Protein AF-A0A914W3Q6-F1 (afdb_monomer_lite)

Secondary structure (DSSP, 8-state):
-HHHHHHH-HHHHHHHHHHHHHHHHHS-GGGHHHHHHHHHHHHHHHHHTTSSS-THHHHT-TTS-HHHHHHHHHH-TTTSSPPPPPPPP---------------------------------------------------------------------SSSSSSSSSS------------PPP----HHHHHHS-HHHHHHHHHHHHS-TT-HHHHHHHHHHHHHHHHHTGGG--HHHHHHHHHHHHHHTHHHHH-S--S-SS--HHHHHHHTTSHHHHHHHHHHHS-TT-TTHHHHHHHHHHHHHH-TTHHHHHHHHHHHTTGGGS----HHHHHHHHHTT--HHHHHHHHHHHHHHH-HHHHHHHHHHHHHH-HHHHTT-HHHHHHHHHH--HHHHHHHHHHHHTTS-----HHHHHHHHHHHTTS-HHHHHHHHHHHHHTT--GGGTGGGGGG--TTTTHHHHHHHHHHHHT--SPP-HHHHHHHHHS---STT--HHHHHHHHHHHSHHHHHHHHHHHHHHHHHHHHHT--SGGGGGGT--SSS---HHHHHHHHHHHHHHHGGGT-HHHHHHHT-HHHHHHHHHHHT-GGGHHHHHHTHHHHHHHHHHHHHHHHHTTTTS-------------------------------PPPPP---------

Organism: NCBI:txid2011161

pLDDT: mean 72.79, std 25.34, range [21.94, 97.5]

Structure (mmCIF, N/CA/C/O backbone):
data_AF-A0A914W3Q6-F1
#
_entry.id   AF-A0A914W3Q6-F1
#
loop_
_atom_site.group_PDB
_atom_site.id
_atom_site.type_symbol
_atom_site.label_atom_id
_atom_site.label_alt_id
_atom_site.label_comp_id
_atom_site.label_asym_id
_atom_site.label_entity_id
_atom_site.label_seq_id
_atom_site.pdbx_PDB_ins_code
_atom_site.Cartn_x
_atom_site.Cartn_y
_atom_site.Cartn_z
_atom_site.occupancy
_atom_site.B_iso_or_equiv
_atom_site.auth_seq_id
_atom_site.auth_comp_id
_atom_site.auth_asym_id
_atom_site.auth_atom_id
_atom_site.pdbx_PDB_model_num
ATOM 1 N N . MET A 1 1 ? -6.325 25.109 14.769 1.00 68.69 1 MET A N 1
ATOM 2 C CA . MET A 1 1 ? -5.177 26.029 14.945 1.00 68.69 1 MET A CA 1
ATOM 3 C C . MET A 1 1 ? -5.596 27.502 14.944 1.00 68.69 1 MET A C 1
ATOM 5 O O . MET A 1 1 ? -5.785 28.016 16.034 1.00 68.69 1 MET A O 1
ATOM 9 N N . ILE A 1 2 ? -5.834 28.168 13.798 1.00 76.38 2 ILE A N 1
ATOM 10 C CA . ILE A 1 2 ? -6.102 29.633 13.734 1.00 76.38 2 ILE A CA 1
ATOM 11 C C . ILE A 1 2 ? -7.195 30.102 14.719 1.00 76.38 2 ILE A C 1
ATOM 13 O O . ILE A 1 2 ? -6.962 31.041 15.472 1.00 76.38 2 ILE A O 1
ATOM 17 N N . ARG A 1 3 ? -8.346 29.411 14.797 1.00 73.94 3 ARG A N 1
ATOM 18 C CA . ARG A 1 3 ? -9.434 29.727 15.753 1.00 73.94 3 ARG A CA 1
ATOM 19 C C . ARG A 1 3 ? -8.971 29.760 17.220 1.00 73.94 3 ARG A C 1
ATOM 21 O O . ARG A 1 3 ? -9.384 30.650 17.949 1.00 73.94 3 ARG A O 1
ATOM 28 N N . HIS A 1 4 ? -8.107 28.829 17.628 1.00 75.00 4 HIS A N 1
ATOM 29 C CA . HIS A 1 4 ? -7.552 28.771 18.985 1.00 75.00 4 HIS A CA 1
ATOM 30 C C . HIS A 1 4 ? -6.487 29.863 19.196 1.00 75.00 4 HIS A C 1
ATOM 32 O O . HIS A 1 4 ? -6.521 30.573 20.198 1.00 75.00 4 HIS A O 1
ATOM 38 N N . ALA A 1 5 ? -5.614 30.088 18.207 1.00 76.75 5 ALA A N 1
ATOM 39 C CA . ALA A 1 5 ? -4.623 31.164 18.252 1.00 76.75 5 ALA A CA 1
ATOM 40 C C . ALA A 1 5 ? -5.267 32.567 18.331 1.00 76.75 5 ALA A C 1
ATOM 42 O O . ALA A 1 5 ? -4.719 33.450 18.976 1.00 76.75 5 ALA A O 1
ATOM 43 N N . LEU A 1 6 ? -6.459 32.790 17.760 1.00 76.00 6 LEU A N 1
ATOM 44 C CA . LEU A 1 6 ? -7.191 34.058 17.926 1.00 76.00 6 LEU A CA 1
ATOM 45 C C . LEU A 1 6 ? -7.614 34.325 19.382 1.00 76.00 6 LEU A C 1
ATOM 47 O O . LEU A 1 6 ? -7.655 35.483 19.810 1.00 76.00 6 LEU A O 1
ATOM 51 N N . SER A 1 7 ? -7.925 33.279 20.154 1.00 72.31 7 SER A N 1
ATOM 52 C CA . SER A 1 7 ? -8.232 33.397 21.586 1.00 72.31 7 SER A CA 1
ATOM 53 C C . SER A 1 7 ? -6.980 33.564 22.452 1.00 72.31 7 SER A C 1
ATOM 55 O O . SER A 1 7 ? -7.004 34.409 23.348 1.00 72.31 7 SER A O 1
ATOM 57 N N . THR A 1 8 ? -5.905 32.816 22.174 1.00 75.75 8 THR A N 1
ATOM 58 C CA . THR A 1 8 ? -4.737 32.696 23.069 1.00 75.75 8 THR A CA 1
ATOM 59 C C . THR A 1 8 ? -3.512 33.507 22.632 1.00 75.75 8 THR A C 1
ATOM 61 O O . THR A 1 8 ? -2.848 34.098 23.478 1.00 75.75 8 THR A O 1
ATOM 64 N N . GLN A 1 9 ? -3.202 33.574 21.333 1.00 81.50 9 GLN A N 1
ATOM 65 C CA . GLN A 1 9 ? -1.970 34.171 20.789 1.00 81.50 9 GLN A CA 1
ATOM 66 C C . GLN A 1 9 ? -2.215 34.911 19.449 1.00 81.50 9 GLN A C 1
ATOM 68 O O . GLN A 1 9 ? -1.828 34.425 18.377 1.00 81.50 9 GLN A O 1
ATOM 73 N N . PRO A 1 10 ? -2.832 36.114 19.473 1.00 79.19 10 PRO A N 1
ATOM 74 C CA . PRO A 1 10 ? -3.185 36.860 18.262 1.00 79.19 10 PRO A CA 1
ATOM 75 C C . PRO A 1 10 ? -2.045 37.112 17.253 1.00 79.19 10 PRO A C 1
ATOM 77 O O . PRO A 1 10 ? -2.325 37.043 16.055 1.00 79.19 10 PRO A O 1
ATOM 80 N N . PRO A 1 11 ? -0.772 37.348 17.644 1.00 81.12 11 PRO A N 1
ATOM 81 C CA . PRO A 1 11 ? 0.317 37.515 16.675 1.00 81.12 11 PRO A CA 1
ATOM 82 C C . PRO A 1 11 ? 0.547 36.276 15.798 1.00 81.12 11 PRO A C 1
ATOM 84 O O . PRO A 1 11 ? 0.760 36.405 14.594 1.00 81.12 11 PRO A O 1
ATOM 87 N N . ILE A 1 12 ? 0.425 35.070 16.367 1.00 81.94 12 ILE A N 1
ATOM 88 C CA . ILE A 1 12 ? 0.574 33.816 15.613 1.00 81.94 12 ILE A CA 1
ATOM 89 C C . ILE A 1 12 ? -0.622 33.610 14.680 1.00 81.94 12 ILE A C 1
ATOM 91 O O . ILE A 1 12 ? -0.445 33.218 13.528 1.00 81.94 12 ILE A O 1
ATOM 95 N N . ALA A 1 13 ? -1.839 33.943 15.125 1.00 81.56 13 ALA A N 1
ATOM 96 C CA . ALA A 1 13 ? -3.012 33.926 14.251 1.00 81.56 13 ALA A CA 1
ATOM 97 C C . ALA A 1 13 ? -2.844 34.865 13.041 1.00 81.56 13 ALA A C 1
ATOM 99 O O . ALA A 1 13 ? -3.143 34.461 11.919 1.00 81.56 13 ALA A O 1
ATOM 100 N N . ASN A 1 14 ? -2.316 36.076 13.251 1.00 84.31 14 ASN A N 1
ATOM 101 C CA . ASN A 1 14 ? -2.022 37.019 12.170 1.00 84.31 14 ASN A CA 1
ATOM 102 C C . ASN A 1 14 ? -0.949 36.480 11.213 1.00 84.31 14 ASN A C 1
ATOM 104 O O . ASN A 1 14 ? -1.184 36.465 10.007 1.00 84.31 14 ASN A O 1
ATOM 108 N N . GLY A 1 15 ? 0.172 35.959 11.727 1.00 85.50 15 GLY A N 1
ATOM 109 C CA . GLY A 1 15 ? 1.238 35.378 10.899 1.00 85.50 15 GLY A CA 1
ATOM 110 C C . GLY A 1 15 ? 0.775 34.192 10.044 1.00 85.50 15 GLY A C 1
ATOM 111 O O . GLY A 1 15 ? 1.114 34.108 8.867 1.00 85.50 15 GLY A O 1
ATOM 112 N N . LEU A 1 16 ? -0.066 33.308 10.593 1.00 85.69 16 LEU A N 1
ATOM 113 C CA . LEU A 1 16 ? -0.645 32.179 9.853 1.00 85.69 16 LEU A CA 1
ATOM 114 C C . LEU A 1 16 ? -1.596 32.627 8.731 1.00 85.69 16 LEU A C 1
ATOM 116 O O . LEU A 1 16 ? -1.614 32.020 7.659 1.00 85.69 16 LEU A O 1
ATOM 120 N N . VAL A 1 17 ? -2.393 33.674 8.965 1.00 84.38 17 VAL A N 1
ATOM 121 C CA . VAL A 1 17 ? -3.341 34.201 7.970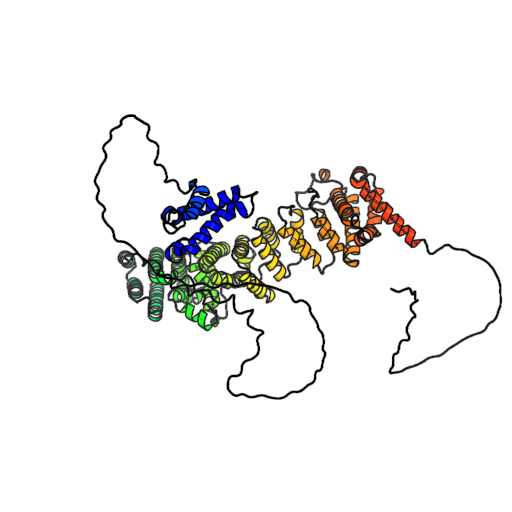 1.00 84.38 17 VAL A CA 1
ATOM 122 C C . VAL A 1 17 ? -2.624 35.021 6.890 1.00 84.38 17 VAL A C 1
ATOM 124 O O . VAL A 1 17 ? -2.952 34.874 5.712 1.00 84.38 17 VAL A O 1
ATOM 127 N N . ASP A 1 18 ? -1.618 35.823 7.253 1.00 86.12 18 ASP A N 1
ATOM 128 C CA . ASP A 1 18 ? -0.743 36.534 6.307 1.00 86.12 18 ASP A CA 1
ATOM 129 C C . ASP A 1 18 ? 0.014 35.542 5.407 1.00 86.12 18 ASP A C 1
ATOM 131 O O . ASP A 1 18 ? -0.072 35.638 4.180 1.00 86.12 18 ASP A O 1
ATOM 135 N N . PHE A 1 19 ? 0.635 34.511 5.995 1.00 88.38 19 PHE A N 1
ATOM 136 C CA . PHE A 1 19 ? 1.303 33.440 5.253 1.00 88.38 19 PHE A CA 1
ATOM 137 C C . PHE A 1 19 ? 0.362 32.740 4.262 1.00 88.38 19 PHE A C 1
ATOM 139 O O . PHE A 1 19 ? 0.731 32.544 3.102 1.00 88.38 19 PHE A O 1
ATOM 146 N N . LEU A 1 20 ? -0.866 32.403 4.678 1.00 86.88 20 LEU A N 1
ATOM 147 C CA . LEU A 1 20 ? -1.869 31.792 3.799 1.00 86.88 20 LEU A CA 1
ATOM 148 C C . LEU A 1 20 ? -2.232 32.706 2.616 1.00 86.88 20 LEU A C 1
ATOM 150 O O . LEU A 1 20 ? -2.319 32.234 1.483 1.00 86.88 20 LEU A O 1
ATOM 154 N N . CYS A 1 21 ? -2.422 34.006 2.864 1.00 85.94 21 CYS A N 1
ATOM 155 C CA . CYS A 1 21 ? -2.779 34.974 1.825 1.00 85.94 21 CYS A CA 1
ATOM 156 C C . CYS A 1 21 ? -1.637 35.208 0.822 1.00 85.94 21 CYS A C 1
ATOM 158 O O . CYS A 1 21 ? -1.888 35.282 -0.382 1.00 85.94 21 CYS A O 1
ATOM 160 N N . ARG A 1 22 ? -0.387 35.291 1.295 1.00 87.44 22 ARG A N 1
ATOM 161 C CA . ARG A 1 22 ? 0.805 35.482 0.448 1.00 87.44 22 ARG A CA 1
ATOM 162 C C . ARG A 1 22 ? 1.157 34.245 -0.366 1.00 87.44 22 ARG A C 1
ATOM 164 O O . ARG A 1 22 ? 1.419 34.355 -1.562 1.00 87.44 22 ARG A O 1
ATOM 171 N N . SER A 1 23 ? 1.094 33.061 0.249 1.00 86.44 23 SER A N 1
ATOM 172 C CA . SER A 1 23 ? 1.485 31.788 -0.380 1.00 86.44 23 SER A CA 1
ATOM 173 C C . SER A 1 23 ? 0.738 31.497 -1.685 1.00 86.44 23 SER A C 1
ATOM 175 O O . SER A 1 23 ? 1.293 30.867 -2.580 1.00 86.44 23 SER A O 1
ATOM 177 N N . ILE A 1 24 ? -0.497 31.986 -1.832 1.00 84.94 24 ILE A N 1
ATOM 178 C CA . ILE A 1 24 ? -1.296 31.830 -3.058 1.00 84.94 24 ILE A CA 1
ATOM 179 C C . ILE A 1 24 ? -0.620 32.489 -4.270 1.00 84.94 24 ILE A C 1
ATOM 181 O O . ILE A 1 24 ? -0.695 31.949 -5.373 1.00 84.94 24 ILE A O 1
ATOM 185 N N . HIS A 1 25 ? 0.053 33.625 -4.069 1.00 83.25 25 HIS A N 1
ATOM 186 C CA . HIS A 1 25 ? 0.674 34.415 -5.139 1.00 83.25 25 HIS A CA 1
ATOM 187 C C . HIS A 1 25 ? 2.188 34.220 -5.215 1.00 83.25 25 HIS A C 1
ATOM 189 O O . HIS A 1 25 ? 2.744 34.205 -6.311 1.00 83.25 25 HIS A O 1
ATOM 195 N N . GLU A 1 26 ? 2.851 34.047 -4.070 1.00 86.25 26 GLU A N 1
ATOM 196 C CA . GLU A 1 26 ? 4.315 34.024 -3.967 1.00 86.25 26 GLU A CA 1
ATOM 197 C C . GLU A 1 26 ? 4.924 32.621 -4.180 1.00 86.25 26 GLU A C 1
ATOM 199 O O . GLU A 1 26 ? 6.041 32.521 -4.682 1.00 86.25 26 GLU A O 1
ATOM 204 N N . LEU A 1 27 ? 4.205 31.528 -3.871 1.00 81.50 27 LEU A N 1
ATOM 205 C CA . LEU A 1 27 ? 4.774 30.168 -3.895 1.00 81.50 27 LEU A CA 1
ATOM 206 C C . LEU A 1 27 ? 5.034 29.636 -5.317 1.00 81.50 27 LEU A C 1
ATOM 208 O O . LEU A 1 27 ? 6.090 29.069 -5.591 1.00 81.50 27 LEU A O 1
ATOM 212 N N . TYR A 1 28 ? 4.064 29.788 -6.227 1.00 79.38 28 TYR A N 1
ATOM 213 C CA . TYR A 1 28 ? 4.223 29.425 -7.640 1.00 79.38 28 TYR A CA 1
ATOM 214 C C . TYR A 1 28 ? 3.236 30.211 -8.528 1.00 79.38 28 TYR A C 1
ATOM 216 O O . TYR A 1 28 ? 2.134 29.725 -8.816 1.00 79.38 28 TYR A O 1
ATOM 224 N N . PRO A 1 29 ? 3.615 31.412 -9.011 1.00 84.69 29 PRO A N 1
ATOM 225 C CA . PRO A 1 29 ? 2.721 32.299 -9.762 1.00 84.69 29 PRO A CA 1
ATOM 226 C C . PRO A 1 29 ? 1.942 31.648 -10.928 1.00 84.69 29 PRO A C 1
ATOM 228 O O . PRO A 1 29 ? 0.757 31.949 -11.075 1.00 84.69 29 PRO A O 1
ATOM 231 N N . PRO A 1 30 ? 2.504 30.707 -11.726 1.00 81.94 30 PRO A N 1
ATOM 232 C CA . PRO A 1 30 ? 1.763 30.070 -12.822 1.00 81.94 30 PRO A CA 1
ATOM 233 C C . PRO A 1 30 ? 0.553 29.215 -12.403 1.00 81.94 30 PRO A C 1
ATOM 235 O O . PRO A 1 30 ? -0.275 28.896 -13.256 1.00 81.94 30 PRO A O 1
ATOM 238 N N . ILE A 1 31 ? 0.434 28.820 -11.126 1.00 83.56 31 ILE A N 1
ATOM 239 C CA . ILE A 1 31 ? -0.731 28.075 -10.604 1.00 83.56 31 ILE A CA 1
ATOM 240 C C . ILE A 1 31 ? -1.509 28.831 -9.522 1.00 83.56 31 ILE A C 1
ATOM 242 O O . ILE A 1 31 ? -2.473 28.273 -9.002 1.00 83.56 31 ILE A O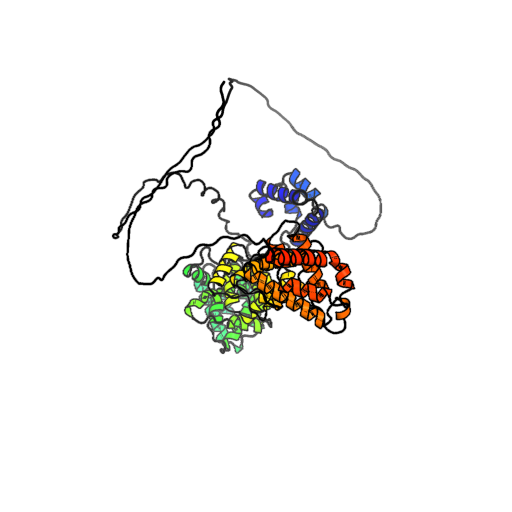 1
ATOM 246 N N . ALA A 1 32 ? -1.171 30.093 -9.233 1.00 81.94 32 ALA A N 1
ATOM 247 C CA . ALA A 1 32 ? -1.904 30.955 -8.301 1.00 81.94 32 ALA A CA 1
ATOM 248 C C . ALA A 1 32 ? -3.447 30.876 -8.426 1.00 81.94 32 ALA A C 1
ATOM 250 O O . ALA A 1 32 ? -4.104 30.647 -7.408 1.00 81.94 32 ALA A O 1
ATOM 251 N N . PRO A 1 33 ? -4.074 30.930 -9.628 1.00 82.44 33 PRO A N 1
ATOM 252 C CA . PRO A 1 33 ? -5.530 30.770 -9.738 1.00 82.44 33 PRO A CA 1
ATOM 253 C C . PRO A 1 33 ? -6.038 29.379 -9.321 1.00 82.44 33 PRO A C 1
ATOM 255 O O . PRO A 1 33 ? -7.149 29.265 -8.811 1.00 82.44 33 PRO A O 1
ATOM 258 N N . LYS A 1 34 ? -5.242 28.313 -9.491 1.00 81.69 34 LYS A N 1
ATOM 259 C CA . LYS A 1 34 ? -5.599 26.957 -9.034 1.00 81.69 34 LYS A CA 1
ATOM 260 C C . LYS A 1 34 ? -5.439 26.810 -7.521 1.00 81.69 34 LYS A C 1
ATOM 262 O O . LYS A 1 34 ? -6.307 26.212 -6.892 1.00 81.69 34 LYS A O 1
ATOM 267 N N . LEU A 1 35 ? -4.379 27.382 -6.941 1.00 83.94 35 LEU A N 1
ATOM 268 C CA . LEU A 1 35 ? -4.191 27.449 -5.486 1.00 83.94 35 LEU A CA 1
ATOM 269 C C . LEU A 1 35 ? -5.354 28.195 -4.829 1.00 83.94 35 LEU A C 1
ATOM 271 O O . LEU A 1 35 ? -5.953 27.680 -3.889 1.00 83.94 35 LEU A O 1
ATOM 275 N N . LEU A 1 36 ? -5.746 29.346 -5.384 1.00 84.62 36 LEU A N 1
ATOM 276 C CA . LEU A 1 36 ? -6.879 30.122 -4.889 1.00 84.62 36 LEU A CA 1
ATOM 277 C C . LEU A 1 36 ? -8.192 29.321 -4.920 1.00 84.62 36 LEU A C 1
ATOM 279 O O . LEU A 1 36 ? -8.931 29.329 -3.936 1.00 84.62 36 LEU A O 1
ATOM 283 N N . ILE A 1 37 ? -8.475 28.593 -6.008 1.00 84.12 37 ILE A N 1
ATOM 284 C CA . ILE A 1 37 ? -9.643 27.698 -6.090 1.00 84.12 37 ILE A CA 1
ATOM 285 C C . ILE A 1 37 ? -9.555 26.591 -5.030 1.00 84.12 37 ILE A C 1
ATOM 287 O O . ILE A 1 37 ? -10.528 26.358 -4.318 1.00 84.12 37 ILE A O 1
ATOM 291 N N . SER A 1 38 ? -8.394 25.947 -4.877 1.00 82.94 38 SER A N 1
ATOM 292 C CA . SER A 1 38 ? -8.192 24.863 -3.908 1.00 82.94 38 SER A CA 1
ATOM 293 C C . SER A 1 38 ? -8.425 25.318 -2.464 1.00 82.94 38 SER A C 1
ATOM 295 O O . SER A 1 38 ? -9.118 24.637 -1.710 1.00 82.94 38 SER A O 1
ATOM 297 N N . VAL A 1 39 ? -7.903 26.489 -2.082 1.00 82.62 39 VAL A N 1
ATOM 298 C CA . VAL A 1 39 ? -8.097 27.051 -0.736 1.00 82.62 39 VAL A CA 1
ATOM 299 C C . VAL A 1 39 ? -9.555 27.481 -0.521 1.00 82.62 39 VAL A C 1
ATOM 301 O O . VAL A 1 39 ? -10.114 27.221 0.542 1.00 82.62 39 VAL A O 1
ATOM 304 N N . ASN A 1 40 ? -10.224 28.043 -1.536 1.00 82.56 40 ASN A N 1
ATOM 305 C CA . ASN A 1 40 ? -11.665 28.324 -1.467 1.00 82.56 40 ASN A CA 1
ATOM 306 C C . ASN A 1 40 ? -12.506 27.045 -1.289 1.00 82.56 40 ASN A C 1
ATOM 308 O O . ASN A 1 40 ? -13.453 27.044 -0.504 1.00 82.56 40 ASN A O 1
ATOM 312 N N . CYS A 1 41 ? -12.169 25.951 -1.979 1.00 80.75 41 CYS A N 1
ATOM 313 C CA . CYS A 1 41 ? -12.837 24.659 -1.801 1.00 80.75 41 CYS A CA 1
ATOM 314 C C . CYS A 1 41 ? -12.608 24.078 -0.398 1.00 80.75 41 CYS A C 1
ATOM 316 O O . CYS A 1 41 ? -13.555 23.576 0.204 1.00 80.75 41 CYS A O 1
ATOM 318 N N . ALA A 1 42 ? -11.395 24.198 0.154 1.00 80.62 42 ALA A N 1
ATOM 319 C CA . ALA A 1 42 ? -11.105 23.788 1.528 1.00 80.62 42 ALA A CA 1
ATOM 320 C C . ALA A 1 42 ? -11.935 24.585 2.552 1.00 80.62 42 ALA A C 1
ATOM 322 O O . ALA A 1 42 ? -12.541 23.996 3.445 1.00 80.62 42 ALA A O 1
ATOM 323 N N . PHE A 1 43 ? -12.044 25.908 2.388 1.00 76.50 43 PHE A N 1
ATOM 324 C CA . PHE A 1 43 ? -12.899 26.736 3.243 1.00 76.50 43 PHE A CA 1
ATOM 325 C C . PHE A 1 43 ? -14.391 26.393 3.127 1.00 76.50 43 PHE A C 1
ATOM 327 O O . PHE A 1 43 ? -15.065 26.357 4.152 1.00 76.50 43 PHE A O 1
ATOM 334 N N . LYS A 1 44 ? -14.911 26.097 1.926 1.00 75.00 44 LYS A N 1
ATOM 335 C CA . LYS A 1 44 ? -16.302 25.627 1.762 1.00 75.00 44 LYS A CA 1
ATOM 336 C C . LYS A 1 44 ? -16.536 24.297 2.477 1.00 75.00 44 LYS A C 1
ATOM 338 O O . LYS A 1 44 ? -17.454 24.205 3.279 1.00 75.00 44 LYS A O 1
ATOM 343 N N . CYS A 1 45 ? -15.634 23.333 2.294 1.00 74.38 45 CYS A N 1
ATOM 344 C CA . CYS A 1 45 ? -15.683 22.039 2.977 1.00 74.38 45 CYS A CA 1
ATOM 345 C C . CYS A 1 45 ? -15.728 22.189 4.515 1.00 74.38 45 CYS A C 1
ATOM 347 O O . CYS A 1 45 ? -16.508 21.514 5.179 1.00 74.38 45 CYS A O 1
ATOM 349 N N . LEU A 1 46 ? -14.961 23.129 5.085 1.00 72.25 46 LEU A N 1
ATOM 350 C CA . LEU A 1 46 ? -14.979 23.429 6.526 1.00 72.25 46 LEU A CA 1
ATOM 351 C C . LEU A 1 46 ? -16.300 24.048 7.024 1.00 72.25 46 LEU A C 1
ATOM 353 O O . LEU A 1 46 ? -16.655 23.847 8.187 1.00 72.25 46 LEU A O 1
ATOM 357 N N . VAL A 1 47 ? -17.017 24.792 6.174 1.00 67.88 47 VAL A N 1
ATOM 358 C CA . VAL A 1 47 ? -18.369 25.298 6.475 1.00 67.88 47 VAL A CA 1
ATOM 359 C C . VAL A 1 47 ? -19.387 24.160 6.390 1.00 67.88 47 VAL A C 1
ATOM 361 O O . VAL A 1 47 ? -20.146 23.957 7.336 1.00 67.88 47 VAL A O 1
ATOM 364 N N . ASP A 1 48 ? -19.355 23.380 5.308 1.00 66.25 48 ASP A N 1
ATOM 365 C CA . ASP A 1 48 ? -20.293 22.278 5.055 1.00 66.25 48 ASP A CA 1
ATOM 366 C C . ASP A 1 48 ? -20.188 21.163 6.116 1.00 66.25 48 ASP A C 1
ATOM 368 O O . ASP A 1 48 ? -21.180 20.517 6.444 1.00 66.25 48 ASP A O 1
ATOM 372 N N . GLN A 1 49 ? -19.001 20.962 6.702 1.00 65.25 49 GLN A N 1
ATOM 373 C CA . GLN A 1 49 ? -18.747 19.989 7.776 1.00 65.25 49 GLN A CA 1
ATOM 374 C C . GLN A 1 49 ? -19.023 20.520 9.196 1.00 65.25 49 GLN A C 1
ATOM 376 O O . GLN A 1 49 ? -18.696 19.850 10.174 1.00 65.25 49 GLN A O 1
ATOM 381 N N . SER A 1 50 ? -19.624 21.705 9.353 1.00 54.75 50 SER A N 1
ATOM 382 C CA . SER A 1 50 ? -20.032 22.301 10.645 1.00 54.75 50 SER A CA 1
ATOM 383 C C . SER A 1 50 ? -18.916 22.597 11.670 1.00 54.75 50 SER A C 1
ATOM 385 O O . SER A 1 50 ? -19.198 22.983 12.803 1.00 54.75 50 SER A O 1
ATOM 387 N N . VAL A 1 51 ? -17.637 22.537 11.272 1.00 54.38 51 VAL A N 1
ATOM 388 C CA . VAL A 1 51 ? -16.464 22.791 12.148 1.00 54.38 51 VAL A CA 1
ATOM 389 C C . VAL A 1 51 ? -16.436 24.234 12.697 1.00 54.38 51 VAL A C 1
ATOM 391 O O . VAL A 1 51 ? -15.866 24.521 13.758 1.00 54.38 51 VAL A O 1
ATOM 394 N N . THR A 1 52 ? -17.087 25.164 11.997 1.00 51.41 52 THR A N 1
ATOM 395 C CA . THR A 1 52 ? -17.389 26.520 12.475 1.00 51.41 52 THR A CA 1
ATOM 396 C C . THR A 1 52 ? -18.791 26.932 12.040 1.00 51.41 52 THR A C 1
ATOM 398 O O . THR A 1 52 ? -19.053 27.004 10.842 1.00 51.41 52 THR A O 1
ATOM 401 N N . SER A 1 53 ? -19.653 27.296 12.994 1.00 54.28 53 SER A N 1
ATOM 402 C CA . SER A 1 53 ? -21.029 27.775 12.755 1.00 54.28 53 SER A CA 1
ATOM 403 C C . SER A 1 53 ? -21.126 29.053 11.909 1.00 54.28 53 SER A C 1
ATOM 405 O O . SER A 1 53 ? -22.165 29.325 11.316 1.00 54.28 53 SER A O 1
ATOM 407 N N . SER A 1 54 ? -20.043 29.828 11.808 1.00 58.91 54 SER A N 1
ATOM 408 C CA . SER A 1 54 ? -19.816 30.762 10.704 1.00 58.91 54 SER A CA 1
ATOM 409 C C . SER A 1 54 ? -18.320 31.002 10.519 1.00 58.91 54 SER A C 1
ATOM 411 O O . SER A 1 54 ? -17.590 31.224 11.490 1.00 58.91 54 SER A O 1
ATOM 413 N N . LEU A 1 55 ? -17.862 31.005 9.265 1.00 62.97 55 LEU A N 1
ATOM 414 C CA . LEU A 1 55 ? -16.482 31.349 8.920 1.00 62.97 55 LEU A CA 1
ATOM 415 C C . LEU A 1 55 ? -16.186 32.830 9.246 1.00 62.97 55 LEU A C 1
ATOM 417 O O . LEU A 1 55 ? -15.071 33.174 9.641 1.00 62.97 55 LEU A O 1
ATOM 421 N N . SER A 1 56 ? -17.199 33.704 9.176 1.00 61.16 56 SER A N 1
ATOM 422 C CA . SER A 1 56 ? -17.083 35.146 9.440 1.00 61.16 56 SER A CA 1
ATOM 423 C C . SER A 1 56 ? -16.552 35.462 10.844 1.00 61.16 56 SER A C 1
ATOM 425 O O . SER A 1 56 ? -15.791 36.410 11.005 1.00 61.16 56 SER A O 1
ATOM 427 N N . THR A 1 57 ? -16.864 34.646 11.856 1.00 63.34 57 THR A N 1
ATOM 428 C CA . THR A 1 57 ? -16.416 34.853 13.249 1.00 63.34 57 THR A CA 1
ATOM 429 C C . THR A 1 57 ? -14.897 34.688 13.423 1.00 63.34 57 THR A C 1
ATOM 431 O O . THR A 1 57 ? -14.299 35.232 14.356 1.00 63.34 57 THR A O 1
ATOM 434 N N . VAL A 1 58 ? -14.259 33.943 12.513 1.00 65.31 58 VAL A N 1
ATOM 435 C CA . VAL A 1 58 ? -12.800 33.769 12.435 1.00 65.31 58 VAL A CA 1
ATOM 436 C C . VAL A 1 58 ? -12.189 34.814 11.496 1.00 65.31 58 VAL A C 1
ATOM 438 O O . VAL A 1 58 ? -11.172 35.414 11.831 1.00 65.31 58 VAL A O 1
ATOM 441 N N . LEU A 1 59 ? -12.823 35.058 10.346 1.00 67.50 59 LEU A N 1
ATOM 442 C CA . LEU A 1 59 ? -12.284 35.892 9.266 1.00 67.50 59 LEU A CA 1
ATOM 443 C C . LEU A 1 59 ? -12.451 37.410 9.482 1.00 67.50 59 LEU A C 1
ATOM 445 O O . LEU A 1 59 ? -11.621 38.189 9.019 1.00 67.50 59 LEU A O 1
ATOM 449 N N . GLU A 1 60 ? -13.486 37.850 10.202 1.00 66.75 60 GLU A N 1
ATOM 450 C CA . GLU A 1 60 ? -13.724 39.265 10.542 1.00 66.75 60 GLU A CA 1
ATOM 451 C C . GLU A 1 60 ? -13.342 39.608 11.993 1.00 66.75 60 GLU A C 1
ATOM 453 O O . GLU A 1 60 ? -13.648 40.698 12.481 1.00 66.75 60 GLU A O 1
ATOM 458 N N . ASN A 1 61 ? -12.640 38.702 12.683 1.00 74.75 61 ASN A N 1
ATOM 459 C CA . ASN A 1 61 ? -12.293 38.853 14.093 1.00 74.75 61 ASN A CA 1
ATOM 460 C C . ASN A 1 61 ? -11.498 40.146 14.360 1.00 74.75 61 ASN A C 1
ATOM 462 O O . ASN A 1 61 ? -10.498 40.427 13.699 1.00 74.75 61 ASN A O 1
ATOM 466 N N . VAL A 1 62 ? -11.915 40.922 15.366 1.00 72.94 62 VAL A N 1
ATOM 467 C CA . VAL A 1 62 ? -11.306 42.221 15.714 1.00 72.94 62 VAL A CA 1
ATOM 468 C C . VAL A 1 62 ? -9.829 42.087 16.119 1.00 72.94 62 VAL A C 1
ATOM 470 O O . VAL A 1 62 ? -9.075 43.041 15.957 1.00 72.94 62 VAL A O 1
ATOM 473 N N . ARG A 1 63 ? -9.403 40.903 16.584 1.00 75.69 63 ARG A N 1
ATOM 474 C CA . ARG A 1 63 ? -8.011 40.589 16.956 1.00 75.69 63 ARG A CA 1
ATOM 475 C C . ARG A 1 63 ? -7.082 40.313 15.762 1.00 75.69 63 ARG A C 1
ATOM 477 O O . ARG A 1 63 ? -5.886 40.117 15.970 1.00 75.69 63 ARG A O 1
ATOM 484 N N . LEU A 1 64 ? -7.606 40.279 14.534 1.00 80.81 64 LEU A N 1
ATOM 485 C CA . LEU A 1 64 ? -6.787 40.289 13.322 1.00 80.81 64 LEU A CA 1
ATOM 486 C C . LEU A 1 64 ? -6.462 41.728 12.906 1.00 80.81 64 LEU A C 1
ATOM 488 O O . LEU A 1 64 ? -7.337 42.606 12.866 1.00 80.81 64 LEU A O 1
ATOM 492 N N . ASP A 1 65 ? -5.213 41.944 12.517 1.00 83.44 65 ASP A N 1
ATOM 493 C CA . ASP A 1 65 ? -4.715 43.216 12.020 1.00 83.44 65 ASP A CA 1
ATOM 494 C C . ASP A 1 65 ? -5.500 43.659 10.783 1.00 83.44 65 ASP A C 1
ATOM 496 O O . ASP A 1 65 ? -5.967 42.854 9.968 1.00 83.44 65 ASP A O 1
ATOM 500 N N . LYS A 1 66 ? -5.673 44.976 10.643 1.00 81.25 66 LYS A N 1
ATOM 501 C CA . LYS A 1 66 ? -6.495 45.572 9.580 1.00 81.25 66 LYS A CA 1
ATOM 502 C C . LYS A 1 66 ? -5.992 45.180 8.185 1.00 81.25 66 LYS A C 1
ATOM 504 O O . LYS A 1 66 ? -6.797 44.797 7.343 1.00 81.25 66 LYS A O 1
ATOM 509 N N . SER A 1 67 ? -4.674 45.192 7.986 1.00 82.62 67 SER A N 1
ATOM 510 C CA . SER A 1 67 ? -4.000 44.764 6.753 1.00 82.62 67 SER A CA 1
ATOM 511 C C . SER A 1 67 ? -4.235 43.284 6.435 1.00 82.62 67 SER A C 1
ATOM 513 O O . SER A 1 67 ? -4.543 42.942 5.297 1.00 82.62 67 SER A O 1
ATOM 515 N N . VAL A 1 68 ? -4.147 42.405 7.438 1.00 82.81 68 VAL A N 1
ATOM 516 C CA . VAL A 1 68 ? -4.365 40.957 7.285 1.00 82.81 68 VAL A CA 1
ATOM 517 C C . VAL A 1 68 ? -5.825 40.664 6.924 1.00 82.81 68 VAL A C 1
ATOM 519 O O . VAL A 1 68 ? -6.088 39.887 6.007 1.00 82.81 68 VAL A O 1
ATOM 522 N N . ARG A 1 69 ? -6.787 41.351 7.558 1.00 80.69 69 ARG A N 1
ATOM 523 C CA . ARG A 1 69 ? -8.213 41.269 7.186 1.00 80.69 69 ARG A CA 1
ATOM 524 C C . ARG A 1 69 ? -8.510 41.827 5.795 1.00 80.69 69 ARG A C 1
ATOM 526 O O . ARG A 1 69 ? -9.397 41.308 5.121 1.00 80.69 69 ARG A O 1
ATOM 533 N N . GLU A 1 70 ? -7.792 42.856 5.354 1.00 81.88 70 GLU A N 1
ATOM 534 C CA . GLU A 1 70 ? -7.925 43.411 4.003 1.00 81.88 70 GLU A CA 1
ATOM 535 C C . GLU A 1 70 ? -7.374 42.433 2.948 1.00 81.88 70 GLU A C 1
ATOM 537 O O . GLU A 1 70 ? -8.113 42.077 2.033 1.00 81.88 70 GLU A O 1
ATOM 542 N N . MET A 1 71 ? -6.168 41.875 3.133 1.00 80.94 71 MET A N 1
ATOM 543 C CA . MET A 1 71 ? -5.615 40.820 2.259 1.00 80.94 71 MET A CA 1
ATOM 544 C C . MET A 1 71 ? -6.501 39.571 2.202 1.00 80.94 71 MET A C 1
ATOM 546 O O . MET A 1 71 ? -6.679 38.977 1.135 1.00 80.94 71 MET A O 1
ATOM 550 N N . LEU A 1 72 ? -7.092 39.175 3.329 1.00 80.12 72 LEU A N 1
ATOM 551 C CA . LEU A 1 72 ? -8.019 38.053 3.376 1.00 80.12 72 LEU A CA 1
ATOM 552 C C . LEU A 1 72 ? -9.328 38.360 2.628 1.00 80.12 72 LEU A C 1
ATOM 554 O O . LEU A 1 72 ? -9.781 37.545 1.823 1.00 80.12 72 LEU A O 1
ATOM 558 N N . ARG A 1 73 ? -9.908 39.554 2.816 1.00 78.75 73 ARG A N 1
ATOM 559 C CA . ARG A 1 73 ? -11.093 39.994 2.060 1.00 78.75 73 ARG A CA 1
ATOM 560 C C . ARG A 1 73 ? -10.803 40.095 0.563 1.00 78.75 73 ARG A C 1
ATOM 562 O O . ARG A 1 73 ? -11.694 39.800 -0.230 1.00 78.75 73 ARG A O 1
ATOM 569 N N . ASP A 1 74 ? -9.591 40.484 0.169 1.00 80.50 74 ASP A N 1
ATOM 570 C CA . ASP A 1 74 ? -9.226 40.614 -1.241 1.00 80.50 74 ASP A CA 1
ATOM 571 C C . ASP A 1 74 ? -9.021 39.268 -1.948 1.00 80.50 74 ASP A C 1
ATOM 573 O O . ASP A 1 74 ? -9.450 39.111 -3.093 1.00 80.50 74 ASP A O 1
ATOM 577 N N . ASN A 1 75 ? -8.444 38.278 -1.263 1.00 77.75 75 ASN A N 1
ATOM 578 C CA . ASN A 1 75 ? -8.302 36.923 -1.798 1.00 77.75 75 ASN A CA 1
ATOM 579 C C . ASN A 1 75 ? -9.636 36.153 -1.818 1.00 77.75 75 ASN A C 1
ATOM 581 O O . ASN A 1 75 ? -9.929 35.442 -2.778 1.00 77.75 75 ASN A O 1
ATOM 585 N N . PHE A 1 76 ? -10.473 36.301 -0.788 1.00 77.50 76 PHE A N 1
ATOM 586 C CA . PHE A 1 76 ? -11.603 35.399 -0.522 1.00 77.50 76 PHE A CA 1
ATOM 587 C C . PHE A 1 76 ? -12.981 36.081 -0.611 1.00 77.50 76 PHE A C 1
ATOM 589 O O . PHE A 1 76 ? -13.872 35.850 0.210 1.00 77.50 76 PHE A O 1
ATOM 596 N N . LYS A 1 77 ? -13.176 36.917 -1.640 1.00 72.06 77 LYS A N 1
ATOM 597 C CA . LYS A 1 77 ? -14.390 37.742 -1.846 1.00 72.06 77 LYS A CA 1
ATOM 598 C C . LYS A 1 77 ? -15.701 36.948 -1.853 1.00 72.06 77 LYS A C 1
ATOM 600 O O . LYS A 1 77 ? -16.718 37.458 -1.384 1.00 72.06 77 LYS A O 1
ATOM 605 N N . ASP A 1 78 ? -15.677 35.710 -2.342 1.00 65.19 78 ASP A N 1
ATOM 606 C CA . ASP A 1 78 ? -16.870 34.863 -2.468 1.00 65.19 78 ASP A CA 1
ATOM 607 C C . ASP A 1 78 ? -17.268 34.148 -1.166 1.00 65.19 78 ASP A C 1
ATOM 609 O O . ASP A 1 78 ? -18.422 33.753 -1.026 1.00 65.19 78 ASP A O 1
ATOM 613 N N . LEU A 1 79 ? -16.352 34.013 -0.199 1.00 62.75 79 LEU A N 1
ATOM 614 C CA . LEU A 1 79 ? -16.625 33.410 1.117 1.00 62.75 79 LEU A CA 1
ATOM 615 C C . LEU A 1 79 ? -17.213 34.413 2.125 1.00 62.75 79 LEU A C 1
ATOM 617 O O . LEU A 1 79 ? -17.744 34.013 3.155 1.00 62.75 79 LEU A O 1
ATOM 621 N N . MET A 1 80 ? -17.114 35.713 1.832 1.00 56.00 80 MET A N 1
ATOM 622 C CA . MET A 1 80 ? -17.449 36.810 2.753 1.00 56.00 80 MET A CA 1
ATOM 623 C C . MET A 1 80 ? -18.759 37.533 2.396 1.00 56.00 80 MET A C 1
ATOM 625 O O . MET A 1 80 ? -19.077 38.563 2.991 1.00 56.00 80 MET A O 1
ATOM 629 N N . ARG A 1 81 ? -19.531 37.028 1.423 1.00 52.12 81 ARG A N 1
ATOM 630 C CA . ARG A 1 81 ? -20.894 37.512 1.156 1.00 52.12 81 ARG A CA 1
ATOM 631 C C . ARG A 1 81 ? -21.907 36.710 1.980 1.00 52.12 81 ARG A C 1
ATOM 633 O O . ARG A 1 81 ? -21.916 35.487 1.856 1.00 52.12 81 ARG A O 1
ATOM 640 N N . PRO A 1 82 ? -22.813 37.355 2.741 1.00 40.66 82 PRO A N 1
ATOM 641 C CA . PRO A 1 82 ? -23.973 36.655 3.276 1.00 40.66 82 PRO A CA 1
ATOM 642 C C . PRO A 1 82 ? -24.841 36.140 2.119 1.00 40.66 82 PRO A C 1
ATOM 644 O O . PRO A 1 82 ? -25.035 36.835 1.116 1.00 40.66 82 PRO A O 1
ATOM 647 N N . VAL A 1 83 ? -25.352 34.916 2.262 1.00 35.94 83 VAL A N 1
ATOM 648 C CA . VAL A 1 83 ? -26.221 34.266 1.272 1.00 35.94 83 VAL A CA 1
ATOM 649 C C . VAL A 1 83 ? -27.462 35.131 1.039 1.00 35.94 83 VAL A C 1
ATOM 651 O O . VAL A 1 83 ? -28.204 35.429 1.974 1.00 35.94 83 VAL A O 1
ATOM 654 N N . GLN A 1 84 ? -27.692 35.548 -0.208 1.00 32.78 84 GLN A N 1
ATOM 655 C CA . GLN A 1 84 ? -28.905 36.279 -0.571 1.00 32.78 84 GLN A CA 1
ATOM 656 C C . GLN A 1 84 ? -30.113 35.336 -0.564 1.00 32.78 84 GLN A C 1
ATOM 658 O O . GLN A 1 84 ? -30.066 34.247 -1.137 1.00 32.78 84 GLN A O 1
ATOM 663 N N . ALA A 1 85 ? -31.204 35.778 0.064 1.00 32.31 85 ALA A N 1
ATOM 664 C CA . ALA A 1 85 ? -32.493 35.097 0.005 1.00 32.31 85 ALA A CA 1
ATOM 665 C C . ALA A 1 85 ? -33.081 35.117 -1.430 1.00 32.31 85 ALA A C 1
ATOM 667 O O . ALA A 1 85 ? -32.672 35.955 -2.242 1.00 32.31 85 ALA A O 1
ATOM 668 N N . PRO A 1 86 ? -34.030 34.217 -1.767 1.00 31.47 86 PRO A N 1
ATOM 669 C CA . PRO A 1 86 ? -34.547 34.075 -3.131 1.00 31.47 86 PRO A CA 1
ATOM 670 C C . PRO A 1 86 ? -35.244 35.343 -3.664 1.00 31.47 86 PRO A C 1
ATOM 672 O O . PRO A 1 86 ? -35.760 36.142 -2.881 1.00 31.47 86 PRO A O 1
ATOM 675 N N . PRO A 1 87 ? -35.296 35.540 -4.995 1.00 33.38 87 PRO A N 1
ATOM 676 C CA . PRO A 1 87 ? -35.720 36.807 -5.583 1.00 33.38 87 PRO A CA 1
ATOM 677 C C . PRO A 1 87 ? -37.244 36.997 -5.580 1.00 33.38 87 PRO A C 1
ATOM 679 O O . PRO A 1 87 ? -37.978 36.240 -6.216 1.00 33.38 87 PRO A O 1
ATOM 682 N N . THR A 1 88 ? -37.710 38.090 -4.973 1.00 30.42 88 THR A N 1
ATOM 683 C CA . THR A 1 88 ? -39.045 38.667 -5.215 1.00 30.42 88 THR A CA 1
ATOM 684 C C . THR A 1 88 ? -38.957 39.914 -6.098 1.00 30.42 88 THR A C 1
ATOM 686 O O . THR A 1 88 ? -38.085 40.761 -5.918 1.00 30.42 88 THR A O 1
ATOM 689 N N . LEU A 1 89 ? -39.867 39.998 -7.074 1.00 29.88 89 LEU A N 1
ATOM 690 C CA . LEU A 1 89 ? -39.968 41.055 -8.091 1.00 29.88 89 LEU A CA 1
ATOM 691 C C . LEU A 1 89 ? -40.652 42.349 -7.551 1.00 29.88 89 LEU A C 1
ATOM 693 O O . LEU A 1 89 ? -41.167 42.326 -6.433 1.00 29.88 89 LEU A O 1
ATOM 697 N N . PRO A 1 90 ? -40.598 43.494 -8.275 1.00 41.69 90 PRO A N 1
ATOM 698 C CA . PRO A 1 90 ? -40.383 44.806 -7.639 1.00 41.69 90 PRO A CA 1
ATOM 699 C C . PRO A 1 90 ? -41.561 45.808 -7.658 1.00 41.69 90 PRO A C 1
ATOM 701 O O . PRO A 1 90 ? -42.426 45.746 -8.527 1.00 41.69 90 PRO A O 1
ATOM 704 N N . ALA A 1 91 ? -41.486 46.809 -6.766 1.00 28.27 91 ALA A N 1
ATOM 705 C CA . ALA A 1 91 ? -42.040 48.178 -6.866 1.00 28.27 91 ALA A CA 1
ATOM 706 C C . ALA A 1 91 ? -41.351 49.042 -5.772 1.00 28.27 91 ALA A C 1
ATOM 708 O O . ALA A 1 91 ? -41.297 48.620 -4.623 1.00 28.27 91 ALA A O 1
ATOM 709 N N . GLU A 1 92 ? -40.534 50.053 -6.089 1.00 25.14 92 GLU A N 1
ATOM 710 C CA . GLU A 1 92 ? -40.858 51.463 -6.420 1.00 25.14 92 GLU A CA 1
ATOM 711 C C . GLU A 1 92 ? -41.259 52.383 -5.236 1.00 25.14 92 GLU A C 1
ATOM 713 O O . GLU A 1 92 ? -42.207 52.095 -4.522 1.00 25.14 92 GLU A O 1
ATOM 718 N N . LEU A 1 93 ? -40.544 53.527 -5.129 1.00 26.08 93 LEU A N 1
ATOM 719 C CA . LEU A 1 93 ? -40.771 54.752 -4.317 1.00 26.08 93 LEU A CA 1
ATOM 720 C C . LEU A 1 93 ? -41.002 54.569 -2.788 1.00 26.08 93 LEU A C 1
ATOM 722 O O . LEU A 1 93 ? -41.891 53.866 -2.344 1.00 26.08 93 LEU A O 1
ATOM 726 N N . SER A 1 94 ? -40.322 55.271 -1.873 1.00 27.00 94 SER A N 1
ATOM 727 C CA . SER A 1 94 ? -40.139 56.730 -1.832 1.00 27.00 94 SER A CA 1
ATOM 728 C C . SER A 1 94 ? -39.185 57.162 -0.695 1.00 27.00 94 SER A C 1
ATOM 730 O O . SER A 1 94 ? -38.907 56.405 0.232 1.00 27.00 94 SER A O 1
ATOM 732 N N . THR A 1 95 ? -38.711 58.408 -0.737 1.00 24.95 95 THR A N 1
ATOM 733 C CA . THR A 1 95 ? -37.788 59.024 0.236 1.00 24.95 95 THR A CA 1
ATOM 734 C C . THR A 1 95 ? -38.486 59.673 1.439 1.00 24.95 95 THR A C 1
ATOM 736 O O . THR A 1 95 ? -39.424 60.443 1.240 1.00 24.95 95 THR A O 1
ATOM 739 N N . ALA A 1 96 ? -37.928 59.543 2.651 1.00 27.77 96 ALA A N 1
ATOM 740 C CA . ALA A 1 96 ? -38.089 60.532 3.732 1.00 27.77 96 ALA A CA 1
ATOM 741 C C . ALA A 1 96 ? -36.900 60.510 4.720 1.00 27.77 96 ALA A C 1
ATOM 743 O O . ALA A 1 96 ? -36.204 59.507 4.846 1.00 27.77 96 ALA A O 1
ATOM 744 N N . ARG A 1 97 ? -36.649 61.641 5.393 1.00 26.20 97 ARG A N 1
ATOM 745 C CA . ARG A 1 97 ? -35.413 61.977 6.133 1.00 26.20 97 ARG A CA 1
ATOM 746 C C . ARG A 1 97 ? -35.746 62.536 7.522 1.00 26.20 97 ARG A C 1
ATOM 748 O O . ARG A 1 97 ? -36.580 63.430 7.605 1.00 26.20 97 ARG A O 1
ATOM 755 N N . ALA A 1 98 ? -35.026 62.114 8.564 1.00 25.53 98 ALA A N 1
ATOM 756 C CA . ALA A 1 98 ? -34.940 62.802 9.862 1.00 25.53 98 ALA A CA 1
ATOM 757 C C . ALA A 1 98 ? -33.622 62.435 10.582 1.00 25.53 98 ALA A C 1
ATOM 759 O O . ALA A 1 98 ? -33.165 61.301 10.470 1.00 25.53 98 ALA A O 1
ATOM 760 N N . THR A 1 99 ? -32.995 63.388 11.283 1.00 27.23 99 THR A N 1
ATOM 761 C CA . THR A 1 99 ? -31.638 63.270 11.877 1.00 27.23 99 THR A CA 1
ATOM 762 C C . THR A 1 99 ? -31.553 63.839 13.316 1.00 27.23 99 THR A C 1
ATOM 764 O O . THR A 1 99 ? -32.429 64.629 13.669 1.00 27.23 99 THR A O 1
ATOM 767 N N . PRO A 1 100 ? -30.520 63.480 14.128 1.00 46.47 100 PRO A N 1
ATOM 768 C CA . PRO A 1 100 ? -30.352 63.888 15.543 1.00 46.47 100 PRO A CA 1
ATOM 769 C C . PRO A 1 100 ? -29.228 64.921 15.844 1.00 46.47 100 PRO A C 1
ATOM 771 O O . PRO A 1 100 ? -28.249 65.020 15.103 1.00 46.47 100 PRO A O 1
ATOM 774 N N . PRO A 1 101 ? -29.348 65.656 16.967 1.00 39.19 101 PRO A N 1
ATOM 775 C CA . PRO A 1 101 ? -28.269 65.874 17.969 1.00 39.19 101 PRO A CA 1
ATOM 776 C C . PRO A 1 101 ? -28.799 65.573 19.417 1.00 39.19 101 PRO A C 1
ATOM 778 O O . PRO A 1 101 ? -29.889 64.999 19.486 1.00 39.19 101 PRO A O 1
ATOM 781 N N . PRO A 1 102 ? -28.180 65.960 20.574 1.00 38.47 102 PRO A N 1
ATOM 782 C CA . PRO A 1 102 ? -26.838 66.538 20.848 1.00 38.47 102 PRO A CA 1
ATOM 783 C C . PRO A 1 102 ? -25.995 65.830 21.971 1.00 38.47 102 PRO A C 1
ATOM 785 O O . PRO A 1 102 ? -26.551 65.154 22.826 1.00 38.47 102 PRO A O 1
ATOM 788 N N . ILE A 1 103 ? -24.646 65.797 21.920 1.00 28.27 103 ILE A N 1
ATOM 789 C CA . ILE A 1 103 ? -23.596 66.729 22.460 1.00 28.27 103 ILE A CA 1
ATOM 790 C C . ILE A 1 103 ? -23.434 66.761 24.007 1.00 28.27 103 ILE A C 1
ATOM 792 O O . ILE A 1 103 ? -24.386 67.094 24.702 1.00 28.27 103 ILE A O 1
ATOM 796 N N . ILE A 1 104 ? -22.209 66.506 24.518 1.00 27.34 104 ILE A N 1
ATOM 797 C CA . ILE A 1 104 ? -21.328 67.410 25.323 1.00 27.34 104 ILE A CA 1
ATOM 798 C C . ILE A 1 104 ? -20.019 66.672 25.718 1.00 27.34 104 ILE A C 1
ATOM 800 O O . ILE A 1 104 ? -20.040 65.484 26.027 1.00 27.34 104 ILE A O 1
ATOM 804 N N . ASN A 1 105 ? -18.890 67.393 25.686 1.00 27.38 105 ASN A N 1
ATOM 805 C CA . ASN A 1 105 ? -17.520 66.987 26.047 1.00 27.38 105 ASN A CA 1
ATOM 806 C C . ASN A 1 105 ? -16.817 68.216 26.675 1.00 27.38 105 ASN A C 1
ATOM 808 O O . ASN A 1 105 ? -17.058 69.301 26.156 1.00 27.38 105 ASN A O 1
ATOM 812 N N . LEU A 1 106 ? -16.024 68.060 27.747 1.00 31.00 106 LEU A N 1
ATOM 813 C CA . LEU A 1 106 ? -15.174 69.057 28.462 1.00 31.00 106 LEU A CA 1
ATOM 814 C C . LEU A 1 106 ? -14.191 68.251 29.369 1.00 31.00 106 LEU A C 1
ATOM 816 O O . LEU A 1 106 ? -14.517 67.098 29.655 1.00 31.00 106 LEU A O 1
ATOM 820 N N . GLU A 1 107 ? -13.103 68.716 30.006 1.00 31.77 107 GLU A N 1
ATOM 821 C CA . GLU A 1 107 ? -11.989 69.690 29.802 1.00 31.77 107 GLU A CA 1
ATOM 822 C C . GLU A 1 107 ? -11.065 69.556 31.059 1.00 31.77 107 GLU A C 1
ATOM 824 O O . GLU A 1 107 ? -11.514 69.019 32.072 1.00 31.77 107 GLU A O 1
ATOM 829 N N . GLU A 1 108 ? -9.846 70.102 31.158 1.00 33.31 108 GLU A N 1
ATOM 830 C CA . GLU A 1 108 ? -8.590 69.888 30.399 1.00 33.31 108 GLU A CA 1
ATOM 831 C C . GLU A 1 108 ? -7.426 70.464 31.258 1.00 33.31 108 GLU A C 1
ATOM 833 O O . GLU A 1 108 ? -7.593 71.573 31.755 1.00 33.31 108 GLU A O 1
ATOM 838 N N . ASP A 1 109 ? -6.284 69.769 31.475 1.00 26.14 109 ASP A N 1
ATOM 839 C CA . ASP A 1 109 ? -5.172 70.325 32.295 1.00 26.14 109 ASP A CA 1
ATOM 840 C C . ASP A 1 109 ? -3.727 69.922 31.892 1.00 26.14 109 ASP A C 1
ATOM 842 O O . ASP A 1 109 ? -3.430 68.802 31.477 1.00 26.14 109 ASP A O 1
ATOM 846 N N . LEU A 1 110 ? -2.835 70.906 32.030 1.00 30.53 110 LEU A N 1
ATOM 847 C CA . LEU A 1 110 ? -1.615 71.208 31.260 1.00 30.53 110 LEU A CA 1
ATOM 848 C C . LEU A 1 110 ? -0.265 70.823 31.938 1.00 30.53 110 LEU A C 1
ATOM 850 O O . LEU A 1 110 ? -0.219 70.742 33.156 1.00 30.53 110 LEU A O 1
ATOM 854 N N . LEU A 1 111 ? 0.813 70.697 31.125 1.00 31.53 111 LEU A N 1
ATOM 855 C CA . LEU A 1 111 ? 2.211 71.245 31.238 1.00 31.53 111 LEU A CA 1
ATOM 856 C C . LEU A 1 111 ? 2.961 71.263 32.625 1.00 31.53 111 LEU A C 1
ATOM 858 O O . LEU A 1 111 ? 2.350 71.421 33.667 1.00 31.53 111 LEU A O 1
ATOM 862 N N . ASP A 1 112 ? 4.300 71.217 32.791 1.00 28.27 112 ASP A N 1
ATOM 863 C CA . ASP A 1 112 ? 5.472 71.243 31.887 1.00 28.27 112 ASP A CA 1
ATOM 864 C C . ASP A 1 112 ? 6.806 70.816 32.595 1.00 28.27 112 ASP A C 1
ATOM 866 O O . ASP A 1 112 ? 6.916 70.892 33.817 1.00 28.27 112 ASP A O 1
ATOM 870 N N . MET A 1 113 ? 7.854 70.551 31.793 1.00 29.97 113 MET A N 1
ATOM 871 C CA . MET A 1 113 ? 9.308 70.831 32.009 1.00 29.97 113 MET A CA 1
ATOM 872 C C . MET A 1 113 ? 10.273 70.118 33.014 1.00 29.97 113 MET A C 1
ATOM 874 O O . MET A 1 113 ? 10.022 69.926 34.200 1.00 29.97 113 MET A O 1
ATOM 878 N N . THR A 1 114 ? 11.523 69.999 32.500 1.00 28.41 114 THR A N 1
ATOM 879 C CA . THR A 1 114 ? 12.876 69.701 33.078 1.00 28.41 114 THR A CA 1
ATOM 880 C C . THR A 1 114 ? 13.354 68.230 33.041 1.00 28.41 114 THR A C 1
ATOM 882 O O . THR A 1 114 ? 12.609 67.334 33.398 1.00 28.41 114 THR A O 1
ATOM 885 N N . GLY A 1 115 ? 14.580 67.855 32.632 1.00 26.47 115 GLY A N 1
ATOM 886 C CA . GLY A 1 115 ? 15.735 68.588 32.091 1.00 26.47 115 GLY A CA 1
ATOM 887 C C . GLY A 1 115 ? 17.019 67.714 31.996 1.00 26.47 115 GLY A C 1
ATOM 888 O O . GLY A 1 115 ? 17.558 67.330 33.021 1.00 26.47 115 GLY A O 1
ATOM 889 N N . SER A 1 116 ? 17.497 67.468 30.763 1.00 28.89 116 SER A N 1
ATOM 890 C CA . SER A 1 116 ? 18.900 67.486 30.257 1.00 28.89 116 SER A CA 1
ATOM 891 C C . SER A 1 116 ? 20.075 66.726 30.931 1.00 28.89 116 SER A C 1
ATOM 893 O O . SER A 1 116 ? 20.484 67.091 32.030 1.00 28.89 116 SER A O 1
ATOM 895 N N . PHE A 1 117 ? 20.774 65.855 30.170 1.00 25.39 117 PHE A N 1
ATOM 896 C CA . PHE A 1 117 ? 22.175 66.089 29.720 1.00 25.39 117 PHE A CA 1
ATOM 897 C C . PHE A 1 117 ? 22.612 65.141 28.570 1.00 25.39 117 PHE A C 1
ATOM 899 O O . PHE A 1 117 ? 21.918 64.172 28.274 1.00 25.39 117 PHE A O 1
ATOM 906 N N . SER A 1 118 ? 23.744 65.443 27.917 1.00 29.20 118 SER A N 1
ATOM 907 C CA . SER A 1 118 ? 24.282 64.808 26.691 1.00 29.20 118 SER A CA 1
ATOM 908 C C . SER A 1 118 ? 25.763 64.432 26.857 1.00 29.20 118 SER A C 1
ATOM 910 O O . SER A 1 118 ? 26.445 65.152 27.581 1.00 29.20 118 SER A O 1
ATOM 912 N N . ASP A 1 119 ? 26.267 63.415 26.136 1.00 28.02 119 ASP A N 1
ATOM 913 C CA . ASP A 1 119 ? 27.610 63.441 25.505 1.00 28.02 119 ASP A CA 1
ATOM 914 C C . ASP A 1 119 ? 27.779 62.369 24.394 1.00 28.02 119 ASP A C 1
ATOM 916 O O . ASP A 1 119 ? 26.987 61.430 24.308 1.00 28.02 119 ASP A O 1
ATOM 920 N N . ASP A 1 120 ? 28.791 62.558 23.542 1.00 33.78 120 ASP A N 1
ATOM 921 C CA . ASP A 1 120 ? 29.014 61.955 22.212 1.00 33.78 120 ASP A CA 1
ATOM 922 C C . ASP A 1 120 ? 30.207 60.956 22.137 1.00 33.78 120 ASP A C 1
ATOM 924 O O . ASP A 1 120 ? 30.905 60.735 23.125 1.00 33.78 120 ASP A O 1
ATOM 928 N N . THR A 1 121 ? 30.480 60.453 20.913 1.00 32.00 121 THR A N 1
ATOM 929 C CA . THR A 1 121 ? 31.652 59.693 20.352 1.00 32.00 121 THR A CA 1
ATOM 930 C C . THR A 1 121 ? 31.369 58.218 19.972 1.00 32.00 121 THR A C 1
ATOM 932 O O . THR A 1 121 ? 30.774 57.494 20.762 1.00 32.00 121 THR A O 1
ATOM 935 N N . LYS A 1 122 ? 31.590 57.706 18.736 1.00 31.89 122 LYS A N 1
ATOM 936 C CA . LYS A 1 122 ? 32.693 57.784 17.722 1.00 31.89 122 LYS A CA 1
ATOM 937 C C . LYS A 1 122 ? 33.969 57.040 18.157 1.00 31.89 122 LYS A C 1
ATOM 939 O O . LYS A 1 122 ? 34.385 57.236 19.289 1.00 31.89 122 LYS A O 1
ATOM 944 N N . ASP A 1 123 ? 34.677 56.247 17.344 1.00 30.19 123 ASP A N 1
ATOM 945 C CA . ASP A 1 123 ? 34.527 55.727 15.961 1.00 30.19 123 ASP A CA 1
ATOM 946 C C . ASP A 1 123 ? 35.453 54.459 15.820 1.00 30.19 123 ASP A C 1
ATOM 948 O O . ASP A 1 123 ? 36.141 54.110 16.780 1.00 30.19 123 ASP A O 1
ATOM 952 N N . ASP A 1 124 ? 35.482 53.824 14.634 1.00 31.30 124 ASP A N 1
ATOM 953 C CA . ASP A 1 124 ? 36.575 53.014 14.018 1.00 31.30 124 ASP A CA 1
ATOM 954 C C . ASP A 1 124 ? 36.919 51.534 14.415 1.00 31.30 124 ASP A C 1
ATOM 956 O O . ASP A 1 124 ? 37.433 51.217 15.485 1.00 31.30 124 ASP A O 1
ATOM 960 N N . ASP A 1 125 ? 36.706 50.664 13.408 1.00 29.88 125 ASP A N 1
ATOM 961 C CA . ASP A 1 125 ? 37.660 49.778 12.689 1.00 29.88 125 ASP A CA 1
ATOM 962 C C . ASP A 1 125 ? 38.165 48.360 13.109 1.00 29.88 125 ASP A C 1
ATOM 964 O O . ASP A 1 125 ? 38.676 48.083 14.190 1.00 29.88 125 ASP A O 1
ATOM 968 N N . ASP A 1 126 ? 38.103 47.516 12.059 1.00 28.56 126 ASP A N 1
ATOM 969 C CA . ASP A 1 126 ? 39.024 46.480 11.544 1.00 28.56 126 ASP A CA 1
ATOM 970 C C . ASP A 1 126 ? 39.181 45.037 12.106 1.00 28.56 126 ASP A C 1
ATOM 972 O O . ASP A 1 126 ? 39.757 44.761 13.152 1.00 28.56 126 ASP A O 1
ATOM 976 N N . VAL A 1 127 ? 38.738 44.094 11.249 1.00 29.11 127 VAL A N 1
ATOM 977 C CA . VAL A 1 127 ? 39.491 42.980 10.607 1.00 29.11 127 VAL A CA 1
ATOM 978 C C . VAL A 1 127 ? 40.456 42.112 11.440 1.00 29.11 127 VAL A C 1
ATOM 980 O O . VAL A 1 127 ? 41.521 42.565 11.836 1.00 29.11 127 VAL A O 1
ATOM 983 N N . GLU A 1 128 ? 40.227 40.784 11.435 1.00 29.20 128 GLU A N 1
ATOM 984 C CA . GLU A 1 128 ? 41.319 39.818 11.179 1.00 29.20 128 GLU A CA 1
ATOM 985 C C . GLU A 1 128 ? 40.849 38.463 10.593 1.00 29.20 128 GLU A C 1
ATOM 987 O O . GLU A 1 128 ? 39.678 38.090 10.683 1.00 29.20 128 GLU A O 1
ATOM 992 N N . ASP A 1 129 ? 41.779 37.747 9.946 1.00 26.05 129 ASP A N 1
ATOM 993 C CA . ASP A 1 129 ? 41.569 36.576 9.076 1.00 26.05 129 ASP A CA 1
ATOM 994 C C . ASP A 1 129 ? 42.509 35.396 9.452 1.00 26.05 129 ASP A C 1
ATOM 996 O O . ASP A 1 129 ? 43.510 35.551 10.144 1.00 26.05 129 ASP A O 1
ATOM 1000 N N . ALA A 1 130 ? 42.212 34.210 8.917 1.00 27.62 130 ALA A N 1
ATOM 1001 C CA . ALA A 1 130 ? 43.152 33.128 8.595 1.00 27.62 130 ALA A CA 1
ATOM 1002 C C . ALA A 1 130 ? 43.978 32.387 9.692 1.00 27.62 130 ALA A C 1
ATOM 1004 O O . ALA A 1 130 ? 45.174 32.597 9.879 1.00 27.62 130 ALA A O 1
ATOM 1005 N N . ALA A 1 131 ? 43.432 31.215 10.053 1.00 26.59 131 ALA A N 1
ATOM 1006 C CA . ALA A 1 131 ? 44.024 29.898 9.721 1.00 26.59 131 ALA A CA 1
ATOM 1007 C C . ALA A 1 131 ? 45.165 29.252 10.563 1.00 26.59 131 ALA A C 1
ATOM 1009 O O . ALA A 1 131 ? 45.897 29.867 11.325 1.00 26.59 131 ALA A O 1
ATOM 1010 N N . LYS A 1 132 ? 45.354 27.947 10.258 1.00 27.12 132 LYS A N 1
ATOM 1011 C CA . LYS A 1 132 ? 46.407 26.977 10.668 1.00 27.12 132 LYS A CA 1
ATOM 1012 C C . LYS A 1 132 ? 46.322 26.387 12.093 1.00 27.12 132 LYS A C 1
ATOM 1014 O O . LYS A 1 132 ? 45.874 27.038 13.016 1.00 27.12 132 LYS A O 1
ATOM 1019 N N . ALA A 1 133 ? 46.819 25.168 12.360 1.00 25.47 133 ALA A N 1
ATOM 1020 C CA . ALA A 1 133 ? 47.037 23.982 11.509 1.00 25.47 133 ALA A CA 1
ATOM 1021 C C . ALA A 1 133 ? 47.455 22.750 12.353 1.00 25.47 133 ALA A C 1
ATOM 1023 O O . ALA A 1 133 ? 48.180 22.896 13.326 1.00 25.47 133 ALA A O 1
ATOM 1024 N N . ARG A 1 134 ? 47.189 21.550 11.802 1.00 25.52 134 ARG A N 1
ATOM 1025 C CA . ARG A 1 134 ? 48.025 20.320 11.854 1.00 25.52 134 ARG A CA 1
ATOM 1026 C C . ARG A 1 134 ? 48.254 19.542 13.169 1.00 25.52 134 ARG A C 1
ATOM 1028 O O . ARG A 1 134 ? 48.806 20.052 14.127 1.00 25.52 134 ARG A O 1
ATOM 1035 N N . SER A 1 135 ? 48.186 18.213 12.979 1.00 24.97 135 SER A N 1
ATOM 1036 C CA . SER A 1 135 ? 49.007 17.161 13.621 1.00 24.97 135 SER A CA 1
ATOM 1037 C C . SER A 1 135 ? 48.716 16.848 15.104 1.00 24.97 135 SER A C 1
ATOM 1039 O O . SER A 1 135 ? 48.527 17.743 15.905 1.00 24.97 135 SER A O 1
ATOM 1041 N N . GLY A 1 136 ? 48.718 15.592 15.557 1.00 25.62 136 GLY A N 1
ATOM 1042 C CA . GLY A 1 136 ? 48.790 14.341 14.804 1.00 25.62 136 GLY A CA 1
ATOM 1043 C C . GLY A 1 136 ? 48.953 13.105 15.699 1.00 25.62 136 GLY A C 1
ATOM 1044 O O . GLY A 1 136 ? 49.558 13.173 16.757 1.00 25.62 136 GLY A O 1
ATOM 1045 N N . SER A 1 137 ? 48.486 11.970 15.173 1.00 23.47 137 SER A N 1
ATOM 1046 C CA . SER A 1 137 ? 49.155 10.661 15.226 1.00 23.47 137 SER A CA 1
ATOM 1047 C C . SER A 1 137 ? 49.343 9.913 16.565 1.00 23.47 137 SER A C 1
ATOM 1049 O O . SER A 1 137 ? 50.336 10.101 17.254 1.00 23.47 137 SER A O 1
ATOM 1051 N N . VAL A 1 138 ? 48.509 8.875 16.742 1.00 24.53 138 VAL A N 1
ATOM 1052 C CA . VAL A 1 138 ? 48.910 7.481 17.069 1.00 24.53 138 VAL A CA 1
ATOM 1053 C C . VAL A 1 138 ? 49.710 7.236 18.365 1.00 24.53 138 VAL A C 1
ATOM 1055 O O . VAL A 1 138 ? 50.919 7.437 18.397 1.00 24.53 138 VAL A O 1
ATOM 1058 N N . ASN A 1 139 ? 49.097 6.539 19.335 1.00 26.38 139 ASN A N 1
ATOM 1059 C CA . ASN A 1 139 ? 49.404 5.108 19.517 1.00 26.38 139 ASN A CA 1
ATOM 1060 C C . ASN A 1 139 ? 48.372 4.346 20.365 1.00 26.38 139 ASN A C 1
ATOM 1062 O O . ASN A 1 139 ? 47.719 4.913 21.236 1.00 26.38 139 ASN A O 1
ATOM 1066 N N . ALA A 1 140 ? 48.262 3.042 20.114 1.00 23.69 140 ALA A N 1
ATOM 1067 C CA . ALA A 1 140 ? 47.512 2.100 20.942 1.00 23.69 140 ALA A CA 1
ATOM 1068 C C . ALA A 1 140 ? 48.456 1.372 21.913 1.00 23.69 140 ALA A C 1
ATOM 1070 O O . ALA A 1 140 ? 49.610 1.141 21.554 1.00 23.69 140 ALA A O 1
ATOM 1071 N N . ASN A 1 141 ? 47.959 0.940 23.085 1.00 24.72 141 ASN A N 1
ATOM 1072 C CA . ASN A 1 141 ? 47.988 -0.488 23.449 1.00 24.72 141 ASN A CA 1
ATOM 1073 C C . ASN A 1 141 ? 47.347 -0.844 24.811 1.00 24.72 141 ASN A C 1
ATOM 1075 O O . ASN A 1 141 ? 47.744 -0.353 25.858 1.00 24.72 141 ASN A O 1
ATOM 1079 N N . THR A 1 142 ? 46.441 -1.828 24.738 1.00 22.89 142 THR A N 1
ATOM 1080 C CA . THR A 1 142 ? 46.275 -3.006 25.621 1.00 22.89 142 THR A CA 1
ATOM 1081 C C . THR A 1 142 ? 46.055 -2.906 27.143 1.00 22.89 142 THR A C 1
ATOM 1083 O O . THR A 1 142 ? 46.881 -2.391 27.886 1.00 22.89 142 THR A O 1
ATOM 1086 N N . ASN A 1 143 ? 45.070 -3.725 27.555 1.00 27.56 143 ASN A N 1
ATOM 1087 C CA . ASN A 1 143 ? 44.812 -4.388 28.850 1.00 27.56 143 ASN A CA 1
ATOM 1088 C C . ASN A 1 143 ? 43.728 -3.734 29.729 1.00 27.56 143 ASN A C 1
ATOM 1090 O O . ASN A 1 143 ? 43.861 -2.605 30.173 1.00 27.56 143 ASN A O 1
ATOM 1094 N N . LYS A 1 144 ? 42.547 -4.358 29.886 1.00 24.58 144 LYS A N 1
ATOM 1095 C CA . LYS A 1 144 ? 42.252 -5.575 30.689 1.00 24.58 144 LYS A CA 1
ATOM 1096 C C . LYS A 1 144 ? 42.558 -5.387 32.189 1.00 24.58 144 LYS A C 1
ATOM 1098 O O . LYS A 1 144 ? 43.666 -5.707 32.599 1.00 24.58 144 LYS A O 1
ATOM 1103 N N . LEU A 1 145 ? 41.558 -5.009 33.001 1.00 23.92 145 LEU A N 1
ATOM 1104 C CA . LEU A 1 145 ? 40.857 -5.919 33.941 1.00 23.92 145 LEU A CA 1
ATOM 1105 C C . LEU A 1 145 ? 39.753 -5.205 34.777 1.00 23.92 145 LEU A C 1
ATOM 1107 O O . LEU A 1 145 ? 39.933 -4.089 35.240 1.00 23.92 145 LEU A O 1
ATOM 1111 N N . THR A 1 146 ? 38.637 -5.916 34.994 1.00 27.08 146 THR A N 1
ATOM 1112 C CA . THR A 1 146 ? 37.747 -5.931 36.190 1.00 27.08 146 THR A CA 1
ATOM 1113 C C . THR A 1 146 ? 37.274 -4.645 36.911 1.00 27.08 146 THR A C 1
ATOM 1115 O O . THR A 1 146 ? 37.958 -4.117 37.776 1.00 27.08 146 THR A O 1
ATOM 1118 N N . ALA A 1 147 ? 35.982 -4.344 36.716 1.00 24.19 147 ALA A N 1
ATOM 1119 C CA . ALA A 1 147 ? 34.882 -4.483 37.698 1.00 24.19 147 ALA A CA 1
ATOM 1120 C C . ALA A 1 147 ? 34.811 -3.682 39.036 1.00 24.19 147 ALA A C 1
ATOM 1122 O O . ALA A 1 147 ? 35.708 -3.721 39.867 1.00 24.19 147 ALA A O 1
ATOM 1123 N N . LYS A 1 148 ? 33.571 -3.209 39.299 1.00 24.77 148 LYS A N 1
ATOM 1124 C CA . LYS A 1 148 ? 32.911 -2.790 40.570 1.00 24.77 148 LYS A CA 1
ATOM 1125 C C . LYS A 1 148 ? 33.035 -1.328 41.065 1.00 24.77 148 LYS A C 1
ATOM 1127 O O . LYS A 1 148 ? 33.921 -0.979 41.827 1.00 24.77 148 LYS A O 1
ATOM 1132 N N . LEU A 1 149 ? 31.988 -0.555 40.733 1.00 21.94 149 LEU A N 1
ATOM 1133 C CA . LEU A 1 149 ? 31.064 0.143 41.663 1.00 21.94 149 LEU A CA 1
ATOM 1134 C C . LEU A 1 149 ? 31.647 0.926 42.869 1.00 21.94 149 LEU A C 1
ATOM 1136 O O . LEU A 1 149 ? 31.978 0.309 43.877 1.00 21.94 149 LEU A O 1
ATOM 1140 N N . SER A 1 150 ? 31.536 2.269 42.869 1.00 22.89 150 SER A N 1
ATOM 1141 C CA . SER A 1 150 ? 30.517 3.008 43.668 1.00 22.89 150 SER A CA 1
ATOM 1142 C C . SER A 1 150 ? 30.720 4.549 43.714 1.00 22.89 150 SER A C 1
ATOM 1144 O O . SER A 1 150 ? 31.781 5.021 44.094 1.00 22.89 150 SER A O 1
ATOM 1146 N N . GLN A 1 151 ? 29.648 5.291 43.389 1.00 25.45 151 GLN A N 1
ATOM 1147 C CA . GLN A 1 151 ? 29.204 6.625 43.876 1.00 25.45 151 GLN A CA 1
ATOM 1148 C C . GLN A 1 151 ? 30.122 7.883 43.950 1.00 25.45 151 GLN A C 1
ATOM 1150 O O . GLN A 1 151 ? 30.985 7.966 44.811 1.00 25.45 151 GLN A O 1
ATOM 1155 N N . ARG A 1 152 ? 29.663 8.938 43.228 1.00 24.08 152 ARG A N 1
ATOM 1156 C CA . ARG A 1 152 ? 29.613 10.402 43.562 1.00 24.08 152 ARG A CA 1
ATOM 1157 C C . ARG A 1 152 ? 30.955 11.152 43.812 1.00 24.08 152 ARG A C 1
ATOM 1159 O O . ARG A 1 152 ? 31.886 10.596 44.361 1.00 24.08 152 ARG A O 1
ATOM 1166 N N . ASP A 1 153 ? 31.140 12.434 43.463 1.00 22.61 153 ASP A N 1
ATOM 1167 C CA . ASP A 1 153 ? 30.232 13.492 42.972 1.00 22.61 153 ASP A CA 1
ATOM 1168 C C . ASP A 1 153 ? 30.962 14.513 42.044 1.00 22.61 153 ASP A C 1
ATOM 1170 O O . ASP A 1 153 ? 32.185 14.591 42.069 1.00 22.61 153 ASP A O 1
ATOM 1174 N N . ARG A 1 154 ? 30.193 15.301 41.269 1.00 23.83 154 ARG A N 1
ATOM 1175 C CA . ARG A 1 154 ? 30.495 16.601 40.586 1.00 23.83 154 ARG A CA 1
ATOM 1176 C C . ARG A 1 154 ? 31.918 16.930 40.059 1.00 23.83 154 ARG A C 1
ATOM 1178 O O . ARG A 1 154 ? 32.838 17.193 40.824 1.00 23.83 154 ARG A O 1
ATOM 1185 N N . GLY A 1 155 ? 32.020 17.201 38.746 1.00 24.92 155 GLY A N 1
ATOM 1186 C CA . GLY A 1 155 ? 33.164 17.918 38.143 1.00 24.92 155 GLY A CA 1
ATOM 1187 C C . GLY A 1 155 ? 33.105 18.058 36.610 1.00 24.92 155 GLY A C 1
ATOM 1188 O O . GLY A 1 155 ? 33.567 17.184 35.891 1.00 24.92 155 GLY A O 1
ATOM 1189 N N . SER A 1 156 ? 32.522 19.154 36.122 1.00 26.45 156 SER A N 1
ATOM 1190 C CA . SER A 1 156 ? 32.240 19.544 34.722 1.00 26.45 156 SER A CA 1
ATOM 1191 C C . SER A 1 156 ? 33.232 19.133 33.603 1.00 26.45 156 SER A C 1
ATOM 1193 O O . SER A 1 156 ? 34.420 19.430 33.713 1.00 26.45 156 SER A O 1
ATOM 1195 N N . PRO A 1 157 ? 32.745 18.628 32.444 1.00 23.69 157 PRO A N 1
ATOM 1196 C CA . PRO A 1 157 ? 33.499 18.594 31.187 1.00 23.69 157 PRO A CA 1
ATOM 1197 C C . PRO A 1 157 ? 33.207 19.790 30.247 1.00 23.69 157 PRO A C 1
ATOM 1199 O O . PRO A 1 157 ? 32.135 20.394 30.266 1.00 23.69 157 PRO A O 1
ATOM 1202 N N . SER A 1 158 ? 34.204 20.091 29.411 1.00 25.61 158 SER A N 1
ATOM 1203 C CA . SER A 1 158 ? 34.384 21.263 28.531 1.00 25.61 158 SER A CA 1
ATOM 1204 C C . SER A 1 158 ? 33.378 21.421 27.356 1.00 25.61 158 SER A C 1
ATOM 1206 O O . SER A 1 158 ? 32.611 20.502 27.054 1.00 25.61 158 SER A O 1
ATOM 1208 N N . PRO A 1 159 ? 33.343 22.587 26.664 1.00 27.05 159 PRO A N 1
ATOM 1209 C CA . PRO A 1 159 ? 32.203 22.979 25.834 1.00 27.05 159 PRO A CA 1
ATOM 1210 C C . PRO A 1 159 ? 32.268 22.424 24.402 1.00 27.05 159 PRO A C 1
ATOM 1212 O O . PRO A 1 159 ? 32.860 23.025 23.514 1.00 27.05 159 PRO A O 1
ATOM 1215 N N . ALA A 1 160 ? 31.574 21.310 24.162 1.00 26.89 160 ALA A N 1
ATOM 1216 C CA . ALA A 1 160 ? 31.286 20.805 22.809 1.00 26.89 160 ALA A CA 1
ATOM 1217 C C . ALA A 1 160 ? 29.824 20.340 22.619 1.00 26.89 160 ALA A C 1
ATOM 1219 O O . ALA A 1 160 ? 29.489 19.727 21.612 1.00 26.89 160 ALA A O 1
ATOM 1220 N N . ARG A 1 161 ? 28.934 20.625 23.587 1.00 29.50 161 ARG A N 1
ATOM 1221 C CA . ARG A 1 161 ? 27.531 20.154 23.603 1.00 29.50 161 ARG A CA 1
ATOM 1222 C C . ARG A 1 161 ? 26.479 21.278 23.571 1.00 29.50 161 ARG A C 1
ATOM 1224 O O . ARG A 1 161 ? 25.310 21.015 23.810 1.00 29.50 161 ARG A O 1
ATOM 1231 N N . ARG A 1 162 ? 26.884 22.525 23.287 1.00 28.11 162 ARG A N 1
ATOM 1232 C CA . ARG A 1 162 ? 26.010 23.723 23.310 1.00 28.11 162 ARG A CA 1
ATOM 1233 C C . ARG A 1 162 ? 25.365 24.110 21.967 1.00 28.11 162 ARG A C 1
ATOM 1235 O O . ARG A 1 162 ? 24.679 25.115 21.925 1.00 28.11 162 ARG A O 1
ATOM 1242 N N . ILE A 1 163 ? 25.559 23.340 20.892 1.00 29.72 163 ILE A N 1
ATOM 1243 C CA . ILE A 1 163 ? 24.968 23.629 19.559 1.00 29.72 163 ILE A CA 1
ATOM 1244 C C . ILE A 1 163 ? 23.916 22.564 19.160 1.00 29.72 163 ILE A C 1
ATOM 1246 O O . ILE A 1 163 ? 23.333 22.609 18.087 1.00 29.72 163 ILE A O 1
ATOM 1250 N N . ALA A 1 164 ? 23.617 21.611 20.051 1.00 27.81 164 ALA A N 1
ATOM 1251 C CA . ALA A 1 164 ? 22.612 20.558 19.844 1.00 27.81 164 ALA A CA 1
ATOM 1252 C C . ALA A 1 164 ? 21.476 20.599 20.889 1.00 27.81 164 ALA A C 1
ATOM 1254 O O . ALA A 1 164 ? 20.832 19.585 21.137 1.00 27.81 164 ALA A O 1
ATOM 1255 N N . ALA A 1 165 ? 21.284 21.743 21.555 1.00 28.27 165 ALA A N 1
ATOM 1256 C CA . ALA A 1 165 ? 20.410 21.880 22.724 1.00 28.27 165 ALA A CA 1
ATOM 1257 C C . ALA A 1 165 ? 19.539 23.154 22.698 1.00 28.27 165 ALA A C 1
ATOM 1259 O O . ALA A 1 165 ? 19.143 23.622 23.756 1.00 28.27 165 ALA A O 1
ATOM 1260 N N . ASP A 1 166 ? 19.263 23.703 21.507 1.00 26.42 166 ASP A N 1
ATOM 1261 C CA . ASP A 1 166 ? 18.514 24.967 21.324 1.00 26.42 166 ASP A CA 1
ATOM 1262 C C . ASP A 1 166 ? 17.425 24.883 20.225 1.00 26.42 166 ASP A C 1
ATOM 1264 O O . ASP A 1 166 ? 16.924 25.887 19.733 1.00 26.42 166 ASP A O 1
ATOM 1268 N N . ILE A 1 167 ? 17.040 23.663 19.825 1.00 30.38 167 ILE A N 1
ATOM 1269 C CA . ILE A 1 167 ? 15.876 23.389 18.952 1.00 30.38 167 ILE A CA 1
ATOM 1270 C C . ILE A 1 167 ? 15.054 22.255 19.589 1.00 30.38 167 ILE A C 1
ATOM 1272 O O . ILE A 1 167 ? 14.827 21.205 18.993 1.00 30.38 167 ILE A O 1
ATOM 1276 N N . GLY A 1 168 ? 14.715 22.411 20.874 1.00 31.97 168 GLY A N 1
ATOM 1277 C CA . GLY A 1 168 ? 14.232 21.291 21.689 1.00 31.97 168 GLY A CA 1
ATOM 1278 C C . GLY A 1 168 ? 13.535 21.647 23.000 1.00 31.97 168 GLY A C 1
ATOM 1279 O O . GLY A 1 168 ? 13.588 20.841 23.924 1.00 31.97 168 GLY A O 1
ATOM 1280 N N . SER A 1 169 ? 12.889 22.814 23.107 1.00 32.19 169 SER A N 1
ATOM 1281 C CA . SER A 1 169 ? 11.984 23.113 24.230 1.00 32.19 169 SER A CA 1
ATOM 1282 C C . SER A 1 169 ? 10.968 24.220 23.910 1.00 32.19 169 SER A C 1
ATOM 1284 O O . SER A 1 169 ? 10.963 25.260 24.561 1.00 32.19 169 SER A O 1
ATOM 1286 N N . ASP A 1 170 ? 10.097 23.993 22.924 1.00 26.50 170 ASP A N 1
ATOM 1287 C CA . ASP A 1 170 ? 8.797 24.688 22.874 1.00 26.50 170 ASP A CA 1
ATOM 1288 C C . ASP A 1 170 ? 7.697 23.795 22.275 1.00 26.50 170 ASP A C 1
ATOM 1290 O O . ASP A 1 170 ? 7.032 24.112 21.293 1.00 26.50 170 ASP A O 1
ATOM 1294 N N . TYR A 1 171 ? 7.536 22.614 22.875 1.00 28.38 171 TYR A N 1
ATOM 1295 C CA . TYR A 1 171 ? 6.235 21.956 22.912 1.00 28.38 171 TYR A CA 1
ATOM 1296 C C . TYR A 1 171 ? 5.683 22.178 24.311 1.00 28.38 171 TYR A C 1
ATOM 1298 O O . TYR A 1 171 ? 5.941 21.388 25.221 1.00 28.38 171 TYR A O 1
ATOM 1306 N N . GLY A 1 172 ? 4.962 23.288 24.476 1.00 26.22 172 GLY A N 1
ATOM 1307 C CA . GLY A 1 172 ? 4.143 23.505 25.658 1.00 26.22 172 GLY A CA 1
ATOM 1308 C C . GLY A 1 172 ? 3.254 22.288 25.904 1.00 26.22 172 GLY A C 1
ATOM 1309 O O . GLY A 1 172 ? 2.722 21.689 24.963 1.00 26.22 172 GLY A O 1
ATOM 1310 N N . SER A 1 173 ? 3.120 21.916 27.175 1.00 29.09 173 SER A N 1
ATOM 1311 C CA . SER A 1 173 ? 2.104 20.977 27.633 1.00 29.09 173 SER A CA 1
ATOM 1312 C C . SER A 1 173 ? 0.757 21.415 27.069 1.00 29.09 173 SER A C 1
ATOM 1314 O O . SER A 1 173 ? 0.255 22.475 27.431 1.00 29.09 173 SER A O 1
ATOM 1316 N N . ILE A 1 174 ? 0.214 20.628 26.139 1.00 29.08 174 ILE A N 1
ATOM 1317 C CA . ILE A 1 174 ? -1.140 20.841 25.638 1.00 29.08 174 ILE A CA 1
ATOM 1318 C C . ILE A 1 174 ? -2.053 20.524 26.813 1.00 29.08 174 ILE A C 1
ATOM 1320 O O . ILE A 1 174 ? -2.155 19.355 27.194 1.00 29.08 174 ILE A O 1
ATOM 1324 N N . ASP A 1 175 ? -2.644 21.574 27.382 1.00 27.48 175 ASP A N 1
ATOM 1325 C CA . ASP A 1 175 ? -3.667 21.476 28.415 1.00 27.48 175 ASP A CA 1
ATOM 1326 C C . ASP A 1 175 ? -4.747 20.479 27.989 1.00 27.48 175 ASP A C 1
ATOM 1328 O O . ASP A 1 175 ? -5.027 20.298 26.796 1.00 27.48 175 ASP A O 1
ATOM 1332 N N . GLU A 1 176 ? -5.332 19.803 28.973 1.00 30.73 176 GLU A N 1
ATOM 1333 C CA . GLU A 1 176 ? -6.397 18.840 28.733 1.00 30.73 176 GLU A CA 1
ATOM 1334 C C . GLU A 1 176 ? -7.533 19.528 27.963 1.00 30.73 176 GLU A C 1
ATOM 1336 O O . GLU A 1 176 ? -8.049 20.568 28.365 1.00 30.73 176 GLU A O 1
ATOM 1341 N N . ASP A 1 177 ? -7.867 18.967 26.798 1.00 31.89 177 ASP A N 1
ATOM 1342 C CA . ASP A 1 177 ? -8.894 19.475 25.889 1.00 31.89 177 ASP A CA 1
ATOM 1343 C C . ASP A 1 177 ? -10.260 19.277 26.566 1.00 31.89 177 ASP A C 1
ATOM 1345 O O . ASP A 1 177 ? -10.910 18.249 26.355 1.00 31.89 177 ASP A O 1
ATOM 1349 N N . GLU A 1 178 ? -10.654 20.237 27.418 1.00 34.34 178 GLU A N 1
ATOM 1350 C CA . GLU A 1 178 ? -11.997 20.394 27.997 1.00 34.34 178 GLU A CA 1
ATOM 1351 C C . GLU A 1 178 ? -13.011 20.624 26.865 1.00 34.34 178 GLU A C 1
ATOM 1353 O O . GLU A 1 178 ? -13.502 21.724 26.608 1.00 34.34 178 GLU A O 1
ATOM 1358 N N . GLY A 1 179 ? -13.291 19.548 26.133 1.00 32.94 179 GLY A N 1
ATOM 1359 C CA . GLY A 1 179 ? -14.387 19.478 25.188 1.00 32.94 179 GLY A CA 1
ATOM 1360 C C . GLY A 1 179 ? -15.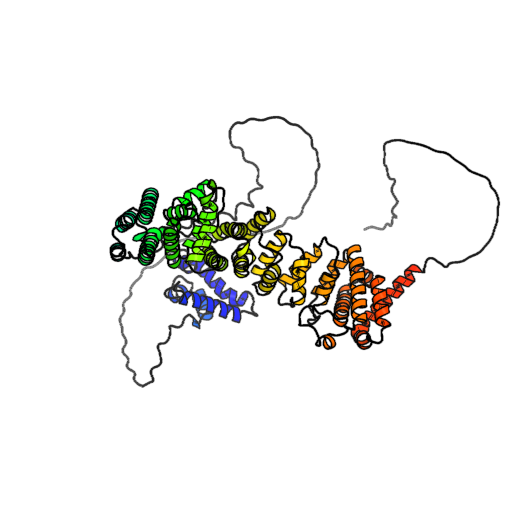711 19.576 25.934 1.00 32.94 179 GLY A C 1
ATOM 1361 O O . GLY A 1 179 ? -15.862 18.983 27.001 1.00 32.94 179 GLY A O 1
ATOM 1362 N N . GLU A 1 180 ? -16.646 20.311 25.330 1.00 36.53 180 GLU A N 1
ATOM 1363 C CA . GLU A 1 180 ? -17.992 20.599 25.833 1.00 36.53 180 GLU A CA 1
ATOM 1364 C C . GLU A 1 180 ? -18.597 19.419 26.615 1.00 36.53 180 GLU A C 1
ATOM 1366 O O . GLU A 1 180 ? -18.620 18.274 26.134 1.00 36.53 180 GLU A O 1
ATOM 1371 N N . GLU A 1 181 ? -19.092 19.712 27.826 1.00 38.03 181 GLU A N 1
ATOM 1372 C CA . GLU A 1 181 ? -19.844 18.744 28.625 1.00 38.03 181 GLU A CA 1
ATOM 1373 C C . GLU A 1 181 ? -20.943 18.119 27.753 1.00 38.03 181 GLU A C 1
ATOM 1375 O O . GLU A 1 181 ? -21.577 18.822 26.955 1.00 38.03 181 GLU A O 1
ATOM 1380 N N . PRO A 1 182 ? -21.149 16.790 27.826 1.00 42.28 182 PRO A N 1
ATOM 1381 C CA . PRO A 1 182 ? -22.201 16.162 27.047 1.00 42.28 182 PRO A CA 1
ATOM 1382 C C . PRO A 1 182 ? -23.537 16.829 27.379 1.00 42.28 182 PRO A C 1
ATOM 1384 O O . PRO A 1 182 ? -23.856 17.030 28.548 1.00 42.28 182 PRO A O 1
ATOM 1387 N N . GLN A 1 183 ? -24.351 17.103 26.355 1.00 42.62 183 GLN A N 1
ATOM 1388 C CA . GLN A 1 183 ? -25.789 17.178 26.587 1.00 42.62 183 GLN A CA 1
ATOM 1389 C C . GLN A 1 183 ? -26.180 15.871 27.275 1.00 42.62 183 GLN A C 1
ATOM 1391 O O . GLN A 1 183 ? -25.970 14.802 26.696 1.00 42.62 183 GLN A O 1
ATOM 1396 N N . GLU A 1 184 ? -26.678 15.962 28.508 1.00 50.03 184 GLU A N 1
ATOM 1397 C CA . GLU A 1 184 ? -27.238 14.820 29.220 1.00 50.03 184 GLU A CA 1
ATOM 1398 C C . GLU A 1 184 ? -28.417 14.307 28.393 1.00 50.03 184 GLU A C 1
ATOM 1400 O O . GLU A 1 184 ? -29.505 14.887 28.384 1.00 50.03 184 GLU A O 1
ATOM 1405 N N . VAL A 1 185 ? -28.175 13.239 27.634 1.00 57.81 185 VAL A N 1
ATOM 1406 C CA . VAL A 1 185 ? -29.253 12.476 27.024 1.00 57.81 185 VAL A CA 1
ATOM 1407 C C . VAL A 1 185 ? -29.872 11.712 28.177 1.00 57.81 185 VAL A C 1
ATOM 1409 O O . VAL A 1 185 ? -29.209 10.885 28.804 1.00 57.81 185 VAL A O 1
ATOM 1412 N N . ASP A 1 186 ? -31.126 12.027 28.484 1.00 65.31 186 ASP A N 1
ATOM 1413 C CA . ASP A 1 186 ? -31.883 11.279 29.474 1.00 65.31 186 ASP A CA 1
ATOM 1414 C C . ASP A 1 186 ? -31.920 9.809 29.036 1.00 65.31 186 ASP A C 1
ATOM 1416 O O . ASP A 1 186 ? -32.503 9.465 28.005 1.00 65.31 186 ASP A O 1
ATOM 1420 N N . MET A 1 187 ? -31.226 8.952 29.788 1.00 71.69 187 MET A N 1
ATOM 1421 C CA . MET A 1 187 ? -31.085 7.536 29.456 1.00 71.69 187 MET A CA 1
ATOM 1422 C C . MET A 1 187 ? -32.259 6.700 29.992 1.00 71.69 187 MET A C 1
ATOM 1424 O O . MET A 1 187 ? -32.383 5.524 29.650 1.00 71.69 187 MET A O 1
ATOM 1428 N N . THR A 1 188 ? -33.158 7.292 30.790 1.00 71.00 188 THR A N 1
ATOM 1429 C CA . THR A 1 188 ? -34.333 6.601 31.341 1.00 71.00 188 THR A CA 1
ATOM 1430 C C . THR A 1 188 ? -35.277 5.975 30.295 1.00 71.00 188 THR A C 1
ATOM 1432 O O . THR A 1 188 ? -35.693 4.842 30.542 1.00 71.00 188 THR A O 1
ATOM 1435 N N . PRO A 1 189 ? -35.594 6.575 29.121 1.00 72.56 189 PRO A N 1
ATOM 1436 C CA . PRO A 1 189 ? -36.405 5.902 28.097 1.00 72.56 189 PRO A CA 1
ATOM 1437 C C . PRO A 1 189 ? -35.733 4.656 27.499 1.00 72.56 189 PRO A C 1
ATOM 1439 O O . PRO A 1 189 ? -36.419 3.674 27.209 1.00 72.56 189 PRO A O 1
ATOM 1442 N N . PHE A 1 190 ? -34.406 4.664 27.346 1.00 72.81 190 PHE A N 1
ATOM 1443 C CA . PHE A 1 190 ? -33.653 3.513 26.838 1.00 72.81 190 PHE A CA 1
ATOM 1444 C C . PHE A 1 190 ? -33.606 2.396 27.887 1.00 72.81 190 PHE A C 1
ATOM 1446 O O . PHE A 1 190 ? -33.989 1.266 27.596 1.00 72.81 190 PHE A O 1
ATOM 1453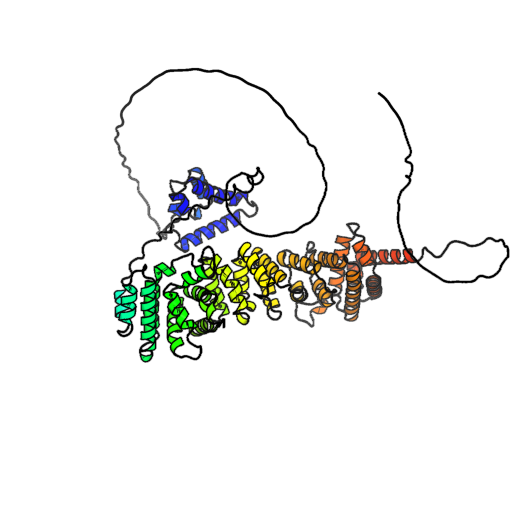 N N . LEU A 1 191 ? -33.272 2.730 29.140 1.00 78.56 191 LEU A N 1
ATOM 1454 C CA . LEU A 1 191 ? -33.298 1.790 30.269 1.00 78.56 191 LEU A CA 1
ATOM 1455 C C . LEU A 1 191 ? -34.681 1.150 30.478 1.00 78.56 191 LEU A C 1
ATOM 1457 O O . LEU A 1 191 ? -34.768 -0.044 30.754 1.00 78.56 191 LEU A O 1
ATOM 1461 N N . ALA A 1 192 ? -35.765 1.911 30.301 1.00 80.25 192 ALA A N 1
ATOM 1462 C CA . ALA A 1 192 ? -37.134 1.398 30.387 1.00 80.25 192 ALA A CA 1
ATOM 1463 C C . ALA A 1 192 ? -37.515 0.436 29.242 1.00 80.25 192 ALA A C 1
ATOM 1465 O O . ALA A 1 192 ? -38.470 -0.326 29.390 1.00 80.25 192 ALA A O 1
ATOM 1466 N N . SER A 1 193 ? -36.784 0.469 28.123 1.00 85.56 193 SER A N 1
ATOM 1467 C CA . SER A 1 193 ? -37.008 -0.382 26.943 1.00 85.56 193 SER A CA 1
ATOM 1468 C C . SER A 1 193 ? -36.155 -1.659 26.953 1.00 85.56 193 SER A C 1
ATOM 1470 O O . SER A 1 193 ? -36.507 -2.638 26.299 1.00 85.56 193 SER A O 1
ATOM 1472 N N . ILE A 1 194 ? -35.060 -1.669 27.720 1.00 88.12 194 ILE A N 1
ATOM 1473 C CA . ILE A 1 194 ? -34.263 -2.868 28.008 1.00 88.12 194 ILE A CA 1
ATOM 1474 C C . ILE A 1 194 ? -35.076 -3.803 28.918 1.00 88.12 194 ILE A C 1
ATOM 1476 O O . ILE A 1 194 ? -35.717 -3.334 29.868 1.00 88.12 194 ILE A O 1
ATOM 1480 N N . ARG A 1 195 ? -35.065 -5.113 28.631 1.00 87.19 195 ARG A N 1
ATOM 1481 C CA . ARG A 1 195 ? -35.756 -6.145 29.428 1.00 87.19 195 ARG A CA 1
ATOM 1482 C C . ARG A 1 195 ? -35.191 -6.238 30.860 1.00 87.19 195 ARG A C 1
ATOM 1484 O O . ARG A 1 195 ? -34.066 -5.810 31.129 1.00 87.19 195 ARG A O 1
ATOM 1491 N N . GLU A 1 196 ? -35.986 -6.737 31.807 1.00 85.06 196 GLU A N 1
ATOM 1492 C CA . GLU A 1 196 ? -35.675 -6.636 33.246 1.00 85.06 196 GLU A CA 1
ATOM 1493 C C . GLU A 1 196 ? -34.415 -7.427 33.643 1.00 85.06 196 GLU A C 1
ATOM 1495 O O . GLU A 1 196 ? -33.677 -7.000 34.527 1.00 85.06 196 GLU A O 1
ATOM 1500 N N . GLU A 1 197 ? -34.114 -8.502 32.917 1.00 86.31 197 GLU A N 1
ATOM 1501 C CA . GLU A 1 197 ? -32.973 -9.405 33.103 1.00 86.31 197 GLU A CA 1
ATOM 1502 C C . GLU A 1 197 ? -31.620 -8.706 32.867 1.00 86.31 197 GLU A C 1
ATOM 1504 O O . GLU A 1 197 ? -30.607 -9.080 33.460 1.00 86.31 197 GLU A O 1
ATOM 1509 N N . PHE A 1 198 ? -31.598 -7.664 32.026 1.00 88.38 198 PHE A N 1
ATOM 1510 C CA . PHE A 1 198 ? -30.390 -6.904 31.679 1.00 88.38 198 PHE A CA 1
ATOM 1511 C C . PHE A 1 198 ? -30.374 -5.494 32.291 1.00 88.38 198 PHE A C 1
ATOM 1513 O O . PHE A 1 198 ? -29.299 -4.927 32.518 1.00 88.38 198 PHE A O 1
ATOM 1520 N N . ARG A 1 199 ? -31.556 -4.919 32.568 1.00 88.00 199 ARG A N 1
ATOM 1521 C CA . ARG A 1 199 ? -31.730 -3.520 32.998 1.00 88.00 199 ARG A CA 1
ATOM 1522 C C . ARG A 1 199 ? -30.901 -3.176 34.232 1.00 88.00 199 ARG A C 1
ATOM 1524 O O . ARG A 1 199 ? -30.180 -2.181 34.200 1.00 88.00 199 ARG A O 1
ATOM 1531 N N . ASP A 1 200 ? -30.955 -4.002 35.276 1.00 87.88 200 ASP A N 1
ATOM 1532 C CA . ASP A 1 200 ? -30.241 -3.752 36.535 1.00 87.88 200 ASP A CA 1
ATOM 1533 C C . ASP A 1 200 ? -28.722 -3.644 36.324 1.00 87.88 200 ASP A C 1
ATOM 1535 O O . ASP A 1 200 ? -28.063 -2.792 36.923 1.00 87.88 200 ASP A O 1
ATOM 1539 N N . ALA A 1 201 ? -28.141 -4.467 35.446 1.00 88.00 201 ALA A N 1
ATOM 1540 C CA . ALA A 1 201 ? -26.708 -4.433 35.165 1.00 88.00 201 ALA A CA 1
ATOM 1541 C C . ALA A 1 201 ? -26.302 -3.163 34.390 1.00 88.00 201 ALA A C 1
ATOM 1543 O O . ALA A 1 201 ? -25.302 -2.527 34.737 1.00 88.00 201 ALA A O 1
ATOM 1544 N N . VAL A 1 202 ? -27.098 -2.745 33.396 1.00 87.75 202 VAL A N 1
ATOM 1545 C CA . VAL A 1 202 ? -26.862 -1.504 32.629 1.00 87.75 202 VAL A CA 1
ATOM 1546 C C . VAL A 1 202 ? -27.083 -0.257 33.495 1.00 87.75 202 VAL A C 1
ATOM 1548 O O . VAL A 1 202 ? -26.290 0.684 33.440 1.00 87.75 202 VAL A O 1
ATOM 1551 N N . GLU A 1 203 ? -28.123 -0.242 34.332 1.00 87.75 203 GLU A N 1
ATOM 1552 C CA . GLU A 1 203 ? -28.435 0.887 35.210 1.00 87.75 203 GLU A CA 1
ATOM 1553 C C . GLU A 1 203 ? -27.384 1.054 36.320 1.00 87.75 203 GLU A C 1
ATOM 1555 O O . GLU A 1 203 ? -26.965 2.178 36.607 1.00 87.75 203 GLU A O 1
ATOM 1560 N N . ASN A 1 204 ? -26.899 -0.043 36.913 1.00 88.44 204 ASN A N 1
ATOM 1561 C CA . ASN A 1 204 ? -25.798 0.014 37.876 1.00 88.44 204 ASN A CA 1
ATOM 1562 C C . ASN A 1 204 ? -24.497 0.495 37.212 1.00 88.44 204 ASN A C 1
ATOM 1564 O O . ASN A 1 204 ? -23.871 1.419 37.727 1.00 88.44 204 ASN A O 1
ATOM 1568 N N . LEU A 1 205 ? -24.146 -0.026 36.028 1.00 88.19 205 LEU A N 1
ATOM 1569 C CA . LEU A 1 205 ? -22.985 0.438 35.253 1.00 88.19 205 LEU A CA 1
ATOM 1570 C C . LEU A 1 205 ? -23.049 1.943 34.920 1.00 88.19 205 LEU A C 1
ATOM 1572 O O . LEU A 1 205 ? -22.013 2.607 34.888 1.00 88.19 205 LEU A O 1
ATOM 1576 N N . HIS A 1 206 ? -24.246 2.485 34.679 1.00 86.44 206 HIS A N 1
ATOM 1577 C CA . HIS A 1 206 ? -24.453 3.915 34.439 1.00 86.44 206 HIS A CA 1
ATOM 1578 C C . HIS A 1 206 ? -24.288 4.772 35.703 1.00 86.44 206 HIS A C 1
ATOM 1580 O O . HIS A 1 206 ? -23.766 5.884 35.624 1.00 86.44 206 HIS A O 1
ATOM 1586 N N . LYS A 1 207 ? -24.717 4.262 36.865 1.00 86.44 207 LYS A N 1
ATOM 1587 C CA . LYS A 1 207 ? -24.591 4.945 38.164 1.00 86.44 207 LYS A CA 1
ATOM 1588 C C . LYS A 1 207 ? -23.158 4.950 38.701 1.00 86.44 207 LYS A C 1
ATOM 1590 O O . LYS A 1 207 ? -22.800 5.877 39.428 1.00 86.44 207 LYS A O 1
ATOM 1595 N N . THR A 1 208 ? -22.344 3.944 38.373 1.00 85.62 208 THR A N 1
ATOM 1596 C CA . THR A 1 208 ? -20.945 3.876 38.818 1.00 85.62 208 THR A CA 1
ATOM 1597 C C . THR A 1 208 ? -20.111 5.007 38.189 1.00 85.62 208 THR A C 1
ATOM 1599 O O . THR A 1 208 ? -20.065 5.128 36.958 1.00 85.62 208 THR A O 1
ATOM 1602 N N . PRO A 1 209 ? -19.411 5.835 38.990 1.00 80.25 209 PRO A N 1
ATOM 1603 C CA . PRO A 1 209 ? -18.679 6.994 38.482 1.00 80.25 209 PRO A CA 1
ATOM 1604 C C . PRO A 1 209 ? -17.544 6.598 37.530 1.00 80.25 209 PRO A C 1
ATOM 1606 O O . PRO A 1 209 ? -16.857 5.603 37.740 1.00 80.25 209 PRO A O 1
ATOM 1609 N N . ASP A 1 210 ? -17.286 7.432 36.517 1.00 75.50 210 ASP A N 1
ATOM 1610 C CA . ASP A 1 210 ? -16.221 7.236 35.512 1.00 75.50 210 ASP A CA 1
ATOM 1611 C C . ASP A 1 210 ? -14.813 7.016 36.105 1.00 75.50 210 ASP A C 1
ATOM 1613 O O . ASP A 1 210 ? -13.935 6.489 35.421 1.00 75.50 210 ASP A O 1
ATOM 1617 N N . THR A 1 211 ? -14.580 7.444 37.349 1.00 77.56 211 THR A N 1
ATOM 1618 C CA . THR A 1 211 ? -13.312 7.263 38.067 1.00 77.56 211 THR A CA 1
ATOM 1619 C C . THR A 1 211 ? -13.084 5.830 38.535 1.00 77.56 211 THR A C 1
ATOM 1621 O O . THR A 1 211 ? -11.931 5.416 38.622 1.00 77.56 211 THR A O 1
ATOM 1624 N N . ASP A 1 212 ? -14.146 5.073 38.834 1.00 84.00 212 ASP A N 1
ATOM 1625 C CA . ASP A 1 212 ? -14.022 3.686 39.283 1.00 84.00 212 ASP A CA 1
ATOM 1626 C C . ASP A 1 212 ? -14.047 2.739 38.081 1.00 84.00 212 ASP A C 1
ATOM 1628 O O . ASP A 1 212 ? -15.079 2.262 37.608 1.00 84.00 212 ASP A O 1
ATOM 1632 N N . THR A 1 213 ? -12.864 2.535 37.512 1.00 83.69 213 THR A N 1
ATOM 1633 C CA . THR A 1 213 ? -12.691 1.687 36.331 1.00 83.69 213 THR A CA 1
ATOM 1634 C C . THR A 1 213 ? -12.794 0.194 36.676 1.00 83.69 213 THR A C 1
ATOM 1636 O O . THR A 1 213 ? -13.198 -0.593 35.819 1.00 83.69 213 THR A O 1
ATOM 1639 N N . GLU A 1 214 ? -12.491 -0.194 37.918 1.00 87.44 214 GLU A N 1
ATOM 1640 C CA . GLU A 1 214 ? -12.524 -1.585 38.384 1.00 87.44 214 GLU A CA 1
ATOM 1641 C C . GLU A 1 214 ? -13.970 -2.043 38.623 1.00 87.44 214 GLU A C 1
ATOM 1643 O O . GLU A 1 214 ? -14.409 -3.019 38.009 1.00 87.44 214 GLU A O 1
ATOM 1648 N N . GLU A 1 215 ? -14.767 -1.273 39.376 1.00 88.12 215 GLU A N 1
ATOM 1649 C CA . GLU A 1 215 ? -16.189 -1.567 39.590 1.00 88.12 215 GLU A CA 1
ATOM 1650 C C . GLU A 1 215 ? -16.968 -1.562 38.262 1.00 88.12 215 GLU A C 1
ATOM 1652 O O . GLU A 1 215 ? -17.811 -2.430 38.023 1.00 88.12 215 GLU A O 1
ATOM 1657 N N . ARG A 1 216 ? -16.642 -0.659 37.324 1.00 87.56 216 ARG A N 1
ATOM 1658 C CA . ARG A 1 216 ? -17.265 -0.663 35.985 1.00 87.56 216 ARG A CA 1
ATOM 1659 C C . ARG A 1 216 ? -16.869 -1.875 35.146 1.00 87.56 216 ARG A C 1
ATOM 1661 O O . ARG A 1 216 ? -17.700 -2.361 34.381 1.00 87.56 216 ARG A O 1
ATOM 1668 N N . CYS A 1 217 ? -15.649 -2.396 35.288 1.00 89.12 217 CYS A N 1
ATOM 1669 C CA . CYS A 1 217 ? -15.281 -3.674 34.675 1.00 89.12 217 CYS A CA 1
ATOM 1670 C C . CYS A 1 217 ? -16.086 -4.836 35.267 1.00 89.12 217 CYS A C 1
ATOM 1672 O O . CYS A 1 217 ? -16.551 -5.685 34.505 1.00 89.12 217 CYS A O 1
ATOM 1674 N N . GLU A 1 218 ? -16.312 -4.854 36.584 1.00 91.69 218 GLU A N 1
ATOM 1675 C CA . GLU A 1 218 ? -17.193 -5.846 37.205 1.00 91.69 218 GLU A CA 1
ATOM 1676 C C . GLU A 1 218 ? -18.640 -5.739 36.713 1.00 91.69 218 GLU A C 1
ATOM 1678 O O . GLU A 1 218 ? -19.253 -6.768 36.437 1.00 91.69 218 GLU A O 1
ATOM 1683 N N . MET A 1 219 ? -19.203 -4.529 36.596 1.00 91.06 219 MET A N 1
ATOM 1684 C CA . MET A 1 219 ? -20.580 -4.363 36.109 1.00 91.06 219 MET A CA 1
ATOM 1685 C C . MET A 1 219 ? -20.722 -4.779 34.642 1.00 91.06 219 MET A C 1
ATOM 1687 O O . MET A 1 219 ? -21.708 -5.424 34.296 1.00 91.06 219 MET A O 1
ATOM 1691 N N . VAL A 1 220 ? -19.719 -4.510 33.794 1.00 92.50 220 VAL A N 1
ATOM 1692 C CA . VAL A 1 220 ? -19.675 -5.074 32.434 1.00 92.50 220 VAL A CA 1
ATOM 1693 C C . VAL A 1 220 ? -19.615 -6.601 32.482 1.00 92.50 220 VAL A C 1
ATOM 1695 O O . VAL A 1 220 ? -20.383 -7.248 31.780 1.00 92.50 220 VAL A O 1
ATOM 1698 N N . GLN A 1 221 ? -18.772 -7.206 33.324 1.00 92.69 221 GLN A N 1
ATOM 1699 C CA . GLN A 1 221 ? -18.710 -8.669 33.422 1.00 92.69 221 GLN A CA 1
ATOM 1700 C C . GLN A 1 221 ? -20.035 -9.276 33.918 1.00 92.69 221 GLN A C 1
ATOM 1702 O O . GLN A 1 221 ? -20.445 -10.315 33.405 1.00 92.69 221 GLN A O 1
ATOM 1707 N N . LYS A 1 222 ? -20.728 -8.623 34.862 1.00 93.12 222 LYS A N 1
ATOM 1708 C CA . LYS A 1 222 ? -22.071 -9.015 35.326 1.00 93.12 222 LYS A CA 1
ATOM 1709 C C . LYS A 1 222 ? -23.099 -8.919 34.195 1.00 93.12 222 LYS A C 1
ATOM 1711 O O . LYS A 1 222 ? -23.819 -9.883 33.982 1.00 93.12 222 LYS A O 1
ATOM 1716 N N . LEU A 1 223 ? -23.104 -7.831 33.418 1.00 93.25 223 LEU A N 1
ATOM 1717 C CA . LEU A 1 223 ? -23.965 -7.686 32.236 1.00 93.25 223 LEU A CA 1
ATOM 1718 C C . LEU A 1 223 ? -23.740 -8.817 31.219 1.00 93.25 223 LEU A C 1
ATOM 1720 O O . LEU A 1 223 ? -24.706 -9.409 30.750 1.00 93.25 223 LEU A O 1
ATOM 1724 N N . LEU A 1 224 ? -22.483 -9.149 30.906 1.00 91.94 224 LEU A N 1
ATOM 1725 C CA . LEU A 1 224 ? -22.171 -10.240 29.975 1.00 91.94 224 LEU A CA 1
ATOM 1726 C C . LEU A 1 224 ? -22.635 -11.605 30.507 1.00 91.94 224 LEU A C 1
ATOM 1728 O O . LEU A 1 224 ? -23.171 -12.397 29.739 1.00 91.94 224 LEU A O 1
ATOM 1732 N N . LEU A 1 225 ? -22.493 -11.863 31.813 1.00 91.38 225 LEU A N 1
ATOM 1733 C CA . LEU A 1 225 ? -23.030 -13.075 32.442 1.00 91.38 225 LEU A CA 1
ATOM 1734 C C . LEU A 1 225 ? -24.562 -13.133 32.355 1.00 91.38 225 LEU A C 1
ATOM 1736 O O . LEU A 1 225 ? -25.088 -14.165 31.956 1.00 91.38 225 LEU A O 1
ATOM 1740 N N . CYS A 1 226 ? -25.271 -12.032 32.634 1.00 91.25 226 CYS A N 1
ATOM 1741 C CA . CYS A 1 226 ? -26.727 -11.969 32.474 1.00 91.25 226 CYS A CA 1
ATOM 1742 C C . CYS A 1 226 ? -27.159 -12.275 31.030 1.00 91.25 226 CYS A C 1
ATOM 1744 O O . CYS A 1 226 ? -28.142 -12.983 30.834 1.00 91.25 226 CYS A O 1
ATOM 1746 N N . ILE A 1 227 ? -26.414 -11.793 30.030 1.00 91.56 227 ILE A N 1
ATOM 1747 C CA . ILE A 1 227 ? -26.675 -12.069 28.608 1.00 91.56 227 ILE A CA 1
ATOM 1748 C C . ILE A 1 227 ? -26.453 -13.552 28.274 1.00 91.56 227 ILE A C 1
ATOM 1750 O O . ILE A 1 227 ? -27.284 -14.142 27.596 1.00 91.56 227 ILE A O 1
ATOM 1754 N N . PHE A 1 228 ? -25.403 -14.192 28.799 1.00 88.81 228 PHE A N 1
ATOM 1755 C CA . PHE A 1 228 ? -25.187 -15.634 28.596 1.00 88.81 228 PHE A CA 1
ATOM 1756 C C . PHE A 1 228 ? -26.204 -16.520 29.332 1.00 88.81 228 PHE A C 1
ATOM 1758 O O . PHE A 1 228 ? -26.518 -17.611 28.863 1.00 88.81 228 PHE A O 1
ATOM 1765 N N . GLU A 1 229 ? -26.690 -16.088 30.498 1.00 89.25 229 GLU A N 1
ATOM 1766 C CA . GLU A 1 229 ? -27.682 -16.830 31.287 1.00 89.25 229 GLU A CA 1
ATOM 1767 C C . GLU A 1 229 ? -29.103 -16.725 30.706 1.00 89.25 229 GLU A C 1
ATOM 1769 O O . GLU A 1 229 ? -29.902 -17.635 30.919 1.00 89.25 229 GLU A O 1
ATOM 1774 N N . ASN A 1 230 ? -29.402 -15.660 29.951 1.00 88.69 230 ASN A N 1
ATOM 1775 C CA . ASN A 1 230 ? -30.723 -15.370 29.377 1.00 88.69 230 ASN A CA 1
ATOM 1776 C C . ASN A 1 230 ? -30.650 -15.175 27.843 1.00 88.69 230 ASN A C 1
ATOM 1778 O O . ASN A 1 230 ? -31.268 -14.266 27.294 1.00 88.69 230 ASN A O 1
ATOM 1782 N N . ASP A 1 231 ? -29.887 -16.031 27.152 1.00 84.50 231 ASP A N 1
ATOM 1783 C CA . ASP A 1 231 ? -29.673 -15.996 25.688 1.00 84.50 231 ASP A CA 1
ATOM 1784 C C . ASP A 1 231 ? -30.994 -16.103 24.892 1.00 84.50 231 ASP A C 1
ATOM 1786 O O . ASP A 1 231 ? -31.177 -15.415 23.892 1.00 84.50 231 ASP A O 1
ATOM 1790 N N . ASP A 1 232 ? -31.972 -16.875 25.392 1.00 84.25 232 ASP A N 1
ATOM 1791 C CA . ASP A 1 232 ? -33.329 -16.981 24.814 1.00 84.25 232 ASP A CA 1
ATOM 1792 C C . ASP A 1 232 ? -34.094 -15.633 24.795 1.00 84.25 232 ASP A C 1
ATOM 1794 O O . ASP A 1 232 ? -35.020 -15.449 23.999 1.00 84.25 232 ASP A O 1
ATOM 1798 N N . ASP A 1 233 ? -33.715 -14.689 25.665 1.00 85.25 233 ASP A N 1
ATOM 1799 C CA . ASP A 1 233 ? -34.302 -13.351 25.787 1.00 85.25 233 ASP A CA 1
ATOM 1800 C C . ASP A 1 233 ? -33.432 -12.247 25.149 1.00 85.25 233 ASP A C 1
ATOM 1802 O O . ASP A 1 233 ? -33.811 -11.071 25.164 1.00 85.25 233 ASP A O 1
ATOM 1806 N N . PHE A 1 234 ? -32.293 -12.612 24.552 1.00 91.25 234 PHE A N 1
ATOM 1807 C CA . PHE A 1 234 ? -31.372 -11.699 23.882 1.00 91.25 234 PHE A CA 1
ATOM 1808 C C . PHE A 1 234 ? -31.582 -11.714 22.356 1.00 91.25 234 PHE A C 1
ATOM 1810 O O . PHE A 1 234 ? -31.029 -12.537 21.629 1.00 91.25 234 PHE A O 1
ATOM 1817 N N . ASP A 1 235 ? -32.398 -10.781 21.862 1.00 90.75 235 ASP A N 1
ATOM 1818 C CA . ASP A 1 235 ? -32.658 -10.567 20.432 1.00 90.75 235 ASP A CA 1
ATOM 1819 C C . ASP A 1 235 ? -31.903 -9.346 19.865 1.00 90.75 235 ASP A C 1
ATOM 1821 O O . ASP A 1 235 ? -31.249 -8.595 20.594 1.00 90.75 235 ASP A O 1
ATOM 1825 N N . ASP A 1 236 ? -31.988 -9.148 18.545 1.00 88.69 236 ASP A N 1
ATOM 1826 C CA . ASP A 1 236 ? -31.338 -8.031 17.843 1.00 88.69 236 ASP A CA 1
ATOM 1827 C C . ASP A 1 236 ? -31.800 -6.657 18.381 1.00 88.69 236 ASP A C 1
ATOM 1829 O O . ASP A 1 236 ? -30.985 -5.740 18.508 1.00 88.69 236 ASP A O 1
ATOM 1833 N N . ASP A 1 237 ? -33.075 -6.527 18.777 1.00 91.38 237 ASP A N 1
ATOM 1834 C CA . ASP A 1 237 ? -33.631 -5.301 19.370 1.00 91.38 237 ASP A CA 1
ATOM 1835 C C . ASP A 1 237 ? -32.979 -5.005 20.742 1.00 91.38 237 ASP A C 1
ATOM 1837 O O . ASP A 1 237 ? -32.621 -3.860 21.039 1.00 91.38 237 ASP A O 1
ATOM 1841 N N . GLN A 1 238 ? -32.777 -6.024 21.591 1.00 92.81 238 GLN A N 1
ATOM 1842 C CA . GLN A 1 238 ? -32.024 -5.874 22.844 1.00 92.81 238 GLN A CA 1
ATOM 1843 C C . GLN A 1 238 ? -30.539 -5.594 22.603 1.00 92.81 238 GLN A C 1
ATOM 1845 O O . GLN A 1 238 ? -29.957 -4.779 23.326 1.00 92.81 238 GLN A O 1
ATOM 1850 N N . ALA A 1 239 ? -29.926 -6.217 21.593 1.00 91.81 239 ALA A N 1
ATOM 1851 C CA . ALA A 1 239 ? -28.539 -5.955 21.224 1.00 91.81 239 ALA A CA 1
ATOM 1852 C C . ALA A 1 239 ? -28.332 -4.485 20.822 1.00 91.81 239 ALA A C 1
ATOM 1854 O O . ALA A 1 239 ? -27.390 -3.851 21.306 1.00 91.81 239 ALA A O 1
ATOM 1855 N N . GLU A 1 240 ? -29.238 -3.918 20.016 1.00 92.25 240 GLU A N 1
ATOM 1856 C CA . GLU A 1 240 ? -29.205 -2.507 19.620 1.00 92.25 240 GLU A CA 1
ATOM 1857 C C . GLU A 1 240 ? -29.354 -1.565 20.830 1.00 92.25 240 GLU A C 1
ATOM 1859 O O . GLU A 1 240 ? -28.547 -0.644 21.001 1.00 92.25 240 GLU A O 1
ATOM 1864 N N . LEU A 1 241 ? -30.341 -1.809 21.702 1.00 91.25 241 LEU A N 1
ATOM 1865 C CA . LEU A 1 241 ? -30.596 -0.986 22.894 1.00 91.25 241 LEU A CA 1
ATOM 1866 C C . LEU A 1 241 ? -29.428 -1.017 23.891 1.00 91.25 241 LEU A C 1
ATOM 1868 O O . LEU A 1 241 ? -29.006 0.026 24.401 1.00 91.25 241 LEU A O 1
ATOM 1872 N N . ILE A 1 242 ? -28.874 -2.202 24.161 1.00 92.12 242 ILE A N 1
ATOM 1873 C CA . ILE A 1 242 ? -27.729 -2.362 25.065 1.00 92.12 242 ILE A CA 1
ATOM 1874 C C . ILE A 1 242 ? -26.483 -1.709 24.452 1.00 92.12 242 ILE A C 1
ATOM 1876 O O . ILE A 1 242 ? -25.768 -0.993 25.156 1.00 92.12 242 ILE A O 1
ATOM 1880 N N . ALA A 1 243 ? -26.244 -1.865 23.146 1.00 92.00 243 ALA A N 1
ATOM 1881 C CA . ALA A 1 243 ? -25.151 -1.189 22.450 1.00 92.00 243 ALA A CA 1
ATOM 1882 C C . ALA A 1 243 ? -25.275 0.347 22.493 1.00 92.00 243 ALA A C 1
ATOM 1884 O O . ALA A 1 243 ? -24.272 1.031 22.712 1.00 92.00 243 ALA A O 1
ATOM 1885 N N . GLU A 1 244 ? -26.483 0.902 22.346 1.00 89.94 244 GLU A N 1
ATOM 1886 C CA . GLU A 1 244 ? -26.747 2.340 22.494 1.00 89.94 244 GLU A CA 1
ATOM 1887 C C . GLU A 1 244 ? -26.394 2.842 23.901 1.00 89.94 244 GLU A C 1
ATOM 1889 O O . GLU A 1 244 ? -25.609 3.789 24.040 1.00 89.94 244 GLU A O 1
ATOM 1894 N N . CYS A 1 245 ? -26.882 2.163 24.945 1.00 90.25 245 CYS A N 1
ATOM 1895 C CA . CYS A 1 245 ? -26.534 2.485 26.328 1.00 90.25 245 CYS A CA 1
ATOM 1896 C C . CYS A 1 245 ? -25.023 2.378 26.585 1.00 90.25 245 CYS A C 1
ATOM 1898 O O . CYS A 1 245 ? -24.443 3.292 27.169 1.00 90.25 245 CYS A O 1
ATOM 1900 N N . LEU A 1 246 ? -24.350 1.324 26.113 1.00 90.81 246 LEU A N 1
ATOM 1901 C CA . LEU A 1 246 ? -22.900 1.161 26.275 1.00 90.81 246 LEU A CA 1
ATOM 1902 C C . LEU A 1 246 ? -22.107 2.257 25.542 1.00 90.81 246 LEU A C 1
ATOM 1904 O O . LEU A 1 246 ? -21.161 2.812 26.104 1.00 90.81 246 LEU A O 1
ATOM 1908 N N . CYS A 1 247 ? -22.503 2.643 24.325 1.00 89.44 247 CYS A N 1
ATOM 1909 C CA . CYS A 1 247 ? -21.893 3.767 23.609 1.00 89.44 247 CYS A CA 1
ATOM 1910 C C . CYS A 1 247 ? -22.066 5.108 24.344 1.00 89.44 247 CYS A C 1
ATOM 1912 O O . CYS A 1 247 ? -21.141 5.927 24.331 1.00 89.44 247 CYS A O 1
ATOM 1914 N N . TYR A 1 248 ? -23.204 5.333 25.008 1.00 87.06 248 TYR A N 1
ATOM 1915 C CA . TYR A 1 248 ? -23.428 6.521 25.837 1.00 87.06 248 TYR A CA 1
ATOM 1916 C C . TYR A 1 248 ? -22.594 6.492 27.129 1.00 87.06 248 TYR A C 1
ATOM 1918 O O . TYR A 1 248 ? -21.839 7.430 27.401 1.00 87.06 248 TYR A O 1
ATOM 1926 N N . ILE A 1 249 ? -22.649 5.384 27.874 1.00 86.75 249 ILE A N 1
ATOM 1927 C CA . ILE A 1 249 ? -21.903 5.138 29.120 1.00 86.75 249 ILE A CA 1
ATOM 1928 C C . ILE A 1 249 ? -20.386 5.267 28.905 1.00 86.75 249 ILE A C 1
ATOM 1930 O O . ILE A 1 249 ? -19.684 5.835 29.742 1.00 86.75 249 ILE A O 1
ATOM 1934 N N . PHE A 1 250 ? -19.857 4.778 27.779 1.00 88.12 250 PHE A N 1
ATOM 1935 C CA . PHE A 1 250 ? -18.433 4.884 27.441 1.00 88.12 250 PHE A CA 1
ATOM 1936 C C . PHE A 1 250 ? -18.080 6.156 26.655 1.00 88.12 250 PHE A C 1
ATOM 1938 O O . PHE A 1 250 ? -16.931 6.313 26.244 1.00 88.12 250 PHE A O 1
ATOM 1945 N N . SER A 1 251 ? -19.011 7.093 26.447 1.00 84.25 251 SER A N 1
ATOM 1946 C CA . SER A 1 251 ? -18.805 8.246 25.556 1.00 84.25 251 SER A CA 1
ATOM 1947 C C . SER A 1 251 ? -17.583 9.104 25.917 1.00 84.25 251 SER A C 1
ATOM 1949 O O . SER A 1 251 ? -16.821 9.475 25.023 1.00 84.25 251 SER A O 1
ATOM 1951 N N . ARG A 1 252 ? -17.321 9.369 27.207 1.00 79.69 252 ARG A N 1
ATOM 1952 C CA . ARG A 1 252 ? -16.109 10.083 27.667 1.00 79.69 252 ARG A CA 1
ATOM 1953 C C . ARG A 1 252 ? -14.823 9.306 27.359 1.00 79.69 252 ARG A C 1
ATOM 1955 O O . ARG A 1 252 ? -13.853 9.895 26.885 1.00 79.69 252 ARG A O 1
ATOM 1962 N N . GLN A 1 253 ? -14.832 7.985 27.534 1.00 77.69 253 GLN A N 1
ATOM 1963 C CA . GLN A 1 253 ? -13.693 7.109 27.226 1.00 77.69 253 GLN A CA 1
ATOM 1964 C C . GLN A 1 253 ? -13.443 7.032 25.710 1.00 77.69 253 GLN A C 1
ATOM 1966 O O . GLN A 1 253 ? -12.318 7.230 25.256 1.00 77.69 253 GLN A O 1
ATOM 1971 N N . LEU A 1 254 ? -14.502 6.864 24.912 1.00 82.31 254 LEU A N 1
ATOM 1972 C CA . LEU A 1 254 ? -14.461 6.845 23.447 1.00 82.31 254 LEU A CA 1
ATOM 1973 C C . LEU A 1 254 ? -14.055 8.204 22.846 1.00 82.31 254 LEU A C 1
ATOM 1975 O O . LEU A 1 254 ? -13.474 8.252 21.760 1.00 82.31 254 LEU A O 1
ATOM 1979 N N . ARG A 1 255 ? -14.298 9.330 23.531 1.00 79.50 255 ARG A N 1
ATOM 1980 C CA . ARG A 1 255 ? -13.805 10.657 23.110 1.00 79.50 255 ARG A CA 1
ATOM 1981 C C . ARG A 1 255 ? -12.288 10.817 23.266 1.00 79.50 255 ARG A C 1
ATOM 1983 O O . ARG A 1 255 ? -11.717 11.618 22.525 1.00 79.50 255 ARG A O 1
ATOM 1990 N N . LYS A 1 256 ? -11.622 10.050 24.144 1.00 77.38 256 LYS A N 1
ATOM 1991 C CA . LYS A 1 256 ? -10.165 10.126 24.365 1.00 77.38 256 LYS A CA 1
ATOM 1992 C C . LYS A 1 256 ? -9.416 9.944 23.035 1.00 77.38 256 LYS A C 1
ATOM 1994 O O . LYS A 1 256 ? -9.584 8.946 22.337 1.00 77.38 256 LYS A O 1
ATOM 1999 N N . LYS A 1 257 ? -8.618 10.949 22.651 1.00 66.38 257 LYS A N 1
ATOM 2000 C CA . LYS A 1 257 ? -7.914 10.990 21.350 1.00 66.38 257 LYS A CA 1
ATOM 2001 C C . LYS A 1 257 ? -6.625 10.169 21.326 1.00 66.38 257 LYS A C 1
ATOM 2003 O O . LYS A 1 257 ? -6.247 9.695 20.269 1.00 66.38 257 LYS A O 1
ATOM 2008 N N . LYS A 1 258 ? -5.950 10.026 22.470 1.00 74.69 258 LYS A N 1
ATOM 2009 C CA . LYS A 1 258 ? -4.696 9.273 22.609 1.00 74.69 258 LYS A CA 1
ATOM 2010 C C . LYS A 1 258 ? -4.962 8.043 23.462 1.00 74.69 258 LYS A C 1
ATOM 2012 O O . LYS A 1 258 ? -5.227 8.181 24.659 1.00 74.69 258 LYS A O 1
ATOM 2017 N N . ILE A 1 259 ? -4.945 6.879 22.825 1.00 80.50 259 ILE A N 1
ATOM 2018 C CA . ILE A 1 259 ? -5.183 5.589 23.488 1.00 80.50 259 ILE A CA 1
ATOM 2019 C C . ILE A 1 259 ? -3.887 4.782 23.541 1.00 80.50 259 ILE A C 1
ATOM 2021 O O . ILE A 1 259 ? -3.639 4.127 24.545 1.00 80.50 259 ILE A O 1
ATOM 2025 N N . LEU A 1 260 ? -3.010 4.923 22.541 1.00 83.12 260 LEU A N 1
ATOM 2026 C CA . LEU A 1 260 ? -1.644 4.422 22.646 1.00 83.12 260 LEU A CA 1
ATOM 2027 C C . LEU A 1 260 ? -0.840 5.282 23.652 1.00 83.12 260 LEU A C 1
ATOM 2029 O O . LEU A 1 260 ? -0.797 6.510 23.487 1.00 83.12 260 LEU A O 1
ATOM 2033 N N . PRO A 1 261 ? -0.158 4.680 24.647 1.00 82.44 261 PRO A N 1
ATOM 2034 C CA . PRO A 1 261 ? 0.720 5.399 25.568 1.00 82.44 261 PRO A CA 1
ATOM 2035 C C . PRO A 1 261 ? 1.806 6.233 24.873 1.00 82.44 261 PRO A C 1
ATOM 2037 O O . PRO A 1 261 ? 2.198 5.989 23.726 1.00 82.44 261 PRO A O 1
ATOM 2040 N N . SER A 1 262 ? 2.342 7.229 25.584 1.00 77.50 262 SER A N 1
ATOM 2041 C CA . SER A 1 262 ? 3.490 8.012 25.101 1.00 77.50 262 SER A CA 1
ATOM 2042 C C . SER A 1 262 ? 4.701 7.114 24.836 1.00 77.50 262 SER A C 1
ATOM 2044 O O . SER A 1 262 ? 5.296 7.215 23.764 1.00 77.50 262 SER A O 1
ATOM 2046 N N . ASP A 1 263 ? 4.988 6.197 25.760 1.00 77.12 263 ASP A N 1
ATOM 2047 C CA . ASP A 1 263 ? 5.993 5.141 25.627 1.00 77.12 263 ASP A CA 1
ATOM 2048 C C . ASP A 1 263 ? 5.285 3.771 25.688 1.00 77.12 263 ASP A C 1
ATOM 2050 O O . ASP A 1 263 ? 4.750 3.426 26.748 1.00 77.12 263 ASP A O 1
ATOM 2054 N N . PRO A 1 264 ? 5.175 3.023 24.573 1.00 75.31 264 PRO A N 1
ATOM 2055 C CA . PRO A 1 264 ? 4.416 1.776 24.500 1.00 75.31 264 PRO A CA 1
ATOM 2056 C C . PRO A 1 264 ? 5.229 0.583 25.036 1.00 75.31 264 PRO A C 1
ATOM 2058 O O . PRO A 1 264 ? 5.472 -0.390 24.320 1.00 75.31 264 PRO A O 1
ATOM 2061 N N . THR A 1 265 ? 5.651 0.661 26.300 1.00 78.56 265 THR A N 1
ATOM 2062 C CA . THR A 1 265 ? 6.135 -0.504 27.054 1.00 78.56 265 THR A CA 1
ATOM 2063 C C . THR A 1 265 ? 4.995 -1.501 27.273 1.00 78.56 265 THR A C 1
ATOM 2065 O O . THR A 1 265 ? 3.820 -1.144 27.164 1.00 78.56 265 THR A O 1
ATOM 2068 N N . GLU A 1 266 ? 5.329 -2.756 27.583 1.00 75.44 266 GLU A N 1
ATOM 2069 C CA . GLU A 1 266 ? 4.328 -3.801 27.840 1.00 75.44 266 GLU A CA 1
ATOM 2070 C C . GLU A 1 266 ? 3.367 -3.378 28.965 1.00 75.44 266 GLU A C 1
ATOM 2072 O O . GLU A 1 266 ? 2.164 -3.296 28.728 1.00 75.44 266 GLU A O 1
ATOM 2077 N N . GLU A 1 267 ? 3.917 -2.951 30.108 1.00 77.38 267 GLU A N 1
ATOM 2078 C CA . GLU A 1 267 ? 3.178 -2.466 31.286 1.00 77.38 267 GLU A CA 1
ATOM 2079 C C . GLU A 1 267 ? 2.219 -1.300 30.959 1.00 77.38 267 GLU A C 1
ATOM 2081 O O . GLU A 1 267 ? 1.025 -1.385 31.241 1.00 77.38 267 GLU A O 1
ATOM 2086 N N . ASN A 1 268 ? 2.696 -0.239 30.292 1.00 80.69 268 ASN A N 1
ATOM 2087 C CA . ASN A 1 268 ? 1.873 0.940 29.96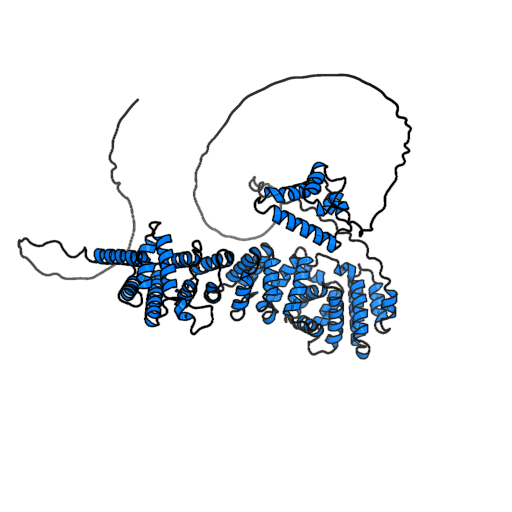9 1.00 80.69 268 ASN A CA 1
ATOM 2088 C C . ASN A 1 268 ? 0.728 0.610 28.991 1.00 80.69 268 ASN A C 1
ATOM 2090 O O . ASN A 1 268 ? -0.331 1.248 28.986 1.00 80.69 268 ASN A O 1
ATOM 2094 N N . VAL A 1 269 ? 0.959 -0.350 28.092 1.00 82.00 269 VAL A N 1
ATOM 2095 C CA . VAL A 1 269 ? -0.058 -0.814 27.145 1.00 82.00 269 VAL A CA 1
ATOM 2096 C C . VAL A 1 269 ? -1.100 -1.671 27.864 1.00 82.00 269 VAL A C 1
ATOM 2098 O O . VAL A 1 269 ? -2.285 -1.542 27.566 1.00 82.00 269 VAL A O 1
ATOM 2101 N N . ASP A 1 270 ? -0.700 -2.450 28.865 1.00 80.12 270 ASP A N 1
ATOM 2102 C CA . ASP A 1 270 ? -1.619 -3.278 29.646 1.00 80.12 270 ASP A CA 1
ATOM 2103 C C . ASP A 1 270 ? -2.504 -2.426 30.576 1.00 80.12 270 ASP A C 1
ATOM 2105 O O . ASP A 1 270 ? -3.713 -2.658 30.650 1.00 80.12 270 ASP A O 1
ATOM 2109 N N . GLU A 1 271 ? -1.967 -1.344 31.159 1.00 81.88 271 GLU A N 1
ATOM 2110 C CA . GLU A 1 271 ? -2.761 -0.304 31.844 1.00 81.88 271 GLU A CA 1
ATOM 2111 C C . GLU A 1 271 ? -3.838 0.312 30.931 1.00 81.88 271 GLU A C 1
ATOM 2113 O O . GLU A 1 271 ? -4.937 0.651 31.379 1.00 81.88 271 GLU A O 1
ATOM 2118 N N . SER A 1 272 ? -3.567 0.420 29.626 1.00 82.75 272 SER A N 1
ATOM 2119 C CA . SER A 1 272 ? -4.536 0.952 28.656 1.00 82.75 272 SER A CA 1
ATOM 2120 C C . SER A 1 272 ? -5.746 0.024 28.469 1.00 82.75 272 SER A C 1
ATOM 2122 O O . SER A 1 272 ? -6.820 0.494 28.086 1.00 82.75 272 SER A O 1
ATOM 2124 N N . PHE A 1 273 ? -5.615 -1.267 28.802 1.00 85.06 273 PHE A N 1
ATOM 2125 C CA . PHE A 1 273 ? -6.692 -2.265 28.767 1.00 85.06 273 PHE A CA 1
ATOM 2126 C C . PHE A 1 273 ? -7.492 -2.389 30.070 1.00 85.06 273 PHE A C 1
ATOM 2128 O O . PHE A 1 273 ? -8.350 -3.270 30.175 1.00 85.06 273 PHE A O 1
ATOM 2135 N N . ALA A 1 274 ? -7.276 -1.489 31.033 1.00 82.88 274 ALA A N 1
ATOM 2136 C CA . ALA A 1 274 ? -8.134 -1.378 32.209 1.00 82.88 274 ALA A CA 1
ATOM 2137 C C . ALA A 1 274 ? -9.558 -0.886 31.871 1.00 82.88 274 ALA A C 1
ATOM 2139 O O . ALA A 1 274 ? -10.467 -1.091 32.663 1.00 82.88 274 ALA A O 1
ATOM 2140 N N . MET A 1 275 ? -9.789 -0.236 30.719 1.00 84.69 275 MET A N 1
ATOM 2141 C CA . MET A 1 275 ? -11.104 0.354 30.406 1.00 84.69 275 MET A CA 1
ATOM 2142 C C . MET A 1 275 ? -12.207 -0.719 30.239 1.00 84.69 275 MET A C 1
ATOM 2144 O O . MET A 1 275 ? -11.959 -1.724 29.568 1.00 84.69 275 MET A O 1
ATOM 2148 N N . PRO A 1 276 ? -13.458 -0.489 30.700 1.00 87.25 276 PRO A N 1
ATOM 2149 C CA . PRO A 1 276 ? -14.516 -1.510 30.693 1.00 87.25 276 PRO A CA 1
ATOM 2150 C C . PRO A 1 276 ? -14.895 -2.040 29.302 1.00 87.25 276 PRO A C 1
ATOM 2152 O O . PRO A 1 276 ? -15.283 -3.199 29.173 1.00 87.25 276 PRO A O 1
ATOM 2155 N N . LEU A 1 277 ? -14.718 -1.238 28.245 1.00 91.19 277 LEU A N 1
ATOM 2156 C CA . LEU A 1 277 ? -14.874 -1.685 26.854 1.00 91.19 277 LEU A CA 1
ATOM 2157 C C . LEU A 1 277 ? -13.984 -2.901 26.528 1.00 91.19 277 LEU A C 1
ATOM 2159 O O . LEU A 1 277 ? -14.420 -3.829 25.847 1.00 91.19 277 LEU A O 1
ATOM 2163 N N . PHE A 1 278 ? -12.749 -2.926 27.035 1.00 90.94 278 PHE A N 1
ATOM 2164 C CA . PHE A 1 278 ? -11.819 -4.025 26.784 1.00 90.94 278 PHE A CA 1
ATOM 2165 C C . PHE A 1 278 ? -12.221 -5.313 27.506 1.00 90.94 278 PHE A C 1
ATOM 2167 O O . PHE A 1 278 ? -11.816 -6.385 27.069 1.00 90.94 278 PHE A O 1
ATOM 2174 N N . THR A 1 279 ? -13.079 -5.258 28.530 1.00 91.44 279 THR A N 1
ATOM 2175 C CA . THR A 1 279 ? -13.692 -6.458 29.122 1.00 91.44 279 THR A CA 1
ATOM 2176 C C . THR A 1 279 ? -14.623 -7.153 28.123 1.00 91.44 279 THR A C 1
ATOM 2178 O O . THR A 1 279 ? -14.579 -8.378 28.016 1.00 91.44 279 THR A O 1
ATOM 2181 N N . ILE A 1 280 ? -15.379 -6.403 27.309 1.00 92.69 280 ILE A N 1
ATOM 2182 C CA . ILE A 1 280 ? -16.205 -6.972 26.226 1.00 92.69 280 ILE A CA 1
ATOM 2183 C C . ILE A 1 280 ? -15.310 -7.647 25.180 1.00 92.69 280 ILE A C 1
ATOM 2185 O O . ILE A 1 280 ? -15.513 -8.815 24.851 1.00 92.69 280 ILE A O 1
ATOM 2189 N N . PHE A 1 281 ? -14.261 -6.957 24.718 1.00 92.62 281 PHE A N 1
ATOM 2190 C CA . PHE A 1 281 ? -13.322 -7.522 23.740 1.00 92.62 281 PHE A CA 1
ATOM 2191 C C . PHE A 1 281 ? -12.542 -8.727 24.290 1.00 92.62 281 PHE A C 1
ATOM 2193 O O . PHE A 1 281 ? -12.284 -9.668 23.541 1.00 92.62 281 PHE A O 1
ATOM 2200 N N . ARG A 1 282 ? -12.205 -8.737 25.588 1.00 90.94 282 ARG A N 1
ATOM 2201 C CA . ARG A 1 282 ? -11.548 -9.862 26.270 1.00 90.94 282 ARG A CA 1
ATOM 2202 C C . ARG A 1 282 ? -12.434 -11.101 26.264 1.00 90.94 282 ARG A C 1
ATOM 2204 O O . ARG A 1 282 ? -11.955 -12.150 25.850 1.00 90.94 282 ARG A O 1
ATOM 2211 N N . ASN A 1 283 ? -13.705 -10.977 26.654 1.00 90.44 283 ASN A N 1
ATOM 2212 C CA . ASN A 1 283 ? -14.652 -12.093 26.586 1.00 90.44 283 ASN A CA 1
ATOM 2213 C C . ASN A 1 283 ? -14.814 -12.560 25.125 1.00 90.44 283 ASN A C 1
ATOM 2215 O O . ASN A 1 283 ? -14.538 -13.719 24.837 1.00 90.44 283 ASN A O 1
ATOM 2219 N N . LEU A 1 284 ? -15.099 -11.652 24.180 1.00 91.00 284 LEU A N 1
ATOM 2220 C CA . LEU A 1 284 ? -15.263 -11.980 22.752 1.00 91.00 284 LEU A CA 1
ATOM 2221 C C . LEU A 1 284 ? -14.062 -12.738 22.157 1.00 91.00 284 LEU A C 1
ATOM 2223 O O . LEU A 1 284 ? -14.233 -13.691 21.402 1.00 91.00 284 LEU A O 1
ATOM 2227 N N . CYS A 1 285 ? -12.842 -12.314 22.487 1.00 88.75 285 CYS A N 1
ATOM 2228 C CA . CYS A 1 285 ? -11.622 -12.930 21.973 1.00 88.75 285 CYS A CA 1
ATOM 2229 C C . CYS A 1 285 ? -11.280 -14.270 22.645 1.00 88.75 285 CYS A C 1
ATOM 2231 O O . CYS A 1 285 ? -10.634 -15.110 22.011 1.00 88.75 285 CYS A O 1
ATOM 2233 N N . MET A 1 286 ? -11.642 -14.457 23.918 1.00 85.88 286 MET A N 1
ATOM 2234 C CA . MET A 1 286 ? -11.314 -15.666 24.686 1.00 85.88 286 MET A CA 1
ATOM 2235 C C . MET A 1 286 ? -12.388 -16.757 24.573 1.00 85.88 286 MET A C 1
ATOM 2237 O O . MET A 1 286 ? -12.057 -17.931 24.728 1.00 85.88 286 MET A O 1
ATOM 2241 N N . THR A 1 287 ? -13.634 -16.405 24.246 1.00 86.12 287 THR A N 1
ATOM 2242 C CA . THR A 1 287 ? -14.682 -17.372 23.893 1.00 86.12 287 THR A CA 1
ATOM 2243 C C . THR A 1 287 ? -14.318 -18.099 22.585 1.00 86.12 287 THR A C 1
ATOM 2245 O O . THR A 1 287 ? -14.063 -17.428 21.577 1.00 86.12 287 THR A O 1
ATOM 2248 N N . PRO A 1 288 ? -14.291 -19.448 22.550 1.00 85.00 288 PRO A N 1
ATOM 2249 C CA . PRO A 1 288 ? -13.932 -20.213 21.354 1.00 85.00 288 PRO A CA 1
ATOM 2250 C C . PRO A 1 288 ? -14.852 -19.960 20.154 1.00 85.00 288 PRO A C 1
ATOM 2252 O O . PRO A 1 288 ? -16.049 -19.742 20.301 1.00 85.00 288 PRO A O 1
ATOM 2255 N N . ASP A 1 289 ? -14.309 -20.085 18.942 1.00 83.00 289 ASP A N 1
ATOM 2256 C CA . ASP A 1 289 ? -15.032 -19.829 17.682 1.00 83.00 289 ASP A CA 1
ATOM 2257 C C . ASP A 1 289 ? -16.234 -20.765 17.445 1.00 83.00 289 ASP A C 1
ATOM 2259 O O . ASP A 1 289 ? -17.122 -20.458 16.654 1.00 83.00 289 ASP A O 1
ATOM 2263 N N . SER A 1 290 ? -16.255 -21.930 18.101 1.00 82.50 290 SER A N 1
ATOM 2264 C CA . SER A 1 290 ? -17.350 -22.906 18.030 1.00 82.50 290 SER A CA 1
ATOM 2265 C C . SER A 1 290 ? -18.440 -22.702 19.086 1.00 82.50 290 SER A C 1
ATOM 2267 O O . SER A 1 290 ? -19.390 -23.482 19.119 1.00 82.50 290 SER A O 1
ATOM 2269 N N . ASP A 1 291 ? -18.266 -21.749 20.001 1.00 85.88 291 ASP A N 1
ATOM 2270 C CA . ASP A 1 291 ? -19.157 -21.548 21.139 1.00 85.88 291 ASP A CA 1
ATOM 2271 C C . ASP A 1 291 ? -20.308 -20.591 20.764 1.00 85.88 291 ASP A C 1
ATOM 2273 O O . ASP A 1 291 ? -20.044 -19.461 20.341 1.00 85.88 291 ASP A O 1
ATOM 2277 N N . PRO A 1 292 ? -21.587 -21.001 20.897 1.00 85.44 292 PRO A N 1
ATOM 2278 C CA . PRO A 1 292 ? -22.721 -20.154 20.534 1.00 85.44 292 PRO A CA 1
ATOM 2279 C C . PRO A 1 292 ? -22.803 -18.861 21.358 1.00 85.44 292 PRO A C 1
ATOM 2281 O O . PRO A 1 292 ? -23.263 -17.855 20.817 1.00 85.44 292 PRO A O 1
ATOM 2284 N N . SER A 1 293 ? -22.277 -18.840 22.593 1.00 85.44 293 SER A N 1
ATOM 2285 C CA . SER A 1 293 ? -22.238 -17.645 23.461 1.00 85.44 293 SER A CA 1
ATOM 2286 C C . SER A 1 293 ? -21.399 -16.492 22.889 1.00 85.44 293 SER A C 1
ATOM 2288 O O . SER A 1 293 ? -21.464 -15.357 23.363 1.00 85.44 293 SER A O 1
ATOM 2290 N N . ARG A 1 294 ? -20.629 -16.749 21.826 1.00 89.06 294 ARG A N 1
ATOM 2291 C CA . ARG A 1 294 ? -19.903 -15.726 21.073 1.00 89.06 294 ARG A CA 1
ATOM 2292 C C . ARG A 1 294 ? -20.817 -14.853 20.207 1.00 89.06 294 ARG A C 1
ATOM 2294 O O . ARG A 1 294 ? -20.455 -13.708 19.941 1.00 89.06 294 ARG A O 1
ATOM 2301 N N . ASN A 1 295 ? -21.981 -15.352 19.779 1.00 90.81 295 ASN A N 1
ATOM 2302 C CA . ASN A 1 295 ? -22.877 -14.606 18.887 1.00 90.81 295 ASN A CA 1
ATOM 2303 C C . ASN A 1 295 ? -23.480 -13.355 19.558 1.00 90.81 295 ASN A C 1
ATOM 2305 O O . ASN A 1 295 ? -23.336 -12.288 18.963 1.00 90.81 295 ASN A O 1
ATOM 2309 N N . PRO A 1 296 ? -24.017 -13.403 20.798 1.00 91.44 296 PRO A N 1
ATOM 2310 C CA . PRO A 1 296 ? -24.448 -12.196 21.512 1.00 91.44 296 PRO A CA 1
ATOM 2311 C C . PRO A 1 296 ? -23.354 -11.125 21.611 1.00 91.44 296 PRO A C 1
ATOM 2313 O O . PRO A 1 296 ? -23.596 -9.949 21.345 1.00 91.44 296 PRO A O 1
ATOM 2316 N N . LEU A 1 297 ? -22.113 -11.529 21.916 1.00 92.69 297 LEU A N 1
ATOM 2317 C CA . LEU A 1 297 ? -20.969 -10.612 21.994 1.00 92.69 297 LEU A CA 1
ATOM 2318 C C . LEU A 1 297 ? -20.664 -9.946 20.647 1.00 92.69 297 LEU A C 1
ATOM 2320 O O . LEU A 1 297 ? -20.371 -8.751 20.605 1.00 92.69 297 LEU A O 1
ATOM 2324 N N . LEU A 1 298 ? -20.722 -10.713 19.555 1.00 93.00 298 LEU A N 1
ATOM 2325 C CA . LEU A 1 298 ? -20.538 -10.193 18.202 1.00 93.00 298 LEU A CA 1
ATOM 2326 C C . LEU A 1 298 ? -21.644 -9.202 17.830 1.00 93.00 298 LEU A C 1
ATOM 2328 O O . LEU A 1 298 ? -21.318 -8.146 17.292 1.00 93.00 298 LEU A O 1
ATOM 2332 N N . SER A 1 299 ? -22.907 -9.491 18.159 1.00 93.88 299 SER A N 1
ATOM 2333 C CA . SER A 1 299 ? -24.045 -8.599 17.897 1.00 93.88 299 SER A CA 1
ATOM 2334 C C . SER A 1 299 ? -23.910 -7.266 18.642 1.00 93.88 299 SER A C 1
ATOM 2336 O O . SER A 1 299 ? -24.002 -6.207 18.024 1.00 93.88 299 SER A O 1
ATOM 2338 N N . ILE A 1 300 ? -23.570 -7.289 19.939 1.00 94.38 300 ILE A N 1
ATOM 2339 C CA . ILE A 1 300 ? -23.327 -6.061 20.724 1.00 94.38 300 ILE A CA 1
ATOM 2340 C C . ILE A 1 300 ? -22.181 -5.249 20.112 1.00 94.38 300 ILE A C 1
ATOM 2342 O O . ILE A 1 300 ? -22.302 -4.039 19.928 1.00 94.38 300 ILE A O 1
ATOM 2346 N N . VAL A 1 301 ? -21.056 -5.891 19.776 1.00 95.19 301 VAL A N 1
ATOM 2347 C CA . VAL A 1 301 ? -19.892 -5.189 19.210 1.00 95.19 301 VAL A CA 1
ATOM 2348 C C . VAL A 1 301 ? -20.179 -4.659 17.798 1.00 95.19 301 VAL A C 1
ATOM 2350 O O . VAL A 1 301 ? -19.685 -3.581 17.460 1.00 95.19 301 VAL A O 1
ATOM 2353 N N . ALA A 1 302 ? -20.997 -5.350 16.998 1.00 94.62 302 ALA A N 1
ATOM 2354 C CA . ALA A 1 302 ? -21.462 -4.877 15.695 1.00 94.62 302 ALA A CA 1
ATOM 2355 C C . ALA A 1 302 ? -22.329 -3.617 15.831 1.00 94.62 302 ALA A C 1
ATOM 2357 O O . ALA A 1 302 ? -22.026 -2.606 15.194 1.00 94.62 302 ALA A O 1
ATOM 2358 N N . GLU A 1 303 ? -23.318 -3.610 16.728 1.00 94.38 303 GLU A N 1
ATOM 2359 C CA . GLU A 1 303 ? -24.173 -2.435 16.932 1.00 94.38 303 GLU A CA 1
ATOM 2360 C C . GLU A 1 303 ? -23.437 -1.260 17.590 1.00 94.38 303 GLU A C 1
ATOM 2362 O O . GLU A 1 303 ? -23.595 -0.100 17.188 1.00 94.38 303 GLU A O 1
ATOM 2367 N N . MET A 1 304 ? -22.511 -1.536 18.514 1.00 93.94 304 MET A N 1
ATOM 2368 C CA . MET A 1 304 ? -21.605 -0.509 19.036 1.00 93.94 304 MET A CA 1
ATOM 2369 C C . MET A 1 304 ? -20.716 0.085 17.932 1.00 93.94 304 MET A C 1
ATOM 2371 O O . MET A 1 304 ? -20.393 1.273 17.978 1.00 93.94 304 MET A O 1
ATOM 2375 N N . LEU A 1 305 ? -20.323 -0.704 16.926 1.00 92.62 305 LEU A N 1
ATOM 2376 C CA . LEU A 1 305 ? -19.518 -0.256 15.787 1.00 92.62 305 LEU A CA 1
ATOM 2377 C C . LEU A 1 305 ? -20.344 0.518 14.743 1.00 92.62 305 LEU A C 1
ATOM 2379 O O . LEU A 1 305 ? -19.839 1.497 14.186 1.00 92.62 305 LEU A O 1
ATOM 2383 N N . ASN A 1 306 ? -21.613 0.156 14.531 1.00 91.56 306 ASN A N 1
ATOM 2384 C CA . ASN A 1 306 ? -22.561 0.932 13.722 1.00 91.56 306 ASN A CA 1
ATOM 2385 C C . ASN A 1 306 ? -22.744 2.353 14.282 1.00 91.56 306 ASN A C 1
ATOM 2387 O O . ASN A 1 306 ? -22.797 3.325 13.525 1.00 91.56 306 ASN A O 1
ATOM 2391 N N . ARG A 1 307 ? -22.766 2.484 15.615 1.00 88.94 307 ARG A N 1
ATOM 2392 C CA . ARG A 1 307 ? -22.936 3.760 16.333 1.00 88.94 307 ARG A CA 1
ATOM 2393 C C . ARG A 1 307 ? -21.617 4.510 16.556 1.00 88.94 307 ARG A C 1
ATOM 2395 O O . ARG A 1 307 ? -21.578 5.737 16.466 1.00 88.94 307 ARG A O 1
ATOM 2402 N N . CYS A 1 308 ? -20.515 3.802 16.811 1.00 89.56 308 CYS A N 1
ATOM 2403 C CA . CYS A 1 308 ? -19.198 4.383 17.061 1.00 89.56 308 CYS A CA 1
ATOM 2404 C C . CYS A 1 308 ? -18.095 3.713 16.225 1.00 89.56 308 CYS A C 1
ATOM 2406 O O . CYS A 1 308 ? -17.513 2.691 16.587 1.00 89.56 308 CYS A O 1
ATOM 2408 N N . ASN A 1 309 ? -17.684 4.395 15.156 1.00 88.44 309 ASN A N 1
ATOM 2409 C CA . ASN A 1 309 ? -16.622 3.957 14.241 1.00 88.44 309 ASN A CA 1
ATOM 2410 C C . ASN A 1 309 ? -15.209 3.808 14.859 1.00 88.44 309 ASN A C 1
ATOM 2412 O O . ASN A 1 309 ? -14.266 3.461 14.149 1.00 88.44 309 ASN A O 1
ATOM 2416 N N . LYS A 1 310 ? -15.039 4.065 16.163 1.00 91.06 310 LYS A N 1
ATOM 2417 C CA . LYS A 1 310 ? -13.791 3.788 16.887 1.00 91.06 310 LYS A CA 1
ATOM 2418 C C . LYS A 1 310 ? -13.666 2.334 17.338 1.00 91.06 310 LYS A C 1
ATOM 2420 O O . LYS A 1 310 ? -12.552 1.833 17.450 1.00 91.06 310 LYS A O 1
ATOM 2425 N N . ILE A 1 311 ? -14.789 1.654 17.567 1.00 93.12 311 ILE A N 1
ATOM 2426 C CA . ILE A 1 311 ? -14.840 0.300 18.137 1.00 93.12 311 ILE A CA 1
ATOM 2427 C C . ILE A 1 311 ? -14.008 -0.698 17.312 1.00 93.12 311 ILE A C 1
ATOM 2429 O O . ILE A 1 311 ? -13.258 -1.480 17.889 1.00 93.12 311 ILE A O 1
ATOM 2433 N N . GLY A 1 312 ? -14.039 -0.604 15.978 1.00 93.25 312 GLY A N 1
ATOM 2434 C CA . GLY A 1 312 ? -13.340 -1.526 15.078 1.00 93.25 312 GLY A CA 1
ATOM 2435 C C . GLY A 1 312 ? -11.814 -1.475 15.209 1.00 93.25 312 GLY A C 1
ATOM 2436 O O . GLY A 1 312 ? -11.174 -2.507 15.409 1.00 93.25 312 GLY A O 1
ATOM 2437 N N . TYR A 1 313 ? -11.208 -0.280 15.199 1.00 94.19 313 TYR A N 1
ATOM 2438 C CA . TYR A 1 313 ? -9.754 -0.170 15.384 1.00 94.19 313 TYR A CA 1
ATOM 2439 C C . TYR A 1 313 ? -9.313 -0.373 16.843 1.00 94.19 313 TYR A C 1
ATOM 2441 O O . TYR A 1 313 ? -8.167 -0.753 17.085 1.00 94.19 313 TYR A O 1
ATOM 2449 N N . LEU A 1 314 ? -10.205 -0.166 17.820 1.00 93.25 314 LEU A N 1
ATOM 2450 C CA . LEU A 1 314 ? -9.935 -0.494 19.223 1.00 93.25 314 LEU A CA 1
ATOM 2451 C C . LEU A 1 314 ? -9.960 -2.002 19.480 1.00 93.25 314 LEU A C 1
ATOM 2453 O O . LEU A 1 314 ? -9.142 -2.487 20.262 1.00 93.25 314 LEU A O 1
ATOM 2457 N N . LEU A 1 315 ? -10.812 -2.751 18.775 1.00 93.75 315 LEU A N 1
ATOM 2458 C CA . LEU A 1 315 ? -10.754 -4.210 18.758 1.00 93.75 315 LEU A CA 1
ATOM 2459 C C . LEU A 1 315 ? -9.428 -4.690 18.146 1.00 93.75 315 LEU A C 1
ATOM 2461 O O . LEU A 1 315 ? -8.751 -5.509 18.760 1.00 93.75 315 LEU A O 1
ATOM 2465 N N . LEU A 1 316 ? -8.984 -4.121 17.015 1.00 93.94 316 LEU A N 1
ATOM 2466 C CA . LEU A 1 316 ? -7.662 -4.429 16.438 1.00 93.94 316 LEU A CA 1
ATOM 2467 C C . LEU A 1 316 ? -6.504 -4.130 17.412 1.00 93.94 316 LEU A C 1
ATOM 2469 O O . LEU A 1 316 ? -5.555 -4.908 17.497 1.00 93.94 316 LEU A O 1
ATOM 2473 N N . TYR A 1 317 ? -6.582 -3.035 18.175 1.00 92.38 317 TYR A N 1
ATOM 2474 C CA . TYR A 1 317 ? -5.597 -2.707 19.214 1.00 92.38 317 TYR A CA 1
ATOM 2475 C C . TYR A 1 317 ? -5.583 -3.721 20.359 1.00 92.38 317 TYR A C 1
ATOM 2477 O O . TYR A 1 317 ? -4.512 -4.192 20.748 1.00 92.38 317 TYR A O 1
ATOM 2485 N N . PHE A 1 318 ? -6.761 -4.116 20.844 1.00 91.38 318 PHE A N 1
ATOM 2486 C CA . PHE A 1 318 ? -6.885 -5.164 21.850 1.00 91.38 318 PHE A CA 1
ATOM 2487 C C . PHE A 1 318 ? -6.368 -6.518 21.346 1.00 91.38 318 PHE A C 1
ATOM 2489 O O . PHE A 1 318 ? -5.649 -7.205 22.064 1.00 91.38 318 PHE A O 1
ATOM 2496 N N . MET A 1 319 ? -6.659 -6.892 20.100 1.00 89.62 319 MET A N 1
ATOM 2497 C CA . MET A 1 319 ? -6.183 -8.152 19.526 1.00 89.62 319 MET A CA 1
ATOM 2498 C C . MET A 1 319 ? -4.660 -8.175 19.333 1.00 89.62 319 MET A C 1
ATOM 2500 O O . MET A 1 319 ? -4.048 -9.212 19.576 1.00 89.62 319 MET A O 1
ATOM 2504 N N . LYS A 1 320 ? -4.041 -7.042 18.968 1.00 87.44 320 LYS A N 1
ATOM 2505 C CA . LYS A 1 320 ? -2.578 -6.916 18.844 1.00 87.44 320 LYS A CA 1
ATOM 2506 C C . LYS A 1 320 ? -1.854 -7.012 20.189 1.00 87.44 320 LYS A C 1
ATOM 2508 O O . LYS A 1 320 ? -0.781 -7.601 20.255 1.00 87.44 320 LYS A O 1
ATOM 2513 N N . ALA A 1 321 ? -2.370 -6.362 21.233 1.00 83.69 321 ALA A N 1
ATOM 2514 C CA . ALA A 1 321 ? -1.591 -6.131 22.452 1.00 83.69 321 ALA A CA 1
ATOM 2515 C C . ALA A 1 321 ? -2.218 -6.662 23.752 1.00 83.69 321 ALA A C 1
ATOM 2517 O O . ALA A 1 321 ? -1.476 -6.926 24.689 1.00 83.69 321 ALA A O 1
ATOM 2518 N N . GLY A 1 322 ? -3.530 -6.893 23.807 1.00 67.94 322 GLY A N 1
ATOM 2519 C CA . GLY A 1 322 ? -4.244 -7.429 24.977 1.00 67.94 322 GLY A CA 1
ATOM 2520 C C . GLY A 1 322 ? -4.360 -8.960 25.021 1.00 67.94 322 GLY A C 1
ATOM 2521 O O . GLY A 1 322 ? -5.039 -9.494 25.895 1.00 67.94 322 GLY A O 1
ATOM 2522 N N . ARG A 1 323 ? -3.731 -9.678 24.075 1.00 65.81 323 ARG A N 1
ATOM 2523 C CA . ARG A 1 323 ? -3.787 -11.152 23.933 1.00 65.81 323 ARG A CA 1
ATOM 2524 C C . ARG A 1 323 ? -2.445 -11.880 24.113 1.00 65.81 323 ARG A C 1
ATOM 2526 O O . ARG A 1 323 ? -2.344 -13.056 23.758 1.00 65.81 323 ARG A O 1
ATOM 2533 N N . ARG A 1 324 ? -1.423 -11.216 24.668 1.00 59.53 324 ARG A N 1
ATOM 2534 C CA . ARG A 1 324 ? -0.049 -11.759 24.768 1.00 59.53 324 ARG A CA 1
ATOM 2535 C C . ARG A 1 324 ? 0.019 -13.127 25.466 1.00 59.53 324 ARG A C 1
ATOM 2537 O O . ARG A 1 324 ? 0.753 -13.997 25.008 1.00 59.53 324 ARG A O 1
ATOM 2544 N N . ASP A 1 325 ? -0.804 -13.351 26.491 1.00 52.78 325 ASP A N 1
ATOM 2545 C CA . ASP A 1 325 ? -0.819 -14.603 27.265 1.00 52.78 325 ASP A CA 1
ATOM 2546 C C . ASP A 1 325 ? -1.364 -15.823 26.504 1.00 52.78 325 ASP A C 1
ATOM 2548 O O . ASP A 1 325 ? -1.039 -16.957 26.853 1.00 52.78 325 ASP A O 1
ATOM 2552 N N . SER A 1 326 ? -2.202 -15.629 25.474 1.00 54.38 326 SER A N 1
ATOM 2553 C CA . SER A 1 326 ? -2.862 -16.756 24.790 1.00 54.38 326 SER A CA 1
ATOM 2554 C C . SER A 1 326 ? -1.986 -17.486 23.765 1.00 54.38 326 SER A C 1
ATOM 2556 O O . SER A 1 326 ? -2.349 -18.584 23.354 1.00 54.38 326 SER A O 1
ATOM 2558 N N . GLY A 1 327 ? -0.849 -16.914 23.345 1.00 50.47 327 GLY A N 1
ATOM 2559 C CA . GLY A 1 327 ? 0.106 -17.522 22.400 1.00 50.47 327 GLY A CA 1
ATOM 2560 C C . GLY A 1 327 ? -0.384 -17.701 20.951 1.00 50.47 327 GLY A C 1
ATOM 2561 O O . GLY A 1 327 ? 0.426 -17.675 20.029 1.00 50.47 327 GLY A O 1
ATOM 2562 N N . GLU A 1 328 ? -1.692 -17.839 20.734 1.00 53.75 328 GLU A N 1
ATOM 2563 C CA . GLU A 1 328 ? -2.335 -17.870 19.421 1.00 53.75 328 GLU A CA 1
ATOM 2564 C C . GLU A 1 328 ? -2.924 -16.495 19.077 1.00 53.75 328 GLU A C 1
ATOM 2566 O O . GLU A 1 328 ? -3.899 -16.036 19.679 1.00 53.75 328 GLU A O 1
ATOM 2571 N N . GLU A 1 329 ? -2.359 -15.839 18.062 1.00 62.94 329 GLU A N 1
ATOM 2572 C CA . GLU A 1 329 ? -2.873 -14.579 17.515 1.00 62.94 329 GLU A CA 1
ATOM 2573 C C . GLU A 1 329 ? -4.105 -14.816 16.621 1.00 62.94 329 GLU A C 1
ATOM 2575 O O . GLU A 1 329 ? -4.091 -14.563 15.413 1.00 62.94 329 GLU A O 1
ATOM 2580 N N . SER A 1 330 ? -5.185 -15.338 17.206 1.00 72.19 330 SER A N 1
ATOM 2581 C CA . SER A 1 330 ? -6.404 -15.641 16.457 1.00 72.19 330 SER A CA 1
ATOM 2582 C C . SER A 1 330 ? -7.089 -14.368 15.947 1.00 72.19 330 SER A C 1
ATOM 2584 O O . SER A 1 330 ? -7.571 -13.539 16.725 1.00 72.19 330 SER A O 1
ATOM 2586 N N . THR A 1 331 ? -7.175 -14.238 14.621 1.00 85.44 331 THR A N 1
ATOM 2587 C CA . THR A 1 331 ? -7.876 -13.154 13.915 1.00 85.44 331 THR A CA 1
ATOM 2588 C C . THR A 1 331 ? -9.384 -13.376 13.792 1.00 85.44 331 THR A C 1
ATOM 2590 O O . THR A 1 331 ? -10.095 -12.507 13.279 1.00 85.44 331 THR A O 1
ATOM 2593 N N . THR A 1 332 ? -9.895 -14.518 14.262 1.00 88.56 332 THR A N 1
ATOM 2594 C CA . THR A 1 332 ? -11.264 -14.961 13.973 1.00 88.56 332 THR A CA 1
ATOM 2595 C C . THR A 1 332 ? -12.321 -14.040 14.563 1.00 88.56 332 THR A C 1
ATOM 2597 O O . THR A 1 332 ? -13.285 -13.751 13.870 1.00 88.56 332 THR A O 1
ATOM 2600 N N . ALA A 1 333 ? -12.102 -13.451 15.743 1.00 90.12 333 ALA A N 1
ATOM 2601 C CA . ALA A 1 333 ? -13.049 -12.505 16.346 1.00 90.12 333 ALA A CA 1
ATOM 2602 C C . ALA A 1 333 ? -13.355 -11.297 15.433 1.00 90.12 333 ALA A C 1
ATOM 2604 O O . ALA A 1 333 ? -14.508 -10.895 15.294 1.00 90.12 333 ALA A O 1
ATOM 2605 N N . TYR A 1 334 ? -12.340 -10.754 14.751 1.00 94.00 334 TYR A N 1
ATOM 2606 C CA . TYR A 1 334 ? -12.527 -9.664 13.787 1.00 94.00 334 TYR A CA 1
ATOM 2607 C C . TYR A 1 334 ? -13.141 -10.161 12.469 1.00 94.00 334 TYR A C 1
ATOM 2609 O O . TYR A 1 334 ? -13.972 -9.475 11.873 1.00 94.00 334 TYR A O 1
ATOM 2617 N N . ALA A 1 335 ? -12.773 -11.364 12.016 1.00 92.62 335 ALA A N 1
ATOM 2618 C CA . ALA A 1 335 ? -13.357 -11.971 10.821 1.00 92.62 335 ALA A CA 1
ATOM 2619 C C . ALA A 1 335 ? -14.850 -12.307 11.002 1.00 92.62 335 ALA A C 1
ATOM 2621 O O . ALA A 1 335 ? -15.638 -12.083 10.086 1.00 92.62 335 ALA A O 1
ATOM 2622 N N . ASP A 1 336 ? -15.249 -12.788 12.179 1.00 92.25 336 ASP A N 1
ATOM 2623 C CA . ASP A 1 336 ? -16.638 -13.078 12.540 1.00 92.25 336 ASP A CA 1
ATOM 2624 C C . ASP A 1 336 ? -17.455 -11.796 12.691 1.00 92.25 336 ASP A C 1
ATOM 2626 O O . ASP A 1 336 ? -18.558 -11.717 12.158 1.00 92.25 336 ASP A O 1
ATOM 2630 N N . LEU A 1 337 ? -16.883 -10.747 13.293 1.00 93.19 337 LEU A N 1
ATOM 2631 C CA . LEU A 1 337 ? -17.507 -9.423 13.328 1.00 93.19 337 LEU A CA 1
ATOM 2632 C C . LEU A 1 337 ? -17.778 -8.892 11.909 1.00 93.19 337 LEU A C 1
ATOM 2634 O O . LEU A 1 337 ? -18.859 -8.377 11.631 1.00 93.19 337 LEU A O 1
ATOM 2638 N N . CYS A 1 338 ? -16.833 -9.071 10.979 1.00 94.25 338 CYS A N 1
ATOM 2639 C CA . CYS A 1 338 ? -17.038 -8.718 9.572 1.00 94.25 338 CYS A CA 1
ATOM 2640 C C . CYS A 1 338 ? -18.165 -9.541 8.916 1.00 94.25 338 CYS A C 1
ATOM 2642 O O . CYS A 1 338 ? -18.947 -8.980 8.151 1.00 94.25 338 CYS A O 1
ATOM 2644 N N . ARG A 1 339 ? -18.291 -10.839 9.244 1.00 93.19 339 ARG A N 1
ATOM 2645 C CA . ARG A 1 339 ? -19.384 -11.709 8.758 1.00 93.19 339 ARG A CA 1
ATOM 2646 C C . ARG A 1 339 ? -20.754 -11.259 9.267 1.00 93.19 339 ARG A C 1
ATOM 2648 O O . ARG A 1 339 ? -21.685 -11.223 8.472 1.00 93.19 339 ARG A O 1
ATOM 2655 N N . VAL A 1 340 ? -20.872 -10.904 10.549 1.00 92.19 340 VAL A N 1
ATOM 2656 C CA . VAL A 1 340 ? -22.128 -10.407 11.147 1.00 92.19 340 VAL A CA 1
ATOM 2657 C C . VAL A 1 340 ? -22.576 -9.097 10.488 1.00 92.19 340 VAL A C 1
ATOM 2659 O O . VAL A 1 340 ? -23.760 -8.910 10.242 1.00 92.19 340 VAL A O 1
ATOM 2662 N N . MET A 1 341 ? -21.634 -8.229 10.107 1.00 90.94 341 MET A N 1
ATOM 2663 C CA . MET A 1 341 ? -21.918 -6.970 9.400 1.00 90.94 341 MET A CA 1
ATOM 2664 C C . MET A 1 341 ? -22.066 -7.096 7.865 1.00 90.94 341 MET A C 1
ATOM 2666 O O . MET A 1 341 ? -22.115 -6.067 7.192 1.00 90.94 341 MET A O 1
ATOM 2670 N N . ASP A 1 342 ? -22.078 -8.310 7.296 1.00 93.19 342 ASP A N 1
ATOM 2671 C CA . ASP A 1 342 ? -22.085 -8.579 5.839 1.00 93.19 342 ASP A CA 1
ATOM 2672 C C . ASP A 1 342 ? -21.005 -7.798 5.045 1.00 93.19 342 ASP A C 1
ATOM 2674 O O . ASP A 1 342 ? -21.213 -7.316 3.929 1.00 93.19 342 ASP A O 1
ATOM 2678 N N . GLU A 1 343 ? -19.807 -7.651 5.625 1.00 93.38 343 GLU A N 1
ATOM 2679 C CA . GLU A 1 343 ? -18.675 -6.963 4.998 1.00 93.38 343 GLU A CA 1
ATOM 2680 C C . GLU A 1 343 ? -17.450 -7.863 4.841 1.00 93.38 343 GLU A C 1
ATOM 2682 O O . GLU A 1 343 ? -17.129 -8.701 5.682 1.00 93.38 343 GLU A O 1
ATOM 2687 N N . SER A 1 344 ? -16.690 -7.654 3.761 1.00 94.31 344 SER A N 1
ATOM 2688 C CA . SER A 1 344 ? -15.395 -8.313 3.617 1.00 94.31 344 SER A CA 1
ATOM 2689 C C . SER A 1 344 ? -14.344 -7.652 4.513 1.00 94.31 344 SER A C 1
ATOM 2691 O O . SER A 1 344 ? -14.276 -6.425 4.633 1.00 94.31 344 SER A O 1
ATOM 2693 N N . VAL A 1 345 ? -13.486 -8.478 5.116 1.00 94.94 345 VAL A N 1
ATOM 2694 C CA . VAL A 1 345 ? -12.446 -8.053 6.069 1.00 94.94 345 VAL A CA 1
ATOM 2695 C C . VAL A 1 345 ? -11.556 -6.946 5.489 1.00 94.94 345 VAL A C 1
ATOM 2697 O O . VAL A 1 345 ? -11.250 -5.981 6.182 1.00 94.94 345 VAL A O 1
ATOM 2700 N N . ASP A 1 346 ? -11.207 -7.001 4.198 1.00 93.50 346 ASP A N 1
ATOM 2701 C CA . ASP A 1 346 ? -10.411 -5.958 3.538 1.00 93.50 346 ASP A CA 1
ATOM 2702 C C . ASP A 1 346 ? -11.120 -4.592 3.472 1.00 93.50 346 ASP A C 1
ATOM 2704 O O . ASP A 1 346 ? -10.466 -3.550 3.559 1.00 93.50 346 ASP A O 1
ATOM 2708 N N . GLN A 1 347 ? -12.450 -4.573 3.336 1.00 94.62 347 GLN A N 1
ATOM 2709 C CA . GLN A 1 347 ? -13.236 -3.339 3.320 1.00 94.62 347 GLN A CA 1
ATOM 2710 C C . GLN A 1 347 ? -13.356 -2.750 4.723 1.00 94.62 347 GLN A C 1
ATOM 2712 O O . GLN A 1 347 ? -13.204 -1.535 4.885 1.00 94.62 347 GLN A O 1
ATOM 2717 N N . ARG A 1 348 ? -13.578 -3.603 5.729 1.00 94.94 348 ARG A N 1
ATOM 2718 C CA . ARG A 1 348 ? -13.704 -3.177 7.124 1.00 94.94 348 ARG A CA 1
ATOM 2719 C C . ARG A 1 348 ? -12.368 -2.686 7.691 1.00 94.94 348 ARG A C 1
ATOM 2721 O O . ARG A 1 348 ? -12.330 -1.571 8.206 1.00 94.94 348 ARG A O 1
ATOM 2728 N N . LEU A 1 349 ? -11.256 -3.383 7.423 1.00 96.75 349 LEU A N 1
ATOM 2729 C CA . LEU A 1 349 ? -9.896 -2.916 7.747 1.00 96.75 349 LEU A CA 1
ATOM 2730 C C . LEU A 1 349 ? -9.609 -1.519 7.169 1.00 96.75 349 LEU A C 1
ATOM 2732 O O . LEU A 1 349 ? -9.056 -0.665 7.859 1.00 96.75 349 LEU A O 1
ATOM 2736 N N . VAL A 1 350 ? -10.007 -1.249 5.919 1.00 96.94 350 VAL A N 1
ATOM 2737 C CA . VAL A 1 350 ? -9.818 0.072 5.286 1.00 96.94 350 VAL A CA 1
ATOM 2738 C C . VAL A 1 350 ? -10.651 1.166 5.963 1.00 96.94 350 VAL A C 1
ATOM 2740 O O . VAL A 1 350 ? -10.172 2.297 6.075 1.00 96.94 350 VAL A O 1
ATOM 2743 N N . LYS A 1 351 ? -11.876 0.868 6.415 1.00 95.62 351 LYS A N 1
ATOM 2744 C CA . LYS A 1 351 ? -12.707 1.821 7.174 1.00 95.62 351 LYS A CA 1
ATOM 2745 C C . LYS A 1 351 ? -12.097 2.104 8.546 1.00 95.62 351 LYS A C 1
ATOM 2747 O O . LYS A 1 351 ? -11.854 3.266 8.877 1.00 95.62 351 LYS A O 1
ATOM 2752 N N . ASP A 1 352 ? -11.801 1.048 9.296 1.00 96.19 352 ASP A N 1
ATOM 2753 C CA . ASP A 1 352 ? -11.352 1.129 10.684 1.00 96.19 352 ASP A CA 1
ATOM 2754 C C . ASP A 1 352 ? -9.971 1.783 10.786 1.00 96.19 352 ASP A C 1
ATOM 2756 O O . ASP A 1 352 ? -9.784 2.704 11.577 1.00 96.19 352 ASP A O 1
ATOM 2760 N N . LEU A 1 353 ? -9.014 1.401 9.932 1.00 96.81 353 LEU A N 1
ATOM 2761 C CA . LEU A 1 353 ? -7.683 2.014 9.920 1.00 96.81 353 LEU A CA 1
ATOM 2762 C C . LEU A 1 353 ? -7.703 3.459 9.409 1.00 96.81 353 LEU A C 1
ATOM 2764 O O . LEU A 1 353 ? -6.942 4.285 9.912 1.00 96.81 353 LEU A O 1
ATOM 2768 N N . ARG A 1 354 ? -8.590 3.814 8.468 1.00 96.25 354 ARG A N 1
ATOM 2769 C CA . ARG A 1 354 ? -8.766 5.221 8.066 1.00 96.25 354 ARG A CA 1
ATOM 2770 C C . ARG A 1 354 ? -9.253 6.049 9.247 1.00 96.25 354 ARG A C 1
ATOM 2772 O O . ARG A 1 354 ? -8.738 7.139 9.482 1.00 96.25 354 ARG A O 1
ATOM 2779 N N . GLN A 1 355 ? -10.220 5.528 9.995 1.00 93.94 355 GLN A N 1
ATOM 2780 C CA . GLN A 1 355 ? -10.732 6.202 11.177 1.00 93.94 355 GLN A CA 1
ATOM 2781 C C . GLN A 1 355 ? -9.705 6.215 12.320 1.00 93.94 355 GLN A C 1
ATOM 2783 O O . GLN A 1 355 ? -9.618 7.207 13.041 1.00 93.94 355 GLN A O 1
ATOM 2788 N N . CYS A 1 356 ? -8.863 5.187 12.439 1.00 95.25 356 CYS A N 1
ATOM 2789 C CA . CYS A 1 356 ? -7.718 5.185 13.344 1.00 95.25 356 CYS A CA 1
ATOM 2790 C C . CYS A 1 356 ? -6.754 6.330 13.011 1.00 95.25 356 CYS A C 1
ATOM 2792 O O . CYS A 1 356 ? -6.467 7.138 13.884 1.00 95.25 356 CYS A O 1
ATOM 2794 N N . HIS A 1 357 ? -6.324 6.463 11.751 1.00 93.38 357 HIS A N 1
ATOM 2795 C CA . HIS A 1 357 ? -5.427 7.538 11.305 1.00 93.38 357 HIS A CA 1
ATOM 2796 C C . HIS A 1 357 ? -5.974 8.943 11.615 1.00 93.38 357 HIS A C 1
ATOM 2798 O O . HIS A 1 357 ? -5.223 9.806 12.067 1.00 93.38 357 HIS A O 1
ATOM 2804 N N . LEU A 1 358 ? -7.281 9.162 11.424 1.00 91.50 358 LEU A N 1
ATOM 2805 C CA . LEU A 1 358 ? -7.932 10.448 11.706 1.00 91.50 358 LEU A CA 1
ATOM 2806 C C . LEU A 1 358 ? -8.027 10.786 13.207 1.00 91.50 358 LEU A C 1
ATOM 2808 O O . LEU A 1 358 ? -8.115 11.964 13.549 1.00 91.50 358 LEU A O 1
ATOM 2812 N N . ASN A 1 359 ? -8.031 9.785 14.096 1.00 90.38 359 ASN A N 1
ATOM 2813 C CA . ASN A 1 359 ? -8.163 9.981 15.546 1.00 90.38 359 ASN A CA 1
ATOM 2814 C C . ASN A 1 359 ? -6.818 9.917 16.291 1.00 90.38 359 ASN A C 1
ATOM 2816 O O . ASN A 1 359 ? -6.529 10.792 17.104 1.00 90.38 359 ASN A O 1
ATOM 2820 N N . ASP A 1 360 ? -6.014 8.889 16.013 1.00 90.50 360 ASP A N 1
ATOM 2821 C CA . ASP A 1 360 ? -4.715 8.603 16.626 1.00 90.50 360 ASP A CA 1
ATOM 2822 C C . ASP A 1 360 ? -3.758 8.041 15.556 1.00 90.50 360 ASP A C 1
ATOM 2824 O O . ASP A 1 360 ? -3.684 6.834 15.295 1.00 90.50 360 ASP A O 1
ATOM 2828 N N . TYR A 1 361 ? -3.009 8.940 14.909 1.00 90.56 361 TYR A N 1
ATOM 2829 C CA . TYR A 1 361 ? -2.052 8.562 13.867 1.00 90.56 361 TYR A CA 1
ATOM 2830 C C . TYR A 1 361 ? -0.930 7.650 14.393 1.00 90.56 361 TYR A C 1
ATOM 2832 O O . TYR A 1 361 ? -0.410 6.841 13.625 1.00 90.56 361 TYR A O 1
ATOM 2840 N N . ARG A 1 362 ? -0.564 7.732 15.685 1.00 91.62 362 ARG A N 1
ATOM 2841 C CA . ARG A 1 362 ? 0.473 6.868 16.280 1.00 91.62 362 ARG A CA 1
ATOM 2842 C C . ARG A 1 362 ? -0.045 5.444 16.419 1.00 91.62 362 ARG A C 1
ATOM 2844 O O . ARG A 1 362 ? 0.652 4.510 16.030 1.00 91.62 362 ARG A O 1
ATOM 2851 N N . LEU A 1 363 ? -1.280 5.290 16.902 1.00 92.50 363 LEU A N 1
ATOM 2852 C CA . LEU A 1 363 ? -1.951 3.994 16.949 1.00 92.50 363 LEU A CA 1
ATOM 2853 C C . LEU A 1 363 ? -2.083 3.383 15.547 1.00 92.50 363 LEU A C 1
ATOM 2855 O O . LEU A 1 363 ? -1.797 2.203 15.380 1.00 92.50 363 LEU A O 1
ATOM 2859 N N . PHE A 1 364 ? -2.410 4.178 14.523 1.00 95.12 364 PHE A N 1
ATOM 2860 C CA . PHE A 1 364 ? -2.443 3.697 13.136 1.00 95.12 364 PHE A CA 1
ATOM 2861 C C . PHE A 1 364 ? -1.107 3.065 12.707 1.00 95.12 364 PHE A C 1
ATOM 2863 O O . PHE A 1 364 ? -1.094 1.916 12.264 1.00 95.12 364 PHE A O 1
ATOM 2870 N N . GLY A 1 365 ? 0.021 3.754 12.918 1.00 92.69 365 GLY A N 1
ATOM 2871 C CA . GLY A 1 365 ? 1.352 3.206 12.621 1.00 92.69 365 GLY A CA 1
ATOM 2872 C C . GLY A 1 365 ? 1.696 1.945 13.428 1.00 92.69 365 GLY A C 1
ATOM 2873 O O . GLY A 1 365 ? 2.336 1.039 12.905 1.00 92.69 365 GLY A O 1
ATOM 2874 N N . TYR A 1 366 ? 1.216 1.841 14.671 1.00 91.19 366 TYR A N 1
ATOM 2875 C CA . TYR A 1 366 ? 1.386 0.654 15.521 1.00 91.19 366 TYR A CA 1
ATOM 2876 C C . TYR A 1 366 ? 0.552 -0.556 15.046 1.00 91.19 366 TYR A C 1
ATOM 2878 O O . TYR A 1 366 ? 0.994 -1.707 15.158 1.00 91.19 366 TYR A O 1
ATOM 2886 N N . LEU A 1 367 ? -0.645 -0.314 14.498 1.00 94.06 367 LEU A N 1
ATOM 2887 C CA . LEU A 1 367 ? -1.558 -1.353 14.009 1.00 94.06 367 LEU A CA 1
ATOM 2888 C C . LEU A 1 367 ? -1.204 -1.874 12.613 1.00 94.06 367 LEU A C 1
ATOM 2890 O O . LEU A 1 367 ? -1.365 -3.067 12.372 1.00 94.06 367 LEU A O 1
ATOM 2894 N N . VAL A 1 368 ? -0.715 -1.028 11.700 1.00 94.88 368 VAL A N 1
ATOM 2895 C CA . VAL A 1 368 ? -0.470 -1.423 10.299 1.00 94.88 368 VAL A CA 1
ATOM 2896 C C . VAL A 1 368 ? 0.421 -2.675 10.161 1.00 94.88 368 VAL A C 1
ATOM 2898 O O . VAL A 1 368 ? -0.002 -3.586 9.446 1.00 94.88 368 VAL A O 1
ATOM 2901 N N . PRO A 1 369 ? 1.570 -2.813 10.860 1.00 92.44 369 PRO A N 1
ATOM 2902 C CA . PRO A 1 369 ? 2.383 -4.030 10.782 1.00 92.44 369 PRO A CA 1
ATOM 2903 C C . PRO A 1 369 ? 1.651 -5.294 11.245 1.00 92.44 369 PRO A C 1
ATOM 2905 O O . PRO A 1 369 ? 1.756 -6.328 10.597 1.00 92.44 369 PRO A O 1
ATOM 2908 N N . TYR A 1 370 ? 0.846 -5.194 12.309 1.00 91.62 370 TYR A N 1
ATOM 2909 C CA . TYR A 1 370 ? 0.021 -6.306 12.799 1.00 91.62 370 TYR A CA 1
ATOM 2910 C C . TYR A 1 370 ? -1.051 -6.704 11.779 1.00 91.62 370 TYR A C 1
ATOM 2912 O O . TYR A 1 370 ? -1.264 -7.881 11.515 1.00 91.62 370 TYR A O 1
ATOM 2920 N N . VAL A 1 371 ? -1.688 -5.728 11.127 1.00 94.56 371 VAL A N 1
ATOM 2921 C CA . VAL A 1 371 ? -2.702 -6.028 10.111 1.00 94.56 371 VAL A CA 1
ATOM 2922 C C . VAL A 1 371 ? -2.100 -6.783 8.920 1.00 94.56 371 VAL A C 1
ATOM 2924 O O . VAL A 1 371 ? -2.702 -7.749 8.454 1.00 94.56 371 VAL A O 1
ATOM 2927 N N . TYR A 1 372 ? -0.901 -6.414 8.460 1.00 93.06 372 TYR A N 1
ATOM 2928 C CA . TYR A 1 372 ? -0.220 -7.158 7.393 1.00 93.06 372 TYR A CA 1
ATOM 2929 C C . TYR A 1 372 ? 0.350 -8.506 7.848 1.00 93.06 372 TYR A C 1
ATOM 2931 O O . TYR A 1 372 ? 0.338 -9.442 7.054 1.00 93.06 372 TYR A O 1
ATOM 2939 N N . ALA A 1 373 ? 0.804 -8.640 9.097 1.00 90.81 373 ALA A N 1
ATOM 2940 C CA . ALA A 1 373 ? 1.286 -9.911 9.637 1.00 90.81 373 ALA A CA 1
ATOM 2941 C C . ALA A 1 373 ? 0.157 -10.946 9.810 1.00 90.81 373 ALA A C 1
ATOM 2943 O O . ALA A 1 373 ? 0.344 -12.116 9.470 1.00 90.81 373 ALA A O 1
ATOM 2944 N N . ASN A 1 374 ? -1.026 -10.514 10.262 1.00 90.38 374 ASN A N 1
ATOM 2945 C CA . ASN A 1 374 ? -2.097 -11.404 10.721 1.00 90.38 374 ASN A CA 1
ATOM 2946 C C . ASN A 1 374 ? -3.250 -11.579 9.712 1.00 90.38 374 ASN A C 1
ATOM 2948 O O . ASN A 1 374 ? -3.873 -12.639 9.681 1.00 90.38 374 ASN A O 1
ATOM 2952 N N . PHE A 1 375 ? -3.511 -10.596 8.841 1.00 92.25 375 PHE A N 1
ATOM 2953 C CA . PHE A 1 375 ? -4.559 -10.646 7.802 1.00 92.25 375 PHE A CA 1
ATOM 2954 C C . PHE A 1 375 ? -3.950 -10.724 6.388 1.00 92.25 375 PHE A C 1
ATOM 2956 O O . PHE A 1 375 ? -4.354 -10.021 5.460 1.00 92.25 375 PHE A O 1
ATOM 2963 N N . GLN A 1 376 ? -2.919 -11.560 6.211 1.00 89.88 376 GLN A N 1
ATOM 2964 C CA . GLN A 1 376 ? -2.093 -11.617 4.992 1.00 89.88 376 GLN A CA 1
ATOM 2965 C C . GLN A 1 376 ? -2.866 -11.889 3.691 1.00 89.88 376 GLN A C 1
ATOM 2967 O O . GLN A 1 376 ? -2.401 -11.505 2.614 1.00 89.88 376 GLN A O 1
ATOM 2972 N N . GLN A 1 377 ? -3.992 -12.610 3.723 1.00 88.12 377 GLN A N 1
ATOM 2973 C CA . GLN A 1 377 ? -4.726 -12.934 2.492 1.00 88.12 377 GLN A CA 1
ATOM 2974 C C . GLN A 1 377 ? -5.511 -11.722 1.987 1.00 88.12 377 GLN A C 1
ATOM 2976 O O . GLN A 1 377 ? -5.475 -11.402 0.800 1.00 88.12 377 GLN A O 1
ATOM 2981 N N . GLU A 1 378 ? -6.145 -11.019 2.912 1.00 91.06 378 GLU A N 1
ATOM 2982 C CA . GLU A 1 378 ? -7.055 -9.909 2.691 1.00 91.06 378 GLU A CA 1
ATOM 2983 C C . GLU A 1 378 ? -6.284 -8.593 2.507 1.00 91.06 378 GLU A C 1
ATOM 2985 O O . GLU A 1 378 ? -6.549 -7.835 1.570 1.00 91.06 378 GLU A O 1
ATOM 2990 N N . ALA A 1 379 ? -5.267 -8.353 3.343 1.00 92.19 379 ALA A N 1
ATOM 2991 C CA . ALA A 1 379 ? -4.458 -7.139 3.319 1.00 92.19 379 ALA A CA 1
ATOM 2992 C C . ALA A 1 379 ? -3.607 -7.026 2.043 1.00 92.19 379 ALA A C 1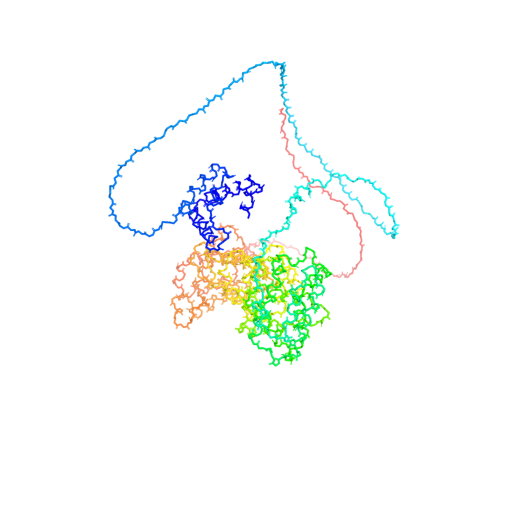
ATOM 2994 O O . ALA A 1 379 ? -3.683 -6.018 1.339 1.00 92.19 379 ALA A O 1
ATOM 2995 N N . MET A 1 380 ? -2.854 -8.076 1.685 1.00 92.06 380 MET A N 1
ATOM 2996 C CA . MET A 1 380 ? -1.939 -8.061 0.526 1.00 92.06 380 MET A CA 1
ATOM 2997 C C . MET A 1 380 ? -2.667 -8.004 -0.830 1.00 92.06 380 MET A C 1
ATOM 2999 O O . MET A 1 380 ? -2.076 -7.625 -1.842 1.00 92.06 380 MET A O 1
ATOM 3003 N N . GLN A 1 381 ? -3.947 -8.385 -0.876 1.00 92.81 381 GLN A N 1
ATOM 3004 C CA . GLN A 1 381 ? -4.795 -8.232 -2.061 1.00 92.81 381 GLN A CA 1
ATOM 3005 C C . GLN A 1 381 ? -5.321 -6.790 -2.214 1.00 92.81 381 GLN A C 1
ATOM 3007 O O . GLN A 1 381 ? -5.602 -6.340 -3.331 1.00 92.81 381 GLN A O 1
ATOM 3012 N N . SER A 1 382 ? -5.480 -6.057 -1.107 1.00 94.94 382 SER A N 1
ATOM 3013 C CA . SER A 1 382 ? -6.223 -4.798 -1.072 1.00 94.94 382 SER A CA 1
ATOM 3014 C C . SER A 1 382 ? -5.385 -3.597 -1.519 1.00 94.94 382 SER A C 1
ATOM 3016 O O . SER A 1 382 ? -4.671 -2.957 -0.746 1.00 94.94 382 SER A O 1
ATOM 3018 N N . THR A 1 383 ? -5.563 -3.205 -2.785 1.00 95.88 383 THR A N 1
ATOM 3019 C CA . THR A 1 383 ? -5.020 -1.947 -3.336 1.00 95.88 383 THR A CA 1
ATOM 3020 C C . THR A 1 383 ? -5.450 -0.720 -2.526 1.00 95.88 383 THR A C 1
ATOM 3022 O O . THR A 1 383 ? -4.689 0.239 -2.415 1.00 95.88 383 THR A O 1
ATOM 3025 N N . LYS A 1 384 ? -6.661 -0.746 -1.951 1.00 96.38 384 LYS A N 1
ATOM 3026 C CA . LYS A 1 384 ? -7.216 0.334 -1.125 1.00 96.38 384 LYS A CA 1
ATOM 3027 C C . LYS A 1 384 ? -6.494 0.451 0.217 1.00 96.38 384 LYS A C 1
ATOM 3029 O O . LYS A 1 384 ? -6.239 1.571 0.650 1.00 96.38 384 LYS A O 1
ATOM 3034 N N . LEU A 1 385 ? -6.159 -0.679 0.847 1.00 96.50 385 LEU A N 1
ATOM 3035 C CA . LEU A 1 385 ? -5.434 -0.701 2.116 1.00 96.50 385 LEU A CA 1
ATOM 3036 C C . LEU A 1 385 ? -3.996 -0.219 1.940 1.00 96.50 385 LEU A C 1
ATOM 3038 O O . LEU A 1 385 ? -3.564 0.664 2.675 1.00 96.50 385 LEU A O 1
ATOM 3042 N N . LEU A 1 386 ? -3.273 -0.733 0.940 1.00 96.62 386 LEU A N 1
ATOM 3043 C CA . LEU A 1 386 ? -1.903 -0.283 0.691 1.00 96.62 386 LEU A CA 1
ATOM 3044 C C . LEU A 1 386 ? -1.855 1.203 0.311 1.00 96.62 386 LEU A C 1
ATOM 3046 O O . LEU A 1 386 ? -0.995 1.922 0.810 1.00 96.62 386 LEU A O 1
ATOM 3050 N N . ARG A 1 387 ? -2.820 1.693 -0.482 1.00 97.44 387 ARG A N 1
ATOM 3051 C CA . ARG A 1 387 ? -2.940 3.130 -0.755 1.00 97.44 387 ARG A CA 1
ATOM 3052 C C . ARG A 1 387 ? -3.175 3.936 0.521 1.00 97.44 387 ARG A C 1
ATOM 3054 O O . ARG A 1 387 ? -2.484 4.925 0.730 1.00 97.44 387 ARG A O 1
ATOM 3061 N N . LEU A 1 388 ? -4.125 3.519 1.366 1.00 97.00 388 LEU A N 1
ATOM 3062 C CA . LEU A 1 388 ? -4.400 4.182 2.644 1.00 97.00 388 LEU A CA 1
ATOM 3063 C C . LEU A 1 388 ? -3.122 4.283 3.483 1.00 97.00 388 LEU A C 1
ATOM 3065 O O . LEU A 1 388 ? -2.794 5.367 3.940 1.00 97.00 388 LEU A O 1
ATOM 3069 N N . VAL A 1 389 ? -2.371 3.190 3.621 1.00 96.50 389 VAL A N 1
ATOM 3070 C CA . VAL A 1 389 ? -1.085 3.186 4.330 1.00 96.50 389 VAL A CA 1
ATOM 3071 C C . VAL A 1 389 ? -0.105 4.180 3.711 1.00 96.50 389 VAL A C 1
ATOM 3073 O O . VAL A 1 389 ? 0.361 5.076 4.409 1.00 96.50 389 VAL A O 1
ATOM 3076 N N . CYS A 1 390 ? 0.148 4.106 2.404 1.00 96.69 390 CYS A N 1
ATOM 3077 C CA . CYS A 1 390 ? 1.074 5.018 1.729 1.00 96.69 390 CYS A CA 1
ATOM 3078 C C . CYS A 1 390 ? 0.620 6.494 1.717 1.00 96.69 390 CYS A C 1
ATOM 3080 O O . CYS A 1 390 ? 1.458 7.366 1.508 1.00 96.69 390 CYS A O 1
ATOM 3082 N N . GLY A 1 391 ? -0.666 6.788 1.929 1.00 95.69 391 GLY A N 1
ATOM 3083 C CA . GLY A 1 391 ? -1.199 8.151 2.052 1.00 95.69 391 GLY A CA 1
ATOM 3084 C C . GLY A 1 391 ? -1.302 8.678 3.489 1.00 95.69 391 GLY A C 1
ATOM 3085 O O . GLY A 1 391 ? -1.491 9.878 3.672 1.00 95.69 391 GLY A O 1
ATOM 3086 N N . SER A 1 392 ? -1.183 7.809 4.498 1.00 95.12 392 SER A N 1
ATOM 3087 C CA . SER A 1 392 ? -1.441 8.141 5.909 1.00 95.12 392 SER A CA 1
ATOM 3088 C C . SER A 1 392 ? -0.236 8.011 6.845 1.00 95.12 392 SER A C 1
ATOM 3090 O O . SER A 1 392 ? -0.309 8.536 7.957 1.00 95.12 392 SER A O 1
ATOM 3092 N N . ILE A 1 393 ? 0.846 7.333 6.443 1.00 94.69 393 ILE A N 1
ATOM 3093 C CA . ILE A 1 393 ? 2.079 7.243 7.248 1.00 94.69 393 ILE A CA 1
ATOM 3094 C C . ILE A 1 393 ? 2.962 8.490 7.120 1.00 94.69 393 ILE A C 1
ATOM 3096 O O . ILE A 1 393 ? 2.980 9.152 6.083 1.00 94.69 393 ILE A O 1
ATOM 3100 N N . ASP A 1 394 ? 3.751 8.770 8.158 1.00 93.88 394 ASP A N 1
ATOM 3101 C CA . ASP A 1 394 ? 4.873 9.714 8.097 1.00 93.88 394 ASP A CA 1
ATOM 3102 C C . ASP A 1 394 ? 6.232 9.015 7.853 1.00 93.88 394 ASP A C 1
ATOM 3104 O O . ASP A 1 394 ? 6.321 7.798 7.678 1.00 93.88 394 ASP A O 1
ATOM 3108 N N . ALA A 1 395 ? 7.319 9.794 7.813 1.00 92.75 395 ALA A N 1
ATOM 3109 C CA . ALA A 1 395 ? 8.668 9.280 7.564 1.00 92.75 395 ALA A CA 1
ATOM 3110 C C . ALA A 1 395 ? 9.245 8.421 8.711 1.00 92.75 395 ALA A C 1
ATOM 3112 O O . ALA A 1 395 ? 10.080 7.555 8.448 1.00 92.75 395 ALA A O 1
ATOM 3113 N N . THR A 1 396 ? 8.817 8.641 9.958 1.00 93.19 396 THR A N 1
ATOM 3114 C CA . THR A 1 396 ? 9.211 7.821 11.115 1.00 93.19 396 THR A CA 1
ATOM 3115 C C . THR A 1 396 ? 8.462 6.492 11.073 1.00 93.19 396 THR A C 1
ATOM 3117 O O . THR A 1 396 ? 9.076 5.436 11.164 1.00 93.19 396 THR A O 1
ATOM 3120 N N . GLN A 1 397 ? 7.157 6.529 10.806 1.00 94.44 397 GLN A N 1
ATOM 3121 C CA . GLN A 1 397 ? 6.335 5.330 10.639 1.00 94.44 397 GLN A CA 1
ATOM 3122 C C . GLN A 1 397 ? 6.783 4.485 9.443 1.00 94.44 397 GLN A C 1
ATOM 3124 O O . GLN A 1 397 ? 6.807 3.260 9.532 1.00 94.44 397 GLN A O 1
ATOM 3129 N N . LEU A 1 398 ? 7.207 5.117 8.343 1.00 95.62 398 LEU A N 1
ATOM 3130 C CA . LEU A 1 398 ? 7.846 4.417 7.229 1.00 95.62 398 LEU A CA 1
ATOM 3131 C C . LEU A 1 398 ? 9.149 3.728 7.660 1.00 95.62 398 LEU A C 1
ATOM 3133 O O . LEU A 1 398 ? 9.380 2.593 7.255 1.00 95.62 398 LEU A O 1
ATOM 3137 N N . LEU A 1 399 ? 9.998 4.384 8.461 1.00 94.50 399 LEU A N 1
ATOM 3138 C CA . LEU A 1 399 ? 11.230 3.779 8.978 1.00 94.50 399 LEU A CA 1
ATOM 3139 C C . LEU A 1 399 ? 10.926 2.559 9.860 1.00 94.50 399 LEU A C 1
ATOM 3141 O O . LEU A 1 399 ? 11.568 1.523 9.691 1.00 94.50 399 LEU A O 1
ATOM 3145 N N . ASP A 1 400 ? 9.933 2.662 10.742 1.00 92.50 400 ASP A N 1
ATOM 3146 C CA . ASP A 1 400 ? 9.502 1.558 11.603 1.00 92.50 400 ASP A CA 1
ATOM 3147 C C . ASP A 1 400 ? 8.941 0.392 10.770 1.00 92.50 400 ASP A C 1
ATOM 3149 O O . ASP A 1 400 ? 9.362 -0.751 10.948 1.00 92.50 400 ASP A O 1
ATOM 3153 N N . MET A 1 401 ? 8.077 0.674 9.787 1.00 93.44 401 MET A N 1
ATOM 3154 C CA . MET A 1 401 ? 7.541 -0.325 8.851 1.00 93.44 401 MET A CA 1
ATOM 3155 C C . MET A 1 401 ? 8.626 -1.007 8.009 1.00 93.44 401 MET A C 1
ATOM 3157 O O . MET A 1 401 ? 8.585 -2.222 7.824 1.00 93.44 401 MET A O 1
ATOM 3161 N N . VAL A 1 402 ? 9.604 -0.250 7.505 1.00 93.88 402 VAL A N 1
ATOM 3162 C CA . VAL A 1 402 ? 10.774 -0.801 6.801 1.00 93.88 402 VAL A CA 1
ATOM 3163 C C . VAL A 1 402 ? 11.605 -1.668 7.751 1.00 93.88 402 VAL A C 1
ATOM 3165 O O . VAL A 1 402 ? 12.085 -2.721 7.345 1.00 93.88 402 VAL A O 1
ATOM 3168 N N . GLY A 1 403 ? 11.729 -1.277 9.022 1.00 92.38 403 GLY A N 1
ATOM 3169 C CA . GLY A 1 403 ? 12.362 -2.084 10.063 1.00 92.38 403 GLY A CA 1
ATOM 3170 C C . GLY A 1 403 ? 11.658 -3.423 10.301 1.00 92.38 403 GLY A C 1
ATOM 3171 O O . GLY A 1 403 ? 12.333 -4.444 10.385 1.00 92.38 403 GLY A O 1
ATOM 3172 N N . GLU A 1 404 ? 10.325 -3.441 10.360 1.00 90.75 404 GLU A N 1
ATOM 3173 C CA . GLU A 1 404 ? 9.539 -4.677 10.500 1.00 90.75 404 GLU A CA 1
ATOM 3174 C C . GLU A 1 404 ? 9.606 -5.570 9.253 1.00 90.75 404 GLU A C 1
ATOM 3176 O O . GLU A 1 404 ? 9.738 -6.787 9.387 1.00 90.75 404 GLU A O 1
ATOM 3181 N N . ALA A 1 405 ? 9.599 -4.986 8.050 1.00 90.50 405 ALA A N 1
ATOM 3182 C CA . ALA A 1 405 ? 9.790 -5.730 6.803 1.00 90.50 405 ALA A CA 1
ATOM 3183 C C . ALA A 1 405 ? 11.182 -6.391 6.736 1.00 90.50 405 ALA A C 1
ATOM 3185 O O . ALA A 1 405 ? 11.293 -7.579 6.446 1.00 90.50 405 ALA A O 1
ATOM 3186 N N . VAL A 1 406 ? 12.244 -5.658 7.096 1.00 89.44 406 VAL A N 1
ATOM 3187 C CA . VAL A 1 406 ? 13.632 -6.166 7.126 1.00 89.44 406 VAL A CA 1
ATOM 3188 C C . VAL A 1 406 ? 13.856 -7.220 8.224 1.00 89.44 406 VAL A C 1
ATOM 3190 O O . VAL A 1 406 ? 14.771 -8.034 8.117 1.00 89.44 406 VAL A O 1
ATOM 3193 N N . ARG A 1 407 ? 13.029 -7.235 9.278 1.00 88.62 407 ARG A N 1
ATOM 3194 C CA . ARG A 1 407 ? 13.004 -8.301 10.300 1.00 88.62 407 ARG A CA 1
ATOM 3195 C C . ARG A 1 407 ? 12.203 -9.536 9.875 1.00 88.62 407 ARG A C 1
ATOM 3197 O O . ARG A 1 407 ? 12.154 -10.486 10.646 1.00 88.62 407 ARG A O 1
ATOM 3204 N N . GLU A 1 408 ? 11.580 -9.516 8.695 1.00 86.69 408 GLU A N 1
ATOM 3205 C CA . GLU A 1 408 ? 10.633 -10.531 8.204 1.00 86.69 408 GLU A CA 1
ATOM 3206 C C . GLU A 1 408 ? 9.358 -10.670 9.072 1.00 86.69 408 GLU A C 1
ATOM 3208 O O . GLU A 1 408 ? 8.593 -11.621 8.918 1.00 86.69 408 GLU A O 1
ATOM 3213 N N . ASN A 1 409 ? 9.071 -9.686 9.938 1.00 84.56 409 ASN A N 1
ATOM 3214 C CA . ASN A 1 409 ? 7.869 -9.647 10.786 1.00 84.56 409 ASN A CA 1
ATOM 3215 C C . ASN A 1 409 ? 6.602 -9.244 10.007 1.00 84.56 409 ASN A C 1
ATOM 3217 O O . ASN A 1 409 ? 5.484 -9.443 10.476 1.00 84.56 409 ASN A O 1
ATOM 3221 N N . MET A 1 410 ? 6.767 -8.637 8.830 1.00 86.38 410 MET A N 1
ATOM 3222 C CA . MET A 1 410 ? 5.688 -8.136 7.982 1.00 86.38 410 MET A CA 1
ATOM 3223 C C . MET A 1 410 ? 6.044 -8.363 6.509 1.00 86.38 410 MET A C 1
ATOM 3225 O O . MET A 1 410 ? 7.158 -8.059 6.094 1.00 86.38 410 MET A O 1
ATOM 3229 N N . SER A 1 411 ? 5.078 -8.809 5.702 1.00 90.38 411 SER A N 1
ATOM 3230 C CA . SER A 1 411 ? 5.171 -8.752 4.238 1.00 90.38 411 SER A CA 1
ATOM 3231 C C . SER A 1 411 ? 3.914 -8.124 3.646 1.00 90.38 411 SER A C 1
ATOM 3233 O O . SER A 1 411 ? 2.789 -8.415 4.056 1.00 90.38 411 SER A O 1
ATOM 3235 N N . ILE A 1 412 ? 4.119 -7.261 2.657 1.00 93.00 412 ILE A N 1
ATOM 3236 C CA . ILE A 1 412 ? 3.102 -6.519 1.914 1.00 93.00 412 ILE A CA 1
ATOM 3237 C C . ILE A 1 412 ? 2.975 -7.089 0.493 1.00 93.00 412 ILE A C 1
ATOM 3239 O O . ILE A 1 412 ? 1.876 -7.114 -0.071 1.00 93.00 412 ILE A O 1
ATOM 3243 N N . PHE A 1 413 ? 4.063 -7.596 -0.103 1.00 94.31 413 PHE A N 1
ATOM 3244 C CA . PHE A 1 413 ? 4.110 -7.913 -1.534 1.00 94.31 413 PHE A CA 1
ATOM 3245 C C . PHE A 1 413 ? 4.145 -9.415 -1.849 1.00 94.31 413 PHE A C 1
ATOM 3247 O O . PHE A 1 413 ? 5.171 -10.082 -1.754 1.00 94.31 413 PHE A O 1
ATOM 3254 N N . ARG A 1 414 ? 3.039 -9.941 -2.398 1.00 92.38 414 ARG A N 1
ATOM 3255 C CA . ARG A 1 414 ? 3.002 -11.272 -3.035 1.00 92.38 414 ARG A CA 1
ATOM 3256 C C . ARG A 1 414 ? 2.868 -11.197 -4.550 1.00 92.38 414 ARG A C 1
ATOM 3258 O O . ARG A 1 414 ? 2.081 -10.419 -5.089 1.00 92.38 414 ARG A O 1
ATOM 3265 N N . LYS A 1 415 ? 3.605 -12.076 -5.235 1.00 90.88 415 LYS A N 1
ATOM 3266 C CA . LYS A 1 415 ? 3.736 -12.136 -6.701 1.00 90.88 415 LYS A CA 1
ATOM 3267 C C . LYS A 1 415 ? 2.400 -12.161 -7.446 1.00 90.88 415 LYS A C 1
ATOM 3269 O O . LYS A 1 415 ? 2.273 -11.516 -8.486 1.00 90.88 415 LYS A O 1
ATOM 3274 N N . ASP A 1 416 ? 1.430 -12.897 -6.911 1.00 91.62 416 ASP A N 1
ATOM 3275 C CA . ASP A 1 416 ? 0.134 -13.137 -7.551 1.00 91.62 416 ASP A CA 1
ATOM 3276 C C . ASP A 1 416 ? -0.722 -11.860 -7.611 1.00 91.62 416 ASP A C 1
ATOM 3278 O O . ASP A 1 416 ? -1.388 -11.601 -8.614 1.00 91.62 416 ASP A O 1
ATOM 3282 N N . TYR A 1 417 ? -0.622 -11.007 -6.586 1.00 90.75 417 TYR A N 1
ATOM 3283 C CA . TYR A 1 417 ? -1.362 -9.744 -6.481 1.00 90.75 417 TYR A CA 1
ATOM 3284 C C . TYR A 1 417 ? -0.546 -8.525 -6.938 1.00 90.75 417 TYR A C 1
ATOM 3286 O O . TYR A 1 417 ? -1.122 -7.512 -7.342 1.00 90.75 417 TYR A O 1
ATOM 3294 N N . PHE A 1 418 ? 0.789 -8.626 -6.959 1.00 94.00 418 PHE A N 1
ATOM 3295 C CA . PHE A 1 418 ? 1.707 -7.519 -7.242 1.00 94.00 418 PHE A CA 1
ATOM 3296 C C . PHE A 1 418 ? 1.383 -6.745 -8.526 1.00 94.00 418 PHE A C 1
ATOM 3298 O O . PHE A 1 418 ? 1.405 -5.518 -8.530 1.00 94.00 418 PHE A O 1
ATOM 3305 N N . THR A 1 419 ? 1.027 -7.439 -9.615 1.00 92.81 419 THR A N 1
ATOM 3306 C CA . THR A 1 419 ? 0.692 -6.779 -10.896 1.00 92.81 419 THR A CA 1
ATOM 3307 C C . THR A 1 419 ? -0.546 -5.876 -10.780 1.00 92.81 419 THR A C 1
ATOM 3309 O O . THR A 1 419 ? -0.631 -4.871 -11.490 1.00 92.81 419 THR A O 1
ATOM 3312 N N . SER A 1 420 ? -1.487 -6.210 -9.889 1.00 93.94 420 SER A N 1
ATOM 3313 C CA . SER A 1 420 ? -2.653 -5.378 -9.571 1.00 93.94 420 SER A CA 1
ATOM 3314 C C . SER A 1 420 ? -2.232 -4.158 -8.750 1.00 93.94 420 SER A C 1
ATOM 3316 O O . SER A 1 420 ? -2.459 -3.029 -9.188 1.00 93.94 420 SER A O 1
ATOM 3318 N N . LEU A 1 421 ? -1.517 -4.383 -7.636 1.00 95.38 421 LEU A N 1
ATOM 3319 C CA . LEU A 1 421 ? -0.996 -3.335 -6.746 1.00 95.38 421 LEU A CA 1
ATOM 3320 C C . LEU A 1 421 ? -0.194 -2.276 -7.516 1.00 95.38 421 LEU A C 1
ATOM 3322 O O . LEU A 1 421 ? -0.532 -1.096 -7.477 1.00 95.38 421 LEU A O 1
ATOM 3326 N N . ILE A 1 422 ? 0.811 -2.701 -8.287 1.00 95.94 422 ILE A N 1
ATOM 3327 C CA . ILE A 1 422 ? 1.690 -1.787 -9.025 1.00 95.94 422 ILE A CA 1
ATOM 3328 C C . ILE A 1 422 ? 1.021 -1.151 -10.253 1.00 95.94 422 ILE A C 1
ATOM 3330 O O . ILE A 1 422 ? 1.466 -0.111 -10.721 1.00 95.94 422 ILE A O 1
ATOM 3334 N N . THR A 1 423 ? -0.049 -1.743 -10.803 1.00 95.44 423 THR A N 1
ATOM 3335 C CA . THR A 1 423 ? -0.844 -1.053 -11.835 1.00 95.44 423 THR A CA 1
ATOM 3336 C C . THR A 1 423 ? -1.688 0.050 -11.196 1.00 95.44 423 THR A C 1
ATOM 3338 O O . THR A 1 423 ? -1.772 1.134 -11.764 1.00 95.44 423 THR A O 1
ATOM 3341 N N . ALA A 1 424 ? -2.281 -0.205 -10.024 1.00 96.44 424 ALA A N 1
ATOM 3342 C CA . ALA A 1 424 ? -3.068 0.784 -9.293 1.00 96.44 424 ALA A CA 1
ATOM 3343 C C . ALA A 1 424 ? -2.205 1.945 -8.770 1.00 96.44 424 ALA A C 1
ATOM 3345 O O . ALA A 1 424 ? -2.648 3.090 -8.822 1.00 96.44 424 ALA A O 1
ATOM 3346 N N . SER A 1 425 ? -0.968 1.680 -8.327 1.00 97.12 425 SER A N 1
ATOM 3347 C CA . SER A 1 425 ? -0.093 2.728 -7.784 1.00 97.12 425 SER A CA 1
ATOM 3348 C C . SER A 1 425 ? 0.372 3.767 -8.807 1.00 97.12 425 SER A C 1
ATOM 3350 O O . SER A 1 425 ? 0.725 4.873 -8.415 1.00 97.12 425 SER A O 1
ATOM 3352 N N . LEU A 1 426 ? 0.260 3.501 -10.115 1.00 96.12 426 LEU A N 1
ATOM 3353 C CA . LEU A 1 426 ? 0.505 4.506 -11.165 1.00 96.12 426 LEU A CA 1
ATOM 3354 C C . LEU A 1 426 ? -0.509 5.668 -11.168 1.00 96.12 426 LEU A C 1
ATOM 3356 O O . LEU A 1 426 ? -0.277 6.674 -11.840 1.00 96.12 426 LEU A O 1
ATOM 3360 N N . GLU A 1 427 ? -1.636 5.526 -10.465 1.00 96.12 427 GLU A N 1
ATOM 3361 C CA . GLU A 1 427 ? -2.681 6.552 -10.319 1.00 96.12 427 GLU A CA 1
ATOM 3362 C C . GLU A 1 427 ? -2.690 7.200 -8.923 1.00 96.12 427 GLU A C 1
ATOM 3364 O O . GLU A 1 427 ? -3.570 8.007 -8.617 1.00 96.12 427 GLU A O 1
ATOM 3369 N N . TRP A 1 428 ? -1.735 6.834 -8.064 1.00 97.00 428 TRP A N 1
ATOM 3370 C CA . TRP A 1 428 ? -1.581 7.392 -6.722 1.00 97.00 428 TRP A CA 1
ATOM 3371 C C . TRP A 1 428 ? -0.770 8.692 -6.759 1.00 97.00 428 TRP A C 1
ATOM 3373 O O . TRP A 1 428 ? -0.038 8.967 -7.715 1.00 97.00 428 TRP A O 1
ATOM 3383 N N . GLU A 1 429 ? -0.894 9.497 -5.711 1.00 96.12 429 GLU A N 1
ATOM 3384 C CA . GLU A 1 429 ? -0.148 10.743 -5.558 1.00 96.12 429 GLU A CA 1
ATOM 3385 C C . GLU A 1 429 ? 1.362 10.488 -5.438 1.00 96.12 429 GLU A C 1
ATOM 3387 O O . GLU A 1 429 ? 1.810 9.404 -5.065 1.00 96.12 429 GLU A O 1
ATOM 3392 N N . THR A 1 430 ? 2.174 11.505 -5.735 1.00 96.06 430 THR A N 1
ATOM 3393 C CA . THR A 1 430 ? 3.641 11.396 -5.741 1.00 96.06 430 THR A CA 1
ATOM 3394 C C . THR A 1 430 ? 4.198 10.822 -4.432 1.00 96.06 430 THR A C 1
ATOM 3396 O O . THR A 1 430 ? 5.067 9.951 -4.477 1.00 96.06 430 THR A O 1
ATOM 3399 N N . ILE A 1 431 ? 3.692 11.254 -3.268 1.00 94.62 431 ILE A N 1
ATOM 3400 C CA . ILE A 1 431 ? 4.155 10.749 -1.964 1.00 94.62 431 ILE A CA 1
ATOM 3401 C C . ILE A 1 431 ? 3.689 9.310 -1.693 1.00 94.62 431 ILE A C 1
ATOM 3403 O O . ILE A 1 431 ? 4.505 8.483 -1.284 1.00 94.62 431 ILE A O 1
ATOM 3407 N N . GLU A 1 432 ? 2.435 8.984 -2.038 1.00 96.81 432 GLU A N 1
ATOM 3408 C CA . GLU A 1 432 ? 1.887 7.622 -1.971 1.00 96.81 432 GLU A CA 1
ATOM 3409 C C . GLU A 1 432 ? 2.754 6.658 -2.806 1.00 96.81 432 GLU A C 1
ATOM 3411 O O . GLU A 1 432 ? 3.124 5.576 -2.346 1.00 96.81 432 GLU A O 1
ATOM 3416 N N . GLN A 1 433 ? 3.157 7.072 -4.014 1.00 97.50 433 GLN A N 1
ATOM 3417 C CA . GLN A 1 433 ? 4.087 6.310 -4.848 1.00 97.50 433 GLN A CA 1
ATOM 3418 C C . GLN A 1 433 ? 5.478 6.201 -4.214 1.00 97.50 433 GLN A C 1
ATOM 3420 O O . GLN A 1 433 ? 6.036 5.105 -4.183 1.00 97.50 433 GLN A O 1
ATOM 3425 N N . PHE A 1 434 ? 6.062 7.286 -3.693 1.00 95.81 434 PHE A N 1
ATOM 3426 C CA . PHE A 1 434 ? 7.382 7.219 -3.053 1.00 95.81 434 PHE A CA 1
ATOM 3427 C C . PHE A 1 434 ? 7.421 6.196 -1.912 1.00 95.81 434 PHE A C 1
ATOM 3429 O O . PHE A 1 434 ? 8.349 5.383 -1.878 1.00 95.81 434 PHE A O 1
ATOM 3436 N N . PHE A 1 435 ? 6.419 6.191 -1.029 1.00 96.94 435 PHE A N 1
ATOM 3437 C CA . PHE A 1 435 ? 6.338 5.243 0.084 1.00 96.94 435 PHE A CA 1
ATOM 3438 C C . PHE A 1 435 ? 6.068 3.811 -0.389 1.00 96.94 435 PHE A C 1
ATOM 3440 O O . PHE A 1 435 ? 6.765 2.902 0.059 1.00 96.94 435 PHE A O 1
ATOM 3447 N N . PHE A 1 436 ? 5.173 3.609 -1.366 1.00 97.31 436 PHE A N 1
ATOM 3448 C CA . PHE A 1 436 ? 4.984 2.311 -2.031 1.00 97.31 436 PHE A CA 1
ATOM 3449 C C . PHE A 1 436 ? 6.316 1.734 -2.533 1.00 97.31 436 PHE A C 1
ATOM 3451 O O . PHE A 1 436 ? 6.644 0.582 -2.254 1.00 97.31 436 PHE A O 1
ATOM 3458 N N . TRP A 1 437 ? 7.119 2.545 -3.231 1.00 96.31 437 TRP A N 1
ATOM 3459 C CA . TRP A 1 437 ? 8.413 2.107 -3.750 1.00 96.31 437 TRP A CA 1
ATOM 3460 C C . TRP A 1 437 ? 9.453 1.877 -2.645 1.00 96.31 437 TRP A C 1
ATOM 3462 O O . TRP A 1 437 ? 10.251 0.958 -2.787 1.00 96.31 437 TRP A O 1
ATOM 3472 N N . GLN A 1 438 ? 9.463 2.650 -1.547 1.00 95.75 438 GLN A N 1
ATOM 3473 C CA . GLN A 1 438 ? 10.373 2.379 -0.420 1.00 95.75 438 GLN A CA 1
ATOM 3474 C C . GLN A 1 438 ? 10.053 1.049 0.272 1.00 95.75 438 GLN A C 1
ATOM 3476 O O . GLN A 1 438 ? 10.965 0.254 0.476 1.00 95.75 438 GLN A O 1
ATOM 3481 N N . LEU A 1 439 ? 8.776 0.777 0.559 1.00 95.31 439 LEU A N 1
ATOM 3482 C CA . LEU A 1 439 ? 8.336 -0.504 1.126 1.00 95.31 439 LEU A CA 1
ATOM 3483 C C . LEU A 1 439 ? 8.684 -1.670 0.186 1.00 95.31 439 LEU A C 1
ATOM 3485 O O . LEU A 1 439 ? 9.202 -2.693 0.618 1.00 95.31 439 LEU A O 1
ATOM 3489 N N . MET A 1 440 ? 8.485 -1.488 -1.121 1.00 94.94 440 MET A N 1
ATOM 3490 C CA . MET A 1 440 ? 8.820 -2.492 -2.132 1.00 94.94 440 MET A CA 1
ATOM 3491 C C . MET A 1 440 ? 10.333 -2.783 -2.219 1.00 94.94 440 MET A C 1
ATOM 3493 O O . MET A 1 440 ? 10.723 -3.921 -2.478 1.00 94.94 440 MET A O 1
ATOM 3497 N N . HIS A 1 441 ? 11.195 -1.786 -1.988 1.00 92.94 441 HIS A N 1
ATOM 3498 C CA . HIS A 1 441 ? 12.645 -2.006 -1.870 1.00 92.94 441 HIS A CA 1
ATOM 3499 C C . HIS A 1 441 ? 13.043 -2.662 -0.539 1.00 92.94 441 HIS A C 1
ATOM 3501 O O . HIS A 1 441 ? 14.096 -3.282 -0.493 1.00 92.94 441 HIS A O 1
ATOM 3507 N N . ALA A 1 442 ? 12.247 -2.524 0.527 1.00 93.06 442 ALA A N 1
ATOM 3508 C CA . ALA A 1 442 ? 12.530 -3.131 1.832 1.00 93.06 442 ALA A CA 1
ATOM 3509 C C . ALA A 1 442 ? 12.256 -4.646 1.874 1.00 93.06 442 ALA A C 1
ATOM 3511 O O . ALA A 1 442 ? 12.909 -5.352 2.630 1.00 93.06 442 ALA A O 1
ATOM 3512 N N . GLU A 1 443 ? 11.338 -5.142 1.038 1.00 92.44 443 GLU A N 1
ATOM 3513 C CA . GLU A 1 443 ? 11.074 -6.580 0.829 1.00 92.44 443 GLU A CA 1
ATOM 3514 C C . GLU A 1 443 ? 11.901 -7.190 -0.329 1.00 92.44 443 GLU A C 1
ATOM 3516 O O . GLU A 1 443 ? 11.553 -8.252 -0.846 1.00 92.44 443 GLU A O 1
ATOM 3521 N N . ASP A 1 444 ? 12.963 -6.509 -0.789 1.00 90.69 444 ASP A N 1
ATOM 3522 C CA . ASP A 1 444 ? 13.860 -6.953 -1.875 1.00 90.69 444 ASP A CA 1
ATOM 3523 C C . ASP A 1 444 ? 13.126 -7.468 -3.140 1.00 90.69 444 ASP A C 1
ATOM 3525 O O . ASP A 1 444 ? 13.555 -8.407 -3.826 1.00 90.69 444 ASP A O 1
ATOM 3529 N N . VAL A 1 445 ? 11.990 -6.843 -3.484 1.00 92.81 445 VAL A N 1
ATOM 3530 C CA . VAL A 1 445 ? 11.128 -7.303 -4.583 1.00 92.81 445 VAL A CA 1
ATOM 3531 C C . VAL A 1 445 ? 11.897 -7.276 -5.914 1.00 92.81 445 VAL A C 1
ATOM 3533 O O . VAL A 1 445 ? 12.356 -6.217 -6.356 1.00 92.81 445 VAL A O 1
ATOM 3536 N N . PRO A 1 446 ? 12.012 -8.413 -6.626 1.00 91.56 446 PRO A N 1
ATOM 3537 C CA . PRO A 1 446 ? 12.874 -8.508 -7.795 1.00 91.56 446 PRO A CA 1
ATOM 3538 C C . PRO A 1 446 ? 12.281 -7.780 -9.009 1.00 91.56 446 PRO A C 1
ATOM 3540 O O . PRO A 1 446 ? 11.077 -7.840 -9.283 1.00 91.56 446 PRO A O 1
ATOM 3543 N N . VAL A 1 447 ? 13.149 -7.139 -9.800 1.00 91.12 447 VAL A N 1
ATOM 3544 C CA . VAL A 1 447 ? 12.766 -6.296 -10.951 1.00 91.12 447 VAL A CA 1
ATOM 3545 C C . VAL A 1 447 ? 11.880 -7.025 -11.972 1.00 91.12 447 VAL A C 1
ATOM 3547 O O . VAL A 1 447 ? 11.033 -6.402 -12.616 1.00 91.12 447 VAL A O 1
ATOM 3550 N N . GLU A 1 448 ? 11.997 -8.352 -12.086 1.00 90.38 448 GLU A N 1
ATOM 3551 C CA . GLU A 1 448 ? 11.163 -9.194 -12.947 1.00 90.38 448 GLU A CA 1
ATOM 3552 C C . GLU A 1 448 ? 9.658 -9.097 -12.653 1.00 90.38 448 GLU A C 1
ATOM 3554 O O . GLU A 1 448 ? 8.861 -9.305 -13.571 1.00 90.38 448 GLU A O 1
ATOM 3559 N N . TRP A 1 449 ? 9.253 -8.759 -11.422 1.00 93.00 449 TRP A N 1
ATOM 3560 C CA . TRP A 1 449 ? 7.843 -8.548 -11.063 1.00 93.00 449 TRP A CA 1
ATOM 3561 C C . TRP A 1 449 ? 7.295 -7.225 -11.617 1.00 93.00 449 TRP A C 1
ATOM 3563 O O . TRP A 1 449 ? 6.093 -7.106 -11.851 1.00 93.00 449 TRP A O 1
ATOM 3573 N N . VAL A 1 450 ? 8.173 -6.254 -11.887 1.00 92.94 450 VAL A N 1
ATOM 3574 C CA . VAL A 1 450 ? 7.829 -4.919 -12.396 1.00 92.94 450 VAL A CA 1
ATOM 3575 C C . VAL A 1 450 ? 7.843 -4.856 -13.929 1.00 92.94 450 VAL A C 1
ATOM 3577 O O . VAL A 1 450 ? 7.061 -4.118 -14.533 1.00 92.94 450 VAL A O 1
ATOM 3580 N N . LEU A 1 451 ? 8.660 -5.683 -14.596 1.00 89.50 451 LEU A N 1
ATOM 3581 C CA . LEU A 1 451 ? 8.717 -5.759 -16.068 1.00 89.50 451 LEU A CA 1
ATOM 3582 C C . LEU A 1 451 ? 7.344 -5.829 -16.773 1.00 89.50 451 LEU A C 1
ATOM 3584 O O . LEU A 1 451 ? 7.195 -5.157 -17.798 1.00 89.50 451 LEU A O 1
ATOM 3588 N N . PRO A 1 452 ? 6.327 -6.562 -16.264 1.00 88.62 452 PRO A N 1
ATOM 3589 C CA . PRO A 1 452 ? 4.991 -6.609 -16.849 1.00 88.62 452 PRO A CA 1
ATOM 3590 C C . PRO A 1 452 ? 4.300 -5.257 -17.048 1.00 88.62 452 PRO A C 1
ATOM 3592 O O . PRO A 1 452 ? 3.422 -5.207 -17.909 1.00 88.62 452 PRO A O 1
ATOM 3595 N N . ILE A 1 453 ? 4.661 -4.197 -16.310 1.00 91.31 453 ILE A N 1
ATOM 3596 C CA . ILE A 1 453 ? 4.054 -2.858 -16.440 1.00 91.31 453 ILE A CA 1
ATOM 3597 C C . ILE A 1 453 ? 4.902 -1.841 -17.214 1.00 91.31 453 ILE A C 1
ATOM 3599 O O . ILE A 1 453 ? 4.398 -0.770 -17.533 1.00 91.31 453 ILE A O 1
ATOM 3603 N N . VAL A 1 454 ? 6.150 -2.155 -17.585 1.00 90.75 454 VAL A N 1
ATOM 3604 C CA . VAL A 1 454 ? 7.074 -1.199 -18.243 1.00 90.75 454 VAL A CA 1
ATOM 3605 C C . VAL A 1 454 ? 6.506 -0.617 -19.547 1.00 90.75 454 VAL A C 1
ATOM 3607 O O . VAL A 1 454 ? 6.790 0.531 -19.894 1.00 90.75 454 VAL A O 1
ATOM 3610 N N . HIS A 1 455 ? 5.658 -1.373 -20.246 1.00 85.12 455 HIS A N 1
ATOM 3611 C CA . HIS A 1 455 ? 4.952 -0.928 -21.451 1.00 85.12 455 HIS A CA 1
ATOM 3612 C C . HIS A 1 455 ? 3.830 0.100 -21.183 1.00 85.12 455 HIS A C 1
ATOM 3614 O O . HIS A 1 455 ? 3.451 0.813 -22.104 1.00 85.12 455 HIS A O 1
ATOM 3620 N N . LYS A 1 456 ? 3.304 0.182 -19.948 1.00 88.00 456 LYS A N 1
ATOM 3621 C CA . LYS A 1 456 ? 2.238 1.113 -19.519 1.00 88.00 456 LYS A CA 1
ATOM 3622 C C . LYS A 1 456 ? 2.766 2.454 -18.996 1.00 88.00 456 LYS A C 1
ATOM 3624 O O . LYS A 1 456 ? 1.984 3.359 -18.722 1.00 88.00 456 LYS A O 1
ATOM 3629 N N . LEU A 1 457 ? 4.074 2.578 -18.763 1.00 91.25 457 LEU A N 1
ATOM 3630 C CA . LEU A 1 457 ? 4.640 3.802 -18.192 1.00 91.25 457 LEU A CA 1
ATOM 3631 C C . LEU A 1 457 ? 4.617 4.925 -19.241 1.00 91.25 457 LEU A C 1
ATOM 3633 O O . LEU A 1 457 ? 4.970 4.707 -20.398 1.00 91.25 457 LEU A O 1
ATOM 3637 N N . GLU A 1 458 ? 4.246 6.137 -18.858 1.00 90.19 458 GLU A N 1
ATOM 3638 C CA . GLU A 1 458 ? 4.067 7.253 -19.787 1.00 90.19 458 GLU A CA 1
ATOM 3639 C C . GLU A 1 458 ? 4.865 8.437 -19.260 1.00 90.19 458 GLU A C 1
ATOM 3641 O O . GLU A 1 458 ? 4.731 8.810 -18.097 1.00 90.19 458 GLU A O 1
ATOM 3646 N N . TYR A 1 459 ? 5.705 9.033 -20.104 1.00 89.62 459 TYR A N 1
ATOM 3647 C CA . TYR A 1 459 ? 6.412 10.258 -19.750 1.00 89.62 459 TYR A CA 1
ATOM 3648 C C . TYR A 1 459 ? 5.540 11.477 -20.100 1.00 89.62 459 TYR A C 1
ATOM 3650 O O . TYR A 1 459 ? 5.080 11.558 -21.240 1.00 89.62 459 TYR A O 1
ATOM 3658 N N . PRO A 1 460 ? 5.358 12.464 -19.201 1.00 91.06 460 PRO A N 1
ATOM 3659 C CA . PRO A 1 460 ? 5.930 12.574 -17.854 1.00 91.06 460 PRO A CA 1
ATOM 3660 C C . PRO A 1 460 ? 5.044 11.990 -16.732 1.00 91.06 460 PRO A C 1
ATOM 3662 O O . PRO A 1 460 ? 5.412 12.114 -15.572 1.00 91.06 460 PRO A O 1
ATOM 3665 N N . LYS A 1 461 ? 3.885 11.399 -17.055 1.00 92.19 461 LYS A N 1
ATOM 3666 C CA . LYS A 1 461 ? 2.831 11.002 -16.101 1.00 92.19 461 LYS A CA 1
ATOM 3667 C C . LYS A 1 461 ? 3.289 10.049 -14.986 1.00 92.19 461 LYS A C 1
ATOM 3669 O O . LYS A 1 461 ? 2.816 10.180 -13.869 1.00 92.19 461 LYS A O 1
ATOM 3674 N N . HIS A 1 462 ? 4.163 9.088 -15.284 1.00 94.69 462 HIS A N 1
ATOM 3675 C CA . HIS A 1 462 ? 4.576 8.028 -14.352 1.00 94.69 462 HIS A CA 1
ATOM 3676 C C . HIS A 1 462 ? 6.055 8.189 -13.925 1.00 94.69 462 HIS A C 1
ATOM 3678 O O . HIS A 1 462 ? 6.823 7.223 -13.930 1.00 94.69 462 HIS A O 1
ATOM 3684 N N . ALA A 1 463 ? 6.486 9.422 -13.633 1.00 94.75 463 ALA A N 1
ATOM 3685 C CA . ALA A 1 463 ? 7.892 9.776 -13.405 1.00 94.75 463 ALA A CA 1
ATOM 3686 C C . ALA A 1 463 ? 8.515 9.080 -12.180 1.00 94.75 463 ALA A C 1
ATOM 3688 O O . ALA A 1 463 ? 9.679 8.677 -12.227 1.00 94.75 463 ALA A O 1
ATOM 3689 N N . GLU A 1 464 ? 7.741 8.902 -11.115 1.00 96.56 464 GLU A N 1
ATOM 3690 C CA . GLU A 1 464 ? 8.106 8.239 -9.864 1.00 96.56 464 GLU A CA 1
ATOM 3691 C C . GLU A 1 464 ? 8.453 6.770 -10.135 1.00 96.56 464 GLU A C 1
ATOM 3693 O O . GLU A 1 464 ? 9.593 6.346 -9.932 1.00 96.56 464 GLU A O 1
ATOM 3698 N N . ALA A 1 465 ? 7.509 6.022 -10.715 1.00 96.56 465 ALA A N 1
ATOM 3699 C CA . ALA A 1 465 ? 7.702 4.635 -11.130 1.00 96.56 465 ALA A CA 1
ATOM 3700 C C . ALA A 1 465 ? 8.868 4.468 -12.120 1.00 96.56 465 ALA A C 1
ATOM 3702 O O . ALA A 1 465 ? 9.707 3.581 -11.962 1.00 96.56 465 ALA A O 1
ATOM 3703 N N . MET A 1 466 ? 8.973 5.347 -13.122 1.00 95.12 466 MET A N 1
ATOM 3704 C CA . MET A 1 466 ? 10.077 5.322 -14.088 1.00 95.12 466 MET A CA 1
ATOM 3705 C C . MET A 1 466 ? 11.438 5.564 -13.415 1.00 95.12 466 MET A C 1
ATOM 3707 O O . MET A 1 466 ? 12.415 4.903 -13.764 1.00 95.12 466 MET A O 1
ATOM 3711 N N . THR A 1 467 ? 11.512 6.453 -12.423 1.00 96.00 467 THR A N 1
ATOM 3712 C CA . THR A 1 467 ? 12.741 6.712 -11.657 1.00 96.00 467 THR A CA 1
ATOM 3713 C C . THR A 1 467 ? 13.135 5.500 -10.816 1.00 96.00 467 THR A C 1
ATOM 3715 O O . THR A 1 467 ? 14.287 5.069 -10.854 1.00 96.00 467 THR A O 1
ATOM 3718 N N . GLN A 1 468 ? 12.180 4.905 -10.101 1.00 96.19 468 GLN A N 1
ATOM 3719 C CA . GLN A 1 468 ? 12.444 3.775 -9.208 1.00 96.19 468 GLN A CA 1
ATOM 3720 C C . GLN A 1 468 ? 12.846 2.513 -9.982 1.00 96.19 468 GLN A C 1
ATOM 3722 O O . GLN A 1 468 ? 13.791 1.834 -9.587 1.00 96.19 468 GLN A O 1
ATOM 3727 N N . ILE A 1 469 ? 12.257 2.261 -11.155 1.00 95.56 469 ILE A N 1
ATOM 3728 C CA . ILE A 1 469 ? 12.668 1.152 -12.033 1.00 95.56 469 ILE A CA 1
ATOM 3729 C C . ILE A 1 469 ? 14.097 1.335 -12.558 1.00 95.56 469 ILE A C 1
ATOM 3731 O O . ILE A 1 469 ? 14.842 0.361 -12.642 1.00 95.56 469 ILE A O 1
ATOM 3735 N N . LEU A 1 470 ? 14.527 2.563 -12.873 1.00 95.12 470 LEU A N 1
ATOM 3736 C CA . LEU A 1 470 ? 15.926 2.819 -13.240 1.00 95.12 470 LEU A CA 1
ATOM 3737 C C . LEU A 1 470 ? 16.882 2.531 -12.069 1.00 95.12 470 LEU A C 1
ATOM 3739 O O . LEU A 1 470 ? 17.973 2.008 -12.292 1.00 95.12 470 LEU A O 1
ATOM 3743 N N . LEU A 1 471 ? 16.472 2.813 -10.827 1.00 95.19 471 LEU A N 1
ATOM 3744 C CA . LEU A 1 471 ? 17.247 2.459 -9.634 1.00 95.19 471 LEU A CA 1
ATOM 3745 C C . LEU A 1 471 ? 17.294 0.940 -9.400 1.00 95.19 471 LEU A C 1
ATOM 3747 O O . LEU A 1 471 ? 18.372 0.431 -9.101 1.00 95.19 471 LEU A O 1
ATOM 3751 N N . MET A 1 472 ? 16.191 0.211 -9.615 1.00 94.44 472 MET A N 1
ATOM 3752 C CA . MET A 1 472 ? 16.186 -1.262 -9.581 1.00 94.44 472 MET A CA 1
ATOM 3753 C C . MET A 1 472 ? 17.135 -1.851 -10.627 1.00 94.44 472 MET A C 1
ATOM 3755 O O . MET A 1 472 ? 17.951 -2.702 -10.300 1.00 94.44 472 MET A O 1
ATOM 3759 N N . LEU A 1 473 ? 17.086 -1.365 -11.875 1.00 93.12 473 LEU A N 1
ATOM 3760 C CA . LEU A 1 473 ? 17.980 -1.825 -12.946 1.00 93.12 473 LEU A CA 1
ATOM 3761 C C . LEU A 1 473 ? 19.458 -1.534 -12.650 1.00 93.12 473 LEU A C 1
ATOM 3763 O O . LEU A 1 473 ? 20.319 -2.285 -13.095 1.00 93.12 473 LEU A O 1
ATOM 3767 N N . LYS A 1 474 ? 19.759 -0.472 -11.890 1.00 92.50 474 LYS A N 1
ATOM 3768 C CA . LYS A 1 474 ? 21.124 -0.152 -11.443 1.00 92.50 474 LYS A CA 1
ATOM 3769 C C . LYS A 1 474 ? 21.611 -1.048 -10.295 1.00 92.50 474 LYS A C 1
ATOM 3771 O O . LYS A 1 474 ? 22.814 -1.207 -10.134 1.00 92.50 474 LYS A O 1
ATOM 3776 N N . ARG A 1 475 ? 20.693 -1.606 -9.503 1.00 90.50 475 ARG A N 1
ATOM 3777 C CA . ARG A 1 475 ? 20.959 -2.541 -8.393 1.00 90.50 475 ARG A CA 1
ATOM 3778 C C . ARG A 1 475 ? 20.666 -4.001 -8.780 1.00 90.50 475 ARG A C 1
ATOM 3780 O O . ARG A 1 475 ? 20.458 -4.840 -7.916 1.00 90.50 475 ARG A O 1
ATOM 3787 N N . MET A 1 476 ? 20.556 -4.296 -10.075 1.00 87.94 476 MET A N 1
ATOM 3788 C CA . MET A 1 476 ? 20.162 -5.616 -10.554 1.00 87.94 476 MET A CA 1
ATOM 3789 C C . MET A 1 476 ? 21.369 -6.561 -10.559 1.00 87.94 476 MET A C 1
ATOM 3791 O O . MET A 1 476 ? 22.145 -6.563 -11.509 1.00 87.94 476 MET A O 1
ATOM 3795 N N . ASP A 1 477 ? 21.469 -7.422 -9.547 1.00 80.62 477 ASP A N 1
ATOM 3796 C CA . ASP A 1 477 ? 22.528 -8.445 -9.437 1.00 80.62 477 ASP A CA 1
ATOM 3797 C C . ASP A 1 477 ? 22.365 -9.629 -10.416 1.00 80.62 477 ASP A C 1
ATOM 3799 O O . ASP A 1 477 ? 23.181 -10.551 -10.455 1.00 80.62 477 ASP A O 1
ATOM 3803 N N . ARG A 1 478 ? 21.276 -9.651 -11.196 1.00 82.00 478 ARG A N 1
ATOM 3804 C CA . ARG A 1 478 ? 20.939 -10.731 -12.134 1.00 82.00 478 ARG A CA 1
ATOM 3805 C C . ARG A 1 478 ? 21.294 -10.371 -13.567 1.00 82.00 478 ARG A C 1
ATOM 3807 O O . ARG A 1 478 ? 21.124 -9.236 -13.998 1.00 82.00 478 ARG A O 1
ATOM 3814 N N . ASP A 1 479 ? 21.669 -11.383 -14.343 1.00 87.00 479 ASP A N 1
ATOM 3815 C CA . ASP A 1 479 ? 21.891 -11.220 -15.777 1.00 87.00 479 ASP A CA 1
ATOM 3816 C C . ASP A 1 479 ? 20.634 -10.717 -16.516 1.00 87.00 479 ASP A C 1
ATOM 3818 O O . ASP A 1 479 ? 19.514 -11.173 -16.248 1.00 87.00 479 ASP A O 1
ATOM 3822 N N . PRO A 1 480 ? 20.796 -9.823 -17.511 1.00 90.19 480 PRO A N 1
ATOM 3823 C CA . PRO A 1 480 ? 19.687 -9.312 -18.295 1.00 90.19 480 PRO A CA 1
ATOM 3824 C C . PRO A 1 480 ? 19.043 -10.455 -19.080 1.00 90.19 480 PRO A C 1
ATOM 3826 O O . PRO A 1 480 ? 19.716 -11.309 -19.652 1.00 90.19 480 PRO A O 1
ATOM 3829 N N . THR A 1 481 ? 17.713 -10.466 -19.149 1.00 92.06 481 THR A N 1
ATOM 3830 C CA . THR A 1 481 ? 16.964 -11.518 -19.849 1.00 92.06 481 THR A CA 1
ATOM 3831 C C . THR A 1 481 ? 16.337 -11.005 -21.144 1.00 92.06 481 THR A C 1
ATOM 3833 O O . THR A 1 481 ? 16.020 -9.825 -21.293 1.00 92.06 481 THR A O 1
ATOM 3836 N N . MET A 1 482 ? 16.040 -11.912 -22.080 1.00 92.00 482 MET A N 1
ATOM 3837 C CA . MET A 1 482 ? 15.236 -11.592 -23.273 1.00 92.00 482 MET A CA 1
ATOM 3838 C C . MET A 1 482 ? 13.860 -10.991 -22.908 1.00 92.00 482 MET A C 1
ATOM 3840 O O . MET A 1 482 ? 13.283 -10.241 -23.694 1.00 92.00 482 MET A O 1
ATOM 3844 N N . THR A 1 483 ? 13.334 -11.300 -21.717 1.00 91.06 483 THR A N 1
ATOM 3845 C CA . THR A 1 483 ? 12.097 -10.717 -21.178 1.00 91.06 483 THR A CA 1
ATOM 3846 C C . THR A 1 483 ? 12.291 -9.255 -20.775 1.00 91.06 483 THR A C 1
ATOM 3848 O O . THR A 1 483 ? 11.465 -8.426 -21.151 1.00 91.06 483 THR A O 1
ATOM 3851 N N . LEU A 1 484 ? 13.384 -8.916 -20.081 1.00 90.94 484 LEU A N 1
ATOM 3852 C CA . LEU A 1 484 ? 13.762 -7.528 -19.778 1.00 90.94 484 LEU A CA 1
ATOM 3853 C C . LEU A 1 484 ? 13.892 -6.707 -21.066 1.00 90.94 484 LEU A C 1
ATOM 3855 O O . LEU A 1 484 ? 13.181 -5.717 -21.238 1.00 90.94 484 LEU A O 1
ATOM 3859 N N . VAL A 1 485 ? 14.710 -7.185 -22.010 1.00 91.69 485 VAL A N 1
ATOM 3860 C CA . VAL A 1 485 ? 14.945 -6.522 -23.303 1.00 91.69 485 VAL A CA 1
ATOM 3861 C C . VAL A 1 485 ? 13.623 -6.275 -24.038 1.00 91.69 485 VAL A C 1
ATOM 3863 O O . VAL A 1 485 ? 13.330 -5.148 -24.430 1.00 91.69 485 VAL A O 1
ATOM 3866 N N . ARG A 1 486 ? 12.760 -7.291 -24.167 1.00 91.38 486 ARG A N 1
ATOM 3867 C CA . ARG A 1 486 ? 11.456 -7.125 -24.830 1.00 91.38 486 ARG A CA 1
ATOM 3868 C C . ARG A 1 486 ? 10.550 -6.107 -24.139 1.00 91.38 486 ARG A C 1
ATOM 3870 O O . ARG A 1 486 ? 9.940 -5.309 -24.838 1.00 91.38 486 ARG A O 1
ATOM 3877 N N . ASN A 1 487 ? 10.465 -6.093 -22.809 1.00 89.75 487 ASN A N 1
ATOM 3878 C CA . ASN A 1 487 ? 9.627 -5.107 -22.119 1.00 89.75 487 ASN A CA 1
ATOM 3879 C C . ASN A 1 487 ? 10.187 -3.679 -22.279 1.00 89.75 487 ASN A C 1
ATOM 3881 O O . ASN A 1 487 ? 9.417 -2.766 -22.571 1.00 89.75 487 ASN A O 1
ATOM 3885 N N . MET A 1 488 ? 11.510 -3.488 -22.224 1.00 90.06 488 MET A N 1
ATOM 3886 C CA . MET A 1 488 ? 12.153 -2.187 -22.483 1.00 90.06 488 MET A CA 1
ATOM 3887 C C . MET A 1 488 ? 11.865 -1.647 -23.896 1.00 90.06 488 MET A C 1
ATOM 3889 O O . MET A 1 488 ? 11.468 -0.492 -24.048 1.00 90.06 488 MET A O 1
ATOM 3893 N N . PHE A 1 489 ? 12.014 -2.486 -24.929 1.00 91.25 489 PHE A N 1
ATOM 3894 C CA . PHE A 1 489 ? 11.765 -2.110 -26.329 1.00 91.25 489 PHE A CA 1
ATOM 3895 C C . PHE A 1 489 ? 10.275 -2.148 -26.739 1.00 91.25 489 PHE A C 1
ATOM 3897 O O . PHE A 1 489 ? 9.942 -1.760 -27.857 1.00 91.25 489 PHE A O 1
ATOM 3904 N N . SER A 1 490 ? 9.361 -2.588 -25.863 1.00 87.88 490 SER A N 1
ATOM 3905 C CA . SER A 1 490 ? 7.908 -2.560 -26.131 1.00 87.88 490 SER A CA 1
ATOM 3906 C C . SER A 1 490 ? 7.285 -1.169 -25.999 1.00 87.88 490 SER A C 1
ATOM 3908 O O . SER A 1 490 ? 6.235 -0.914 -26.584 1.00 87.88 490 SER A O 1
ATOM 3910 N N . ARG A 1 491 ? 7.954 -0.257 -25.282 1.00 86.38 491 ARG A N 1
ATOM 3911 C CA . ARG A 1 491 ? 7.549 1.147 -25.143 1.00 86.38 491 ARG A CA 1
ATOM 3912 C C . ARG A 1 491 ? 7.544 1.834 -26.507 1.00 86.38 491 ARG A C 1
ATOM 3914 O O . ARG A 1 491 ? 8.530 1.731 -27.238 1.00 86.38 491 ARG A O 1
ATOM 3921 N N . GLU A 1 492 ? 6.492 2.576 -26.831 1.00 79.12 492 GLU A N 1
ATOM 3922 C CA . GLU A 1 492 ? 6.499 3.430 -28.019 1.00 79.12 492 GLU A CA 1
ATOM 3923 C C . GLU A 1 492 ? 7.449 4.626 -27.792 1.00 79.12 492 GLU A C 1
ATOM 3925 O O . GLU A 1 492 ? 7.346 5.297 -26.764 1.00 79.12 492 GLU A O 1
ATOM 3930 N N . PRO A 1 493 ? 8.378 4.931 -28.716 1.00 72.38 493 PRO A N 1
ATOM 3931 C CA . PRO A 1 493 ? 9.293 6.072 -28.610 1.00 72.38 493 PRO A CA 1
ATOM 3932 C C . PRO A 1 493 ? 8.596 7.402 -28.977 1.00 72.38 493 PRO A C 1
ATOM 3934 O O . PRO A 1 493 ? 9.135 8.209 -29.733 1.00 72.38 493 PRO A O 1
ATOM 3937 N N . SER A 1 494 ? 7.384 7.624 -28.463 1.00 68.50 494 SER A N 1
ATOM 3938 C CA . SER A 1 494 ? 6.459 8.680 -28.896 1.00 68.50 494 SER A CA 1
ATOM 3939 C C . SER A 1 494 ? 6.887 10.093 -28.485 1.00 68.50 494 SER A C 1
ATOM 3941 O O . SER A 1 494 ? 6.722 11.038 -29.256 1.00 68.50 494 SER A O 1
ATOM 3943 N N . HIS A 1 495 ? 7.460 10.261 -27.288 1.00 78.00 495 HIS A N 1
ATOM 3944 C CA . HIS A 1 495 ? 7.823 11.577 -26.762 1.00 78.00 495 HIS A CA 1
ATOM 3945 C C . HIS A 1 495 ? 9.332 11.874 -26.910 1.00 78.00 495 HIS A C 1
ATOM 3947 O O . HIS A 1 495 ? 10.161 11.122 -26.381 1.00 78.00 495 HIS A O 1
ATOM 3953 N N . PRO A 1 496 ? 9.748 12.999 -27.534 1.00 80.62 496 PRO A N 1
ATOM 3954 C CA . PRO A 1 496 ? 11.164 13.325 -27.733 1.00 80.62 496 PRO A CA 1
ATOM 3955 C C . PRO A 1 496 ? 11.993 13.333 -26.442 1.00 80.62 496 PRO A C 1
ATOM 3957 O O . PRO A 1 496 ? 13.090 12.782 -26.432 1.00 80.62 496 PRO A O 1
ATOM 3960 N N . ARG A 1 497 ? 11.445 13.839 -25.326 1.00 84.12 497 ARG A N 1
ATOM 3961 C CA . ARG A 1 497 ? 12.140 13.858 -24.020 1.00 84.12 497 ARG A CA 1
ATOM 3962 C C . ARG A 1 497 ? 12.031 12.565 -23.197 1.00 84.12 497 ARG A C 1
ATOM 3964 O O . ARG A 1 497 ? 12.647 12.506 -22.141 1.00 84.12 497 ARG A O 1
ATOM 3971 N N . ASP A 1 498 ? 11.285 11.541 -23.637 1.00 90.38 498 ASP A N 1
ATOM 3972 C CA . ASP A 1 498 ? 11.311 10.245 -22.935 1.00 90.38 498 ASP A CA 1
ATOM 3973 C C . ASP A 1 498 ? 12.647 9.538 -23.204 1.00 90.38 498 ASP A C 1
ATOM 3975 O O . ASP A 1 498 ? 12.874 8.986 -24.283 1.00 90.38 498 ASP A O 1
ATOM 3979 N N . LEU A 1 499 ? 13.547 9.594 -22.227 1.00 90.88 499 LEU A N 1
ATOM 3980 C CA . LEU A 1 499 ? 14.855 8.947 -22.269 1.00 90.88 499 LEU A CA 1
ATOM 3981 C C . LEU A 1 499 ? 14.911 7.679 -21.406 1.00 90.88 499 LEU A C 1
ATOM 3983 O O . LEU A 1 499 ? 15.996 7.144 -21.211 1.00 90.88 499 LEU A O 1
ATOM 3987 N N . PHE A 1 500 ? 13.784 7.154 -20.913 1.00 93.75 500 PHE A N 1
ATOM 3988 C CA . PHE A 1 500 ? 13.771 6.008 -19.996 1.00 93.75 500 PHE A CA 1
ATOM 3989 C C . PHE A 1 500 ? 14.493 4.780 -20.557 1.00 93.75 500 PHE A C 1
ATOM 3991 O O . PHE A 1 500 ? 15.422 4.279 -19.928 1.00 93.75 500 PHE A O 1
ATOM 3998 N N . THR A 1 501 ? 14.143 4.332 -21.768 1.00 92.75 501 THR A N 1
ATOM 3999 C CA . THR A 1 501 ? 14.803 3.173 -22.395 1.00 92.75 501 THR A CA 1
ATOM 4000 C C . THR A 1 501 ? 16.289 3.443 -22.652 1.00 92.75 501 THR A C 1
ATOM 4002 O O . THR A 1 501 ? 17.109 2.545 -22.498 1.00 92.75 501 THR A O 1
ATOM 4005 N N . VAL A 1 502 ? 16.661 4.690 -22.966 1.00 91.88 502 VAL A N 1
ATOM 4006 C CA . VAL A 1 502 ? 18.060 5.107 -23.162 1.00 91.88 502 VAL A CA 1
ATOM 4007 C C . VAL A 1 502 ? 18.843 5.079 -21.845 1.00 91.88 502 VAL A C 1
ATOM 4009 O O . VAL A 1 502 ? 19.968 4.587 -21.818 1.00 91.88 502 VAL A O 1
ATOM 4012 N N . HIS A 1 503 ? 18.258 5.564 -20.747 1.00 92.88 503 HIS A N 1
ATOM 4013 C CA . HIS A 1 503 ? 18.856 5.514 -19.414 1.00 92.88 503 HIS A CA 1
ATOM 4014 C C . HIS A 1 503 ? 18.990 4.075 -18.911 1.00 92.88 503 HIS A C 1
ATOM 4016 O O . HIS A 1 503 ? 20.060 3.709 -18.436 1.00 92.88 503 HIS A O 1
ATOM 4022 N N . ALA A 1 504 ? 17.959 3.248 -19.091 1.00 93.50 504 ALA A N 1
ATOM 4023 C CA . ALA A 1 504 ? 17.989 1.829 -18.755 1.00 93.50 504 ALA A CA 1
ATOM 4024 C C . ALA A 1 504 ? 19.080 1.080 -19.543 1.00 93.50 504 ALA A C 1
ATOM 4026 O O . ALA A 1 504 ? 19.884 0.375 -18.943 1.00 93.50 504 ALA A O 1
ATOM 4027 N N . LEU A 1 505 ? 19.179 1.289 -20.864 1.00 92.88 505 LEU A N 1
ATOM 4028 C CA . LEU A 1 505 ? 20.277 0.737 -21.667 1.00 92.88 505 LEU A CA 1
ATOM 4029 C C . LEU A 1 505 ? 21.639 1.229 -21.165 1.00 92.88 505 LEU A C 1
ATOM 4031 O O . LEU A 1 505 ? 22.536 0.419 -20.977 1.00 92.88 505 LEU A O 1
ATOM 4035 N N . LYS A 1 506 ? 21.800 2.531 -20.894 1.00 91.12 506 LYS A N 1
ATOM 4036 C CA . LYS A 1 506 ? 23.074 3.081 -20.408 1.00 91.12 506 LYS A CA 1
ATOM 4037 C C . LYS A 1 506 ? 23.503 2.477 -19.065 1.00 91.12 506 LYS A C 1
ATOM 4039 O O . LYS A 1 506 ? 24.684 2.215 -18.890 1.00 91.12 506 LYS A O 1
ATOM 4044 N N . ILE A 1 507 ? 22.563 2.252 -18.145 1.00 91.50 507 ILE A N 1
ATOM 4045 C CA . ILE A 1 507 ? 22.821 1.606 -16.849 1.00 91.50 507 ILE A CA 1
ATOM 4046 C C . ILE A 1 507 ? 23.315 0.168 -17.051 1.00 91.50 507 ILE A C 1
ATOM 4048 O O . ILE A 1 507 ? 24.343 -0.204 -16.501 1.00 91.50 507 ILE A O 1
ATOM 4052 N N . LEU A 1 508 ? 22.631 -0.618 -17.888 1.00 90.50 508 LEU A N 1
ATOM 4053 C CA . LEU A 1 508 ? 22.978 -2.024 -18.140 1.00 90.50 508 LEU A CA 1
ATOM 4054 C C . LEU A 1 508 ? 24.274 -2.214 -18.950 1.00 90.50 508 LEU A C 1
ATOM 4056 O O . LEU A 1 508 ? 24.810 -3.315 -19.006 1.00 90.50 508 LEU A O 1
ATOM 4060 N N . VAL A 1 509 ? 24.752 -1.170 -19.626 1.00 90.62 509 VAL A N 1
ATOM 4061 C CA . VAL A 1 509 ? 25.961 -1.195 -20.467 1.00 90.62 509 VAL A CA 1
ATOM 4062 C C . VAL A 1 509 ? 27.210 -0.701 -19.720 1.00 90.62 509 VAL A C 1
ATOM 4064 O O . VAL A 1 509 ? 28.321 -0.889 -20.213 1.00 90.62 509 VAL A O 1
ATOM 4067 N N . ASP A 1 510 ? 27.038 -0.099 -18.538 1.00 87.56 510 ASP A N 1
ATOM 4068 C CA . ASP A 1 510 ? 28.131 0.384 -17.679 1.00 87.56 510 ASP A CA 1
ATOM 4069 C C . ASP A 1 510 ? 29.022 -0.773 -17.188 1.00 87.56 510 ASP A C 1
ATOM 4071 O O . ASP A 1 510 ? 30.246 -0.649 -17.148 1.00 87.56 510 ASP A O 1
ATOM 4075 N N . ASP A 1 511 ? 28.414 -1.934 -16.922 1.00 86.75 511 ASP A N 1
ATOM 4076 C CA . ASP A 1 511 ? 29.115 -3.206 -16.748 1.00 86.75 511 ASP A CA 1
ATOM 4077 C C . ASP A 1 511 ? 29.394 -3.859 -18.119 1.00 86.75 511 ASP A C 1
ATOM 4079 O O . ASP A 1 511 ? 28.510 -4.020 -18.972 1.00 86.75 511 ASP A O 1
ATOM 4083 N N . ASN A 1 512 ? 30.653 -4.241 -18.349 1.00 85.19 512 ASN A N 1
ATOM 4084 C CA . ASN A 1 512 ? 31.078 -4.806 -19.625 1.00 85.19 512 ASN A CA 1
ATOM 4085 C C . ASN A 1 512 ? 30.476 -6.194 -19.906 1.00 85.19 512 ASN A C 1
ATOM 4087 O O . ASN A 1 512 ? 30.104 -6.463 -21.049 1.00 85.19 512 ASN A O 1
ATOM 4091 N N . ASP A 1 513 ? 30.371 -7.057 -18.900 1.00 87.69 513 ASP A N 1
ATOM 4092 C CA . ASP A 1 513 ? 29.951 -8.450 -19.058 1.00 87.69 513 ASP A CA 1
ATOM 4093 C C . ASP A 1 513 ? 28.428 -8.545 -19.195 1.00 87.69 513 ASP A C 1
ATOM 4095 O O . ASP A 1 513 ? 27.923 -9.219 -20.101 1.00 87.69 513 ASP A O 1
ATOM 4099 N N . VAL A 1 514 ? 27.696 -7.773 -18.385 1.00 88.88 514 VAL A N 1
ATOM 4100 C CA . VAL A 1 514 ? 26.252 -7.523 -18.556 1.00 88.88 514 VAL A CA 1
ATOM 4101 C C . VAL A 1 514 ? 25.987 -6.945 -19.946 1.00 88.88 514 VAL A C 1
ATOM 4103 O O . VAL A 1 514 ? 25.106 -7.415 -20.673 1.00 88.88 514 VAL A O 1
ATOM 4106 N N . GLY A 1 515 ? 26.795 -5.968 -20.361 1.00 88.88 515 GLY A N 1
ATOM 4107 C CA . GLY A 1 515 ? 26.688 -5.338 -21.665 1.00 88.88 515 GLY A CA 1
ATOM 4108 C C . GLY A 1 515 ? 26.928 -6.295 -22.842 1.00 88.88 515 GLY A C 1
ATOM 4109 O O . GLY A 1 515 ? 26.274 -6.138 -23.878 1.00 88.88 515 GLY A O 1
ATOM 4110 N N . MET A 1 516 ? 27.854 -7.258 -22.734 1.00 90.06 516 MET A N 1
ATOM 4111 C CA . MET A 1 516 ? 28.077 -8.273 -23.777 1.00 90.06 516 MET A CA 1
ATOM 4112 C C . MET A 1 516 ? 26.833 -9.150 -23.943 1.00 90.06 516 MET A C 1
ATOM 4114 O O . MET A 1 516 ? 26.298 -9.260 -25.046 1.00 90.06 516 MET A O 1
ATOM 4118 N N . LYS A 1 517 ? 26.290 -9.663 -22.832 1.00 92.62 517 LYS A N 1
ATOM 4119 C CA . LYS A 1 517 ? 25.043 -10.445 -22.825 1.00 92.62 517 LYS A CA 1
ATOM 4120 C C . LYS A 1 517 ? 23.869 -9.634 -23.387 1.00 92.62 517 LYS A C 1
ATOM 4122 O O . LYS A 1 517 ? 23.072 -10.148 -24.170 1.00 92.62 517 LYS A O 1
ATOM 4127 N N . LEU A 1 518 ? 23.771 -8.347 -23.047 1.00 93.75 518 LEU A N 1
ATOM 4128 C CA . LEU A 1 518 ? 22.741 -7.447 -23.571 1.00 93.75 518 LEU A CA 1
ATOM 4129 C C . LEU A 1 518 ? 22.846 -7.247 -25.094 1.00 93.75 518 LEU A C 1
ATOM 4131 O O . LEU A 1 518 ? 21.819 -7.259 -25.777 1.00 93.75 518 LEU A O 1
ATOM 4135 N N . ALA A 1 519 ? 24.061 -7.102 -25.632 1.00 93.75 519 ALA A N 1
ATOM 4136 C CA . ALA A 1 519 ? 24.300 -7.011 -27.072 1.00 93.75 519 ALA A CA 1
ATOM 4137 C C . ALA A 1 519 ? 23.820 -8.280 -27.801 1.00 93.75 519 ALA A C 1
ATOM 4139 O O . ALA A 1 519 ? 23.055 -8.177 -28.764 1.00 93.75 519 ALA A O 1
ATOM 4140 N N . ASP A 1 520 ? 24.149 -9.464 -27.277 1.00 95.44 520 ASP A N 1
ATOM 4141 C CA . ASP A 1 520 ? 23.707 -10.757 -27.822 1.00 95.44 520 ASP A CA 1
ATOM 4142 C C . ASP A 1 520 ? 22.180 -10.923 -27.780 1.00 95.44 520 ASP A C 1
ATOM 4144 O O . ASP A 1 520 ? 21.562 -11.413 -28.731 1.00 95.44 520 ASP A O 1
ATOM 4148 N N . LEU A 1 521 ? 21.537 -10.474 -26.698 1.00 95.75 521 LEU A N 1
ATOM 4149 C CA . LEU A 1 521 ? 20.080 -10.510 -26.557 1.00 95.75 521 LEU A CA 1
ATOM 4150 C C . LEU A 1 521 ? 19.383 -9.567 -27.544 1.00 95.75 521 LEU A C 1
ATOM 4152 O O . LEU A 1 521 ? 18.376 -9.952 -28.142 1.00 95.75 521 LEU A O 1
ATOM 4156 N N . ILE A 1 522 ? 19.908 -8.359 -27.759 1.00 96.12 522 ILE A N 1
ATOM 4157 C CA . ILE A 1 522 ? 19.361 -7.406 -28.737 1.00 96.12 522 ILE A CA 1
ATOM 4158 C C . ILE A 1 522 ? 19.589 -7.917 -30.166 1.00 96.12 522 ILE A C 1
ATOM 4160 O O . ILE A 1 522 ? 18.651 -7.927 -30.965 1.00 96.12 522 ILE A O 1
ATOM 4164 N N . ALA A 1 523 ? 20.780 -8.434 -30.477 1.00 95.19 523 ALA A N 1
ATOM 4165 C CA . ALA A 1 523 ? 21.088 -9.078 -31.753 1.00 95.19 523 ALA A CA 1
ATOM 4166 C C . ALA A 1 523 ? 20.148 -10.264 -32.042 1.00 95.19 523 ALA A C 1
ATOM 4168 O O . ALA A 1 523 ? 19.562 -10.370 -33.126 1.00 95.19 523 ALA A O 1
ATOM 4169 N N . GLY A 1 524 ? 19.929 -11.123 -31.042 1.00 94.56 524 GLY A N 1
ATOM 4170 C CA . GLY A 1 524 ? 18.993 -12.242 -31.108 1.00 94.56 524 GLY A CA 1
ATOM 4171 C C . GLY A 1 524 ? 17.528 -11.813 -31.242 1.00 94.56 524 GLY A C 1
ATOM 4172 O O . GLY A 1 524 ? 16.748 -12.507 -31.898 1.00 94.56 524 GLY A O 1
ATOM 4173 N N . LEU A 1 525 ? 17.136 -10.672 -30.664 1.00 93.12 525 LEU A N 1
ATOM 4174 C CA . LEU A 1 525 ? 15.805 -10.086 -30.845 1.00 93.12 525 LEU A CA 1
ATOM 4175 C C . LEU A 1 525 ? 15.624 -9.553 -32.274 1.00 93.12 525 LEU A C 1
ATOM 4177 O O . LEU A 1 525 ? 14.640 -9.908 -32.920 1.00 93.12 525 LEU A O 1
ATOM 4181 N N . ILE A 1 526 ? 16.592 -8.787 -32.791 1.00 93.38 526 ILE A N 1
ATOM 4182 C CA . ILE A 1 526 ? 16.611 -8.279 -34.173 1.00 93.38 526 ILE A CA 1
ATOM 4183 C C . ILE A 1 526 ? 16.474 -9.438 -35.170 1.00 93.38 526 ILE A C 1
ATOM 4185 O O . ILE A 1 526 ? 15.574 -9.426 -36.010 1.00 93.38 526 ILE A O 1
ATOM 4189 N N . GLY A 1 527 ? 17.296 -10.486 -35.039 1.00 91.69 527 GLY A N 1
ATOM 4190 C CA . GLY A 1 527 ? 17.238 -11.659 -35.919 1.00 91.69 527 GLY A CA 1
ATOM 4191 C C . GLY A 1 527 ? 15.881 -12.378 -35.893 1.00 91.69 527 GLY A C 1
ATOM 4192 O O . GLY A 1 527 ? 15.360 -12.763 -36.944 1.00 91.69 527 GLY A O 1
ATOM 4193 N N . LYS A 1 528 ? 15.262 -12.507 -34.710 1.00 91.19 528 LYS A N 1
ATOM 4194 C CA . LYS A 1 528 ? 13.920 -13.096 -34.557 1.00 91.19 528 LYS A CA 1
ATOM 4195 C C . LYS A 1 528 ? 12.839 -12.245 -35.229 1.00 91.19 528 LYS A C 1
ATOM 4197 O O . LYS A 1 528 ? 12.026 -12.803 -35.960 1.00 91.19 528 LYS A O 1
ATOM 4202 N N . LEU A 1 529 ? 12.857 -10.922 -35.046 1.00 89.25 529 LEU A N 1
ATOM 4203 C CA . LEU A 1 529 ? 11.877 -10.003 -35.645 1.00 89.25 529 LEU A CA 1
ATOM 4204 C C . LEU A 1 529 ? 11.987 -9.955 -37.179 1.00 89.25 529 LEU A C 1
ATOM 4206 O O . LEU A 1 529 ? 10.970 -10.003 -37.868 1.00 89.25 529 LEU A O 1
ATOM 4210 N N . ILE A 1 530 ? 13.209 -9.957 -37.730 1.00 88.88 530 ILE A N 1
ATOM 4211 C CA . ILE A 1 530 ? 13.447 -10.041 -39.185 1.00 88.88 530 ILE A CA 1
ATOM 4212 C C . ILE A 1 530 ? 12.888 -11.348 -39.764 1.00 88.88 530 ILE A C 1
ATOM 4214 O O . ILE A 1 530 ? 12.282 -11.341 -40.838 1.00 88.88 530 ILE A O 1
ATOM 4218 N N . THR A 1 531 ? 13.084 -12.464 -39.055 1.00 88.12 531 THR A N 1
ATOM 4219 C CA . THR A 1 531 ? 12.617 -13.791 -39.489 1.00 88.12 531 THR A CA 1
ATOM 4220 C C . THR A 1 531 ? 11.092 -13.904 -39.413 1.00 88.12 531 THR A C 1
ATOM 4222 O O . THR A 1 531 ? 10.477 -14.435 -40.335 1.00 88.12 531 THR A O 1
ATOM 4225 N N . ALA A 1 532 ? 10.479 -13.366 -38.354 1.00 85.94 532 ALA A N 1
ATOM 4226 C CA . ALA A 1 532 ? 9.027 -13.342 -38.166 1.00 85.94 532 ALA A CA 1
ATOM 4227 C C . ALA A 1 532 ? 8.300 -12.383 -39.129 1.00 85.94 532 ALA A C 1
ATOM 4229 O O . ALA A 1 532 ? 7.153 -12.634 -39.488 1.00 85.94 532 ALA A O 1
ATOM 4230 N N . GLY A 1 533 ? 8.965 -11.311 -39.575 1.00 82.75 533 GLY A N 1
ATOM 4231 C CA . GLY A 1 533 ? 8.343 -10.244 -40.367 1.00 82.75 533 GLY A CA 1
ATOM 4232 C C . GLY A 1 533 ? 7.688 -9.141 -39.525 1.00 82.75 533 GLY A C 1
ATOM 4233 O O . GLY A 1 533 ? 6.985 -8.299 -40.077 1.00 82.75 533 GLY A O 1
ATOM 4234 N N . ASP A 1 534 ? 7.958 -9.102 -38.218 1.00 84.00 534 ASP A N 1
ATOM 4235 C CA . ASP A 1 534 ? 7.430 -8.124 -37.256 1.00 84.00 534 ASP A CA 1
ATOM 4236 C C . ASP A 1 534 ? 8.152 -6.763 -37.393 1.00 84.00 534 ASP A C 1
ATOM 4238 O O . ASP A 1 534 ? 8.883 -6.305 -36.509 1.00 84.00 534 ASP A O 1
ATOM 4242 N N . LEU A 1 535 ? 8.014 -6.128 -38.561 1.00 83.25 535 LEU A N 1
ATOM 4243 C CA . LEU A 1 535 ? 8.820 -4.967 -38.959 1.00 83.25 535 LEU A CA 1
ATOM 4244 C C . LEU A 1 535 ? 8.290 -3.640 -38.401 1.00 83.25 535 LEU A C 1
ATOM 4246 O O . LEU A 1 535 ? 9.068 -2.868 -37.843 1.00 83.25 535 LEU A O 1
ATOM 4250 N N . THR A 1 536 ? 6.985 -3.385 -38.525 1.00 80.38 536 THR A N 1
ATOM 4251 C CA . THR A 1 536 ? 6.324 -2.128 -38.122 1.00 80.38 536 THR A CA 1
ATOM 4252 C C . THR A 1 536 ? 5.039 -2.395 -37.336 1.00 80.38 536 THR A C 1
ATOM 4254 O O . THR A 1 536 ? 4.483 -3.497 -37.368 1.00 80.38 536 THR A O 1
ATOM 4257 N N . MET A 1 537 ? 4.531 -1.379 -36.630 1.00 67.50 537 MET A N 1
ATOM 4258 C CA . MET A 1 537 ? 3.288 -1.487 -35.844 1.00 67.50 537 MET A CA 1
ATOM 4259 C C . MET A 1 537 ? 2.045 -1.804 -36.695 1.00 67.50 537 MET A C 1
ATOM 4261 O O . MET A 1 537 ? 1.138 -2.507 -36.248 1.00 67.50 537 MET A O 1
ATOM 4265 N N . THR A 1 538 ? 1.984 -1.320 -37.938 1.00 60.62 538 THR A N 1
ATOM 4266 C CA . THR A 1 538 ? 0.799 -1.455 -38.802 1.00 60.62 538 THR A CA 1
ATOM 4267 C C . THR A 1 538 ? 0.520 -2.883 -39.267 1.00 60.62 538 THR A C 1
ATOM 4269 O O . THR A 1 538 ? -0.649 -3.221 -39.444 1.00 60.62 538 THR A O 1
ATOM 4272 N N . GLN A 1 539 ? 1.536 -3.741 -39.414 1.00 52.91 539 GLN A N 1
ATOM 4273 C CA . GLN A 1 539 ? 1.324 -5.142 -39.818 1.00 52.91 539 GLN A CA 1
ATOM 4274 C C . GLN A 1 539 ? 0.832 -6.042 -38.666 1.00 52.91 539 GLN A C 1
ATOM 4276 O O . GLN A 1 539 ? 0.263 -7.104 -38.907 1.00 52.91 539 GLN A O 1
ATOM 4281 N N . ALA A 1 540 ? 0.961 -5.597 -37.412 1.00 51.84 540 ALA A N 1
ATOM 4282 C CA . ALA A 1 540 ? 0.622 -6.391 -36.228 1.00 51.84 540 ALA A CA 1
ATOM 4283 C C . ALA A 1 540 ? -0.870 -6.392 -35.854 1.00 51.84 540 ALA A C 1
ATOM 4285 O O . ALA A 1 540 ? -1.325 -7.268 -35.114 1.00 51.84 540 ALA A O 1
ATOM 4286 N N . LYS A 1 541 ? -1.658 -5.444 -36.387 1.00 48.59 541 LYS A N 1
ATOM 4287 C CA . LYS A 1 541 ? -3.086 -5.268 -36.052 1.00 48.59 541 LYS A CA 1
ATOM 4288 C C . LYS A 1 541 ? -3.978 -6.474 -36.394 1.00 48.59 541 LYS A C 1
ATOM 4290 O O . LYS A 1 541 ? -5.139 -6.489 -36.004 1.00 48.59 541 LYS A O 1
ATOM 4295 N N . SER A 1 542 ? -3.460 -7.486 -37.093 1.00 46.66 542 SER A N 1
ATOM 4296 C CA . SER A 1 542 ? -4.244 -8.633 -37.558 1.00 46.66 542 SER A CA 1
ATOM 4297 C C . SER A 1 542 ? -4.383 -9.802 -36.567 1.00 46.66 542 SER A C 1
ATOM 4299 O O . SER A 1 542 ? -5.144 -10.715 -36.896 1.00 46.66 542 SER A O 1
ATOM 4301 N N . LYS A 1 543 ? -3.655 -9.881 -35.429 1.00 44.72 543 LYS A N 1
ATOM 4302 C CA . LYS A 1 543 ? -3.696 -11.142 -34.639 1.00 44.72 543 LYS A CA 1
ATOM 4303 C C . LYS A 1 543 ? -3.461 -11.165 -33.124 1.00 44.72 543 LYS A C 1
ATOM 4305 O O . LYS A 1 543 ? -3.651 -12.238 -32.553 1.00 44.72 543 LYS A O 1
ATOM 4310 N N . ARG A 1 544 ? -3.086 -10.078 -32.438 1.00 45.06 544 ARG A N 1
ATOM 4311 C CA . ARG A 1 544 ? -3.013 -10.081 -30.959 1.00 45.06 544 ARG A CA 1
ATOM 4312 C C . ARG A 1 544 ? -3.508 -8.784 -30.334 1.00 45.06 544 ARG A C 1
ATOM 4314 O O . ARG A 1 544 ? -3.210 -7.697 -30.817 1.00 45.06 544 ARG A O 1
ATOM 4321 N N . THR A 1 545 ? -4.253 -8.938 -29.244 1.00 40.66 545 THR A N 1
ATOM 4322 C CA . THR A 1 545 ? -4.719 -7.858 -28.376 1.00 40.66 545 THR A CA 1
ATOM 4323 C C . THR A 1 545 ? -3.549 -7.041 -27.829 1.00 40.66 545 THR A C 1
ATOM 4325 O O . THR A 1 545 ? -2.488 -7.574 -27.496 1.00 40.66 545 THR A O 1
ATOM 4328 N N . SER A 1 546 ? -3.763 -5.726 -27.776 1.00 49.88 546 SER A N 1
ATOM 4329 C CA . SER A 1 546 ? -2.815 -4.719 -27.296 1.00 49.88 546 SER A CA 1
ATOM 4330 C C . SER A 1 546 ? -2.217 -5.076 -25.931 1.00 49.88 546 SER A C 1
ATOM 4332 O O . SER A 1 546 ? -2.984 -5.380 -25.021 1.00 49.88 546 SER A O 1
ATOM 4334 N N . GLN A 1 547 ? -0.877 -5.014 -25.815 1.00 50.88 547 GLN A N 1
ATOM 4335 C CA . GLN A 1 547 ? -0.116 -4.418 -24.689 1.00 50.88 547 GLN A CA 1
ATOM 4336 C C . GLN A 1 547 ? 1.370 -4.839 -24.633 1.00 50.88 547 GLN A C 1
ATOM 4338 O O . GLN A 1 547 ? 2.172 -4.117 -24.059 1.00 50.88 547 GLN A O 1
ATOM 4343 N N . ARG A 1 548 ? 1.797 -5.960 -25.241 1.00 60.00 548 ARG A N 1
ATOM 4344 C CA . ARG A 1 548 ? 3.206 -6.441 -25.162 1.00 60.00 548 ARG A CA 1
ATOM 4345 C C . ARG A 1 548 ? 3.853 -6.751 -26.518 1.00 60.00 548 ARG A C 1
ATOM 4347 O O . ARG A 1 548 ? 4.528 -7.769 -26.669 1.00 60.00 548 ARG A O 1
ATOM 4354 N N . TYR A 1 549 ? 3.612 -5.915 -27.525 1.00 75.44 549 TYR A N 1
ATOM 4355 C CA . TYR A 1 549 ? 4.183 -6.106 -28.861 1.00 75.44 549 TYR A CA 1
ATOM 4356 C C . TYR A 1 549 ? 5.476 -5.295 -29.043 1.00 75.44 549 TYR A C 1
ATOM 4358 O O . TYR A 1 549 ? 5.560 -4.138 -28.643 1.00 75.44 549 TYR A O 1
ATOM 4366 N N . VAL A 1 550 ? 6.485 -5.922 -29.649 1.00 84.50 550 VAL A N 1
ATOM 4367 C CA . VAL A 1 550 ? 7.767 -5.309 -30.019 1.00 84.50 550 VAL A CA 1
ATOM 4368 C C . VAL A 1 550 ? 7.956 -5.563 -31.505 1.00 84.50 550 VAL A C 1
ATOM 4370 O O . VAL A 1 550 ? 7.925 -6.719 -31.920 1.00 84.50 550 VAL A O 1
ATOM 4373 N N . CYS A 1 551 ? 8.178 -4.513 -32.289 1.00 88.56 551 CYS A N 1
ATOM 4374 C CA . CYS A 1 551 ? 8.569 -4.623 -33.692 1.00 88.56 551 CYS A CA 1
ATOM 4375 C C . CYS A 1 551 ? 10.005 -4.131 -33.897 1.00 88.56 551 CYS A C 1
ATOM 4377 O O . CYS A 1 551 ? 10.597 -3.483 -33.028 1.00 88.56 551 CYS A O 1
ATOM 4379 N N . LEU A 1 552 ? 10.562 -4.410 -35.072 1.00 89.06 552 LEU A N 1
ATOM 4380 C CA . LEU A 1 552 ? 11.921 -3.998 -35.406 1.00 89.06 552 LEU A CA 1
ATOM 4381 C C . LEU A 1 552 ? 12.085 -2.468 -35.460 1.00 89.06 552 LEU A C 1
ATOM 4383 O O . LEU A 1 552 ? 13.120 -1.946 -35.053 1.00 89.06 552 LEU A O 1
ATOM 4387 N N . GLU A 1 553 ? 11.051 -1.748 -35.896 1.00 90.38 553 GLU A N 1
ATOM 4388 C CA . GLU A 1 553 ? 10.995 -0.284 -35.877 1.00 90.38 553 GLU A CA 1
ATOM 4389 C C . GLU A 1 553 ? 11.169 0.307 -34.467 1.00 90.38 553 GLU A C 1
ATOM 4391 O O . GLU A 1 553 ? 11.937 1.254 -34.310 1.00 90.38 553 GLU A O 1
ATOM 4396 N N . HIS A 1 554 ? 10.546 -0.274 -33.432 1.00 90.25 554 HIS A N 1
ATOM 4397 C CA . HIS A 1 554 ? 10.761 0.156 -32.042 1.00 90.25 554 HIS A CA 1
ATOM 4398 C C . HIS A 1 554 ? 12.205 -0.093 -31.590 1.00 90.25 554 HIS A C 1
ATOM 4400 O O . HIS A 1 554 ? 12.810 0.773 -30.958 1.00 90.25 554 HIS A O 1
ATOM 4406 N N . VAL A 1 555 ? 12.777 -1.256 -31.929 1.00 92.56 555 VAL A N 1
ATOM 4407 C CA . VAL A 1 555 ? 14.166 -1.588 -31.570 1.00 92.56 555 VAL A CA 1
ATOM 4408 C C . VAL A 1 555 ? 15.141 -0.590 -32.192 1.00 92.56 555 VAL A C 1
ATOM 4410 O O . VAL A 1 555 ? 15.975 -0.031 -31.481 1.00 92.56 555 VAL A O 1
ATOM 4413 N N . PHE A 1 556 ? 15.006 -0.303 -33.489 1.00 93.12 556 PHE A N 1
ATOM 4414 C CA . PHE A 1 556 ? 15.855 0.681 -34.159 1.00 93.12 556 PHE A CA 1
ATOM 4415 C C . PHE A 1 556 ? 15.634 2.104 -33.643 1.00 93.12 556 PHE A C 1
ATOM 4417 O O . PHE A 1 556 ? 16.619 2.788 -33.406 1.00 93.12 556 PHE A O 1
ATOM 4424 N N . ALA A 1 557 ? 14.399 2.538 -33.381 1.00 91.62 557 ALA A N 1
ATOM 4425 C CA . ALA A 1 557 ? 14.138 3.875 -32.844 1.00 91.62 557 ALA A CA 1
ATOM 4426 C C . ALA A 1 557 ? 14.765 4.105 -31.455 1.00 91.62 557 ALA A C 1
ATOM 4428 O O . ALA A 1 557 ? 15.340 5.163 -31.202 1.00 91.62 557 ALA A O 1
ATOM 4429 N N . HIS A 1 558 ? 14.708 3.114 -30.559 1.00 92.50 558 HIS A N 1
ATOM 4430 C CA . HIS A 1 558 ? 15.347 3.209 -29.239 1.00 92.50 558 HIS A CA 1
ATOM 4431 C C . HIS A 1 558 ? 16.879 3.146 -29.320 1.00 92.50 558 HIS A C 1
ATOM 4433 O O . HIS A 1 558 ? 17.549 3.900 -28.613 1.00 92.50 558 HIS A O 1
ATOM 4439 N N . LEU A 1 559 ? 17.446 2.309 -30.200 1.00 93.00 559 LEU A N 1
ATOM 4440 C CA . LEU A 1 559 ? 18.894 2.285 -30.462 1.00 93.00 559 LEU A CA 1
ATOM 4441 C C . LEU A 1 559 ? 19.384 3.588 -31.112 1.00 93.00 559 LEU A C 1
ATOM 4443 O O . LEU A 1 559 ? 20.454 4.081 -30.763 1.00 93.00 559 LEU A O 1
ATOM 4447 N N . ASP A 1 560 ? 18.586 4.184 -31.996 1.00 91.31 560 ASP A N 1
ATOM 4448 C CA . ASP A 1 560 ? 18.879 5.475 -32.612 1.00 91.31 560 ASP A CA 1
ATOM 4449 C C . ASP A 1 560 ? 18.863 6.608 -31.581 1.00 91.31 560 ASP A C 1
ATOM 4451 O O . ASP A 1 560 ? 19.783 7.420 -31.510 1.00 91.31 560 ASP A O 1
ATOM 4455 N N . LYS A 1 561 ? 17.878 6.608 -30.679 1.00 90.44 561 LYS A N 1
ATOM 4456 C CA . LYS A 1 561 ? 17.823 7.565 -29.569 1.00 90.44 561 LYS A CA 1
ATOM 4457 C C . LYS A 1 561 ? 18.987 7.386 -28.590 1.00 90.44 561 LYS A C 1
ATOM 4459 O O . LYS A 1 561 ? 19.530 8.376 -28.094 1.00 90.44 561 LYS A O 1
ATOM 4464 N N . PHE A 1 562 ? 19.414 6.146 -28.341 1.00 91.06 562 PHE A N 1
ATOM 4465 C CA . PHE A 1 562 ? 20.612 5.842 -27.554 1.00 91.06 562 PHE A CA 1
ATOM 4466 C C . PHE A 1 562 ? 21.875 6.399 -28.228 1.00 91.06 562 PHE A C 1
ATOM 4468 O O . PHE A 1 562 ? 22.610 7.163 -27.599 1.00 91.06 562 PHE A O 1
ATOM 4475 N N . ARG A 1 563 ? 22.064 6.119 -29.526 1.00 89.75 563 ARG A N 1
ATOM 4476 C CA . ARG A 1 563 ? 23.131 6.666 -30.383 1.00 89.75 563 ARG A CA 1
ATOM 4477 C C . ARG A 1 563 ? 23.184 8.196 -30.297 1.00 89.75 563 ARG A C 1
ATOM 4479 O O . ARG A 1 563 ? 24.216 8.749 -29.922 1.00 89.75 563 ARG A O 1
ATOM 4486 N N . GLN A 1 564 ? 22.065 8.875 -30.562 1.00 88.62 564 GLN A N 1
ATOM 4487 C CA . GLN A 1 564 ? 21.943 10.338 -30.497 1.00 88.62 564 GLN A CA 1
ATOM 4488 C C . GLN A 1 564 ? 22.273 10.913 -29.106 1.00 88.62 564 GLN A C 1
ATOM 4490 O O . GLN A 1 564 ? 22.886 11.973 -29.013 1.00 88.62 564 GLN A O 1
ATOM 4495 N N . THR A 1 565 ? 21.890 10.233 -28.021 1.00 85.75 565 THR A N 1
ATOM 4496 C CA . THR A 1 565 ? 22.034 10.753 -26.646 1.00 85.75 565 THR A CA 1
ATOM 4497 C C . THR A 1 565 ? 23.412 10.481 -26.032 1.00 85.75 565 THR A C 1
ATOM 4499 O O . THR A 1 565 ? 23.856 11.232 -25.160 1.00 85.75 565 THR A O 1
ATOM 4502 N N . CYS A 1 566 ? 24.069 9.387 -26.432 1.00 82.94 566 CYS A N 1
ATOM 4503 C CA . CYS A 1 566 ? 25.273 8.884 -25.765 1.00 82.94 566 CYS A CA 1
ATOM 4504 C C . CYS A 1 566 ? 26.563 9.059 -26.583 1.00 82.94 566 CYS A C 1
ATOM 4506 O O . CYS A 1 566 ? 27.603 9.312 -25.976 1.00 82.94 566 CYS A O 1
ATOM 4508 N N . LEU A 1 567 ? 26.519 9.012 -27.923 1.00 77.06 567 LEU A N 1
ATOM 4509 C CA . LEU A 1 567 ? 27.709 9.282 -28.752 1.00 77.06 567 LEU A CA 1
ATOM 4510 C C . LEU A 1 567 ? 28.039 10.778 -28.837 1.00 77.06 567 LEU A C 1
ATOM 4512 O O . LEU A 1 567 ? 29.204 11.154 -28.851 1.00 77.06 567 LEU A O 1
ATOM 4516 N N . THR A 1 568 ? 27.031 11.653 -28.781 1.00 66.00 568 THR A N 1
ATOM 4517 C CA . THR A 1 568 ? 27.202 13.123 -28.766 1.00 66.00 568 THR A CA 1
ATOM 4518 C C . THR A 1 568 ? 27.927 13.665 -27.525 1.00 66.00 568 THR A C 1
ATOM 4520 O O . THR A 1 568 ? 28.172 14.865 -27.436 1.00 66.00 568 THR A O 1
ATOM 4523 N N . LYS A 1 569 ? 28.264 12.799 -26.560 1.00 61.50 569 LYS A N 1
ATOM 4524 C CA . LYS A 1 569 ? 28.965 13.129 -25.310 1.00 61.50 569 LYS A CA 1
ATOM 4525 C C . LYS A 1 569 ? 30.304 12.389 -25.160 1.00 61.50 569 LYS A C 1
ATOM 4527 O O . LYS A 1 569 ? 30.724 12.154 -24.031 1.00 61.50 569 LYS A O 1
ATOM 4532 N N . GLU A 1 570 ? 30.918 11.965 -26.271 1.00 60.56 570 GLU A N 1
ATOM 4533 C CA . GLU A 1 570 ? 32.210 11.244 -26.314 1.00 60.56 570 GLU A CA 1
ATOM 4534 C C . GLU A 1 570 ? 32.260 10.007 -25.391 1.00 60.56 570 GLU A C 1
ATOM 4536 O O . GLU A 1 570 ? 33.283 9.655 -24.794 1.00 60.56 570 GLU A O 1
ATOM 4541 N N . SER A 1 571 ? 31.118 9.330 -25.220 1.00 65.88 571 SER A N 1
ATOM 4542 C CA . SER A 1 571 ? 31.024 8.192 -24.313 1.00 65.88 571 SER A CA 1
ATOM 4543 C C . SER A 1 571 ? 31.589 6.932 -24.969 1.00 65.88 571 SER A C 1
ATOM 4545 O O . SER A 1 571 ? 30.854 6.162 -25.587 1.00 65.88 571 SER A O 1
ATOM 4547 N N . ARG A 1 572 ? 32.887 6.677 -24.750 1.00 74.81 572 ARG A N 1
ATOM 4548 C CA . ARG A 1 572 ? 33.592 5.446 -25.179 1.00 74.81 572 ARG A CA 1
ATOM 4549 C C . ARG A 1 572 ? 32.851 4.148 -24.831 1.00 74.81 572 ARG A C 1
ATOM 4551 O O . ARG A 1 572 ? 32.997 3.148 -25.521 1.00 74.81 572 ARG A O 1
ATOM 4558 N N . MET A 1 573 ? 32.049 4.152 -23.764 1.00 81.94 573 MET A N 1
ATOM 4559 C CA . MET A 1 573 ? 31.191 3.029 -23.370 1.00 81.94 573 MET A CA 1
ATOM 4560 C C . MET A 1 573 ? 30.076 2.756 -24.400 1.00 81.94 573 MET A C 1
ATOM 4562 O O . MET A 1 573 ? 29.847 1.602 -24.754 1.00 81.94 573 MET A O 1
ATOM 4566 N N . ALA A 1 574 ? 29.435 3.791 -24.950 1.00 82.62 574 ALA A N 1
ATOM 4567 C CA . ALA A 1 574 ? 28.417 3.634 -25.990 1.00 82.62 574 ALA A CA 1
ATOM 4568 C C . ALA A 1 574 ? 29.021 3.226 -27.348 1.00 82.62 574 ALA A C 1
ATOM 4570 O O . ALA A 1 574 ? 28.425 2.420 -28.060 1.00 82.62 574 ALA A O 1
ATOM 4571 N N . GLU A 1 575 ? 30.218 3.718 -27.680 1.00 84.62 575 GLU A N 1
ATOM 4572 C CA . GLU A 1 575 ? 30.994 3.271 -28.851 1.00 84.62 575 GLU A CA 1
ATOM 4573 C C . GLU A 1 575 ? 31.396 1.795 -28.719 1.00 84.62 575 GLU A C 1
ATOM 4575 O O . GLU A 1 575 ? 31.148 0.997 -29.623 1.00 84.62 575 GLU A O 1
ATOM 4580 N N . SER A 1 576 ? 31.942 1.409 -27.560 1.00 86.50 576 SER A N 1
ATOM 4581 C CA . SER A 1 576 ? 32.290 0.023 -27.220 1.00 86.50 576 SER A CA 1
ATOM 4582 C C . SER A 1 576 ? 31.075 -0.908 -27.303 1.00 86.50 576 SER A C 1
ATOM 4584 O O . SER A 1 576 ? 31.155 -1.983 -27.885 1.00 86.50 576 SER A O 1
ATOM 4586 N N . PHE A 1 577 ? 29.910 -0.475 -26.809 1.00 90.44 577 PHE A N 1
ATOM 4587 C CA . PHE A 1 577 ? 28.662 -1.236 -26.910 1.00 90.44 577 PHE A CA 1
ATOM 4588 C C . PHE A 1 577 ? 28.212 -1.462 -28.357 1.00 90.44 577 PHE A C 1
ATOM 4590 O O . PHE A 1 577 ? 27.925 -2.595 -28.738 1.00 90.44 577 PHE A O 1
ATOM 4597 N N . LEU A 1 578 ? 28.155 -0.400 -29.166 1.00 89.94 578 LEU A N 1
ATOM 4598 C CA . LEU A 1 578 ? 27.681 -0.469 -30.552 1.00 89.94 578 LEU A CA 1
ATOM 4599 C C . LEU A 1 578 ? 28.687 -1.154 -31.496 1.00 89.94 578 LEU A C 1
ATOM 4601 O O . LEU A 1 578 ? 28.290 -1.704 -32.520 1.00 89.94 578 LEU A O 1
ATOM 4605 N N . SER A 1 579 ? 29.977 -1.182 -31.153 1.00 90.56 579 SER A N 1
ATOM 4606 C CA . SER A 1 579 ? 31.009 -1.926 -31.895 1.00 90.56 579 SER A CA 1
ATOM 4607 C C . SER A 1 579 ? 31.069 -3.427 -31.566 1.00 90.56 579 SER A C 1
ATOM 4609 O O . SER A 1 579 ? 31.842 -4.147 -32.196 1.00 90.56 579 SER A O 1
ATOM 4611 N N . ARG A 1 580 ? 30.240 -3.945 -30.640 1.00 91.12 580 ARG A N 1
ATOM 4612 C CA . ARG A 1 580 ? 30.211 -5.385 -30.317 1.00 91.12 580 ARG A CA 1
ATOM 4613 C C . ARG A 1 580 ? 29.800 -6.237 -31.518 1.00 91.12 580 ARG A C 1
ATOM 4615 O O . ARG A 1 580 ? 28.789 -5.972 -32.173 1.00 91.12 580 ARG A O 1
ATOM 4622 N N . GLU A 1 581 ? 30.559 -7.312 -31.740 1.00 91.56 581 GLU A N 1
ATOM 4623 C CA . GLU A 1 581 ? 30.445 -8.200 -32.903 1.00 91.56 581 GLU A CA 1
ATOM 4624 C C . GLU A 1 581 ? 29.010 -8.694 -33.127 1.00 91.56 581 GLU A C 1
ATOM 4626 O O . GLU A 1 581 ? 28.494 -8.568 -34.231 1.00 91.56 581 GLU A O 1
ATOM 4631 N N . SER A 1 582 ? 28.303 -9.151 -32.088 1.00 93.38 582 SER A N 1
ATOM 4632 C CA . SER A 1 582 ? 26.933 -9.664 -32.224 1.00 93.38 582 SER A CA 1
ATOM 4633 C C . SER A 1 582 ? 25.921 -8.623 -32.722 1.00 93.38 582 SER A C 1
ATOM 4635 O O . SER A 1 582 ? 25.058 -8.950 -33.545 1.00 93.38 582 SER A O 1
ATOM 4637 N N . LEU A 1 583 ? 26.043 -7.359 -32.299 1.00 93.44 583 LEU A N 1
ATOM 4638 C CA . LEU A 1 583 ? 25.227 -6.257 -32.820 1.00 93.44 583 LEU A CA 1
ATOM 4639 C C . LEU A 1 583 ? 25.616 -5.907 -34.259 1.00 93.44 583 LEU A C 1
ATOM 4641 O O . LEU A 1 583 ? 24.732 -5.763 -35.104 1.00 93.44 583 LEU A O 1
ATOM 4645 N N . GLN A 1 584 ? 26.911 -5.834 -34.565 1.00 93.31 584 GLN A N 1
ATOM 4646 C CA . GLN A 1 584 ? 27.403 -5.567 -35.922 1.00 93.31 584 GLN A CA 1
ATOM 4647 C C . GLN A 1 584 ? 26.949 -6.633 -36.927 1.00 93.31 584 GLN A C 1
ATOM 4649 O O . GLN A 1 584 ? 26.502 -6.334 -38.040 1.00 93.31 584 GLN A O 1
ATOM 4654 N N . ASP A 1 585 ? 26.948 -7.889 -36.497 1.00 92.19 585 ASP A N 1
ATOM 4655 C CA . ASP A 1 585 ? 26.501 -9.035 -37.272 1.00 92.19 585 ASP A CA 1
ATOM 4656 C C . ASP A 1 585 ? 24.971 -9.009 -37.488 1.00 92.19 585 ASP A C 1
ATOM 4658 O O . ASP A 1 585 ? 24.473 -9.300 -38.582 1.00 92.19 585 ASP A O 1
ATOM 4662 N N . ALA A 1 586 ? 24.200 -8.575 -36.482 1.00 92.94 586 ALA A N 1
ATOM 4663 C CA . ALA A 1 586 ? 22.757 -8.353 -36.597 1.00 92.94 586 ALA A CA 1
ATOM 4664 C C . ALA A 1 586 ? 22.406 -7.192 -37.544 1.00 92.94 586 ALA A C 1
ATOM 4666 O O . ALA A 1 586 ? 21.516 -7.343 -38.387 1.00 92.94 586 ALA A O 1
ATOM 4667 N N . PHE A 1 587 ? 23.123 -6.067 -37.475 1.00 93.00 587 PHE A N 1
ATOM 4668 C CA . PHE A 1 587 ? 22.943 -4.939 -38.395 1.00 93.00 587 PHE A CA 1
ATOM 4669 C C . PHE A 1 587 ? 23.386 -5.281 -39.824 1.00 93.00 587 PHE A C 1
ATOM 4671 O O . PHE A 1 587 ? 22.710 -4.904 -40.782 1.00 93.00 587 PHE A O 1
ATOM 4678 N N . THR A 1 588 ? 24.432 -6.093 -39.993 1.00 90.81 588 THR A N 1
ATOM 4679 C CA . THR A 1 588 ? 24.845 -6.627 -41.301 1.00 90.81 588 THR A CA 1
ATOM 4680 C C . THR A 1 588 ? 23.771 -7.539 -41.907 1.00 90.81 588 THR A C 1
ATOM 4682 O O . THR A 1 588 ? 23.453 -7.421 -43.095 1.00 90.81 588 THR A O 1
ATOM 4685 N N . LYS A 1 589 ? 23.154 -8.419 -41.105 1.00 88.88 589 LYS A N 1
ATOM 4686 C CA . LYS A 1 589 ? 22.013 -9.260 -41.526 1.00 88.88 589 LYS A CA 1
ATOM 4687 C C . LYS A 1 589 ? 20.784 -8.410 -41.867 1.00 88.88 589 LYS A C 1
ATOM 4689 O O . LYS A 1 589 ? 20.155 -8.642 -42.898 1.00 88.88 589 LYS A O 1
ATOM 4694 N N . ALA A 1 590 ? 20.486 -7.385 -41.068 1.00 89.62 590 ALA A N 1
ATOM 4695 C CA . ALA A 1 590 ? 19.419 -6.423 -41.339 1.00 89.62 590 ALA A CA 1
ATOM 4696 C C . ALA A 1 590 ? 19.647 -5.662 -42.659 1.00 89.62 590 ALA A C 1
ATOM 4698 O O . ALA A 1 590 ? 18.742 -5.565 -43.487 1.00 89.62 590 ALA A O 1
ATOM 4699 N N . ARG A 1 591 ? 20.874 -5.190 -42.910 1.00 87.50 591 ARG A N 1
ATOM 4700 C CA . ARG A 1 591 ? 21.241 -4.467 -44.135 1.00 87.50 591 ARG A CA 1
ATOM 4701 C C . ARG A 1 591 ? 21.096 -5.326 -45.391 1.00 87.50 591 ARG A C 1
ATOM 4703 O O . ARG A 1 591 ? 20.690 -4.791 -46.417 1.00 87.50 591 ARG A O 1
ATOM 4710 N N . LYS A 1 592 ? 21.366 -6.634 -45.311 1.00 87.44 592 LYS A N 1
ATOM 4711 C CA . LYS A 1 592 ? 21.208 -7.599 -46.419 1.00 87.44 592 LYS A CA 1
ATOM 4712 C C . LYS A 1 592 ? 19.753 -8.007 -46.705 1.00 87.44 592 LYS A C 1
ATOM 4714 O O . LYS A 1 592 ? 19.516 -8.695 -47.689 1.00 87.44 592 LYS A O 1
ATOM 4719 N N . SER A 1 593 ? 18.787 -7.617 -45.870 1.00 87.00 593 SER A N 1
ATOM 4720 C CA . SER A 1 593 ? 17.378 -7.994 -46.036 1.00 87.00 593 SER A CA 1
ATOM 4721 C C . SER A 1 593 ? 16.582 -6.917 -46.778 1.00 87.00 593 SER A C 1
ATOM 4723 O O . SER A 1 593 ? 16.347 -5.826 -46.254 1.00 87.00 593 SER A O 1
ATOM 4725 N N . ASP A 1 594 ? 16.100 -7.229 -47.984 1.00 82.25 594 ASP A N 1
ATOM 4726 C CA . ASP A 1 594 ? 15.330 -6.289 -48.820 1.00 82.25 594 ASP A CA 1
ATOM 4727 C C . ASP A 1 594 ? 14.017 -5.828 -48.171 1.00 82.25 594 ASP A C 1
ATOM 4729 O O . ASP A 1 594 ? 13.564 -4.696 -48.381 1.00 82.25 594 ASP A O 1
ATOM 4733 N N . LYS A 1 595 ? 13.447 -6.671 -47.298 1.00 80.81 595 LYS A N 1
ATOM 4734 C CA . LYS A 1 595 ? 12.239 -6.370 -46.515 1.00 80.81 595 LYS A CA 1
ATOM 4735 C C . LYS A 1 595 ? 12.401 -5.139 -45.611 1.00 80.81 595 LYS A C 1
ATOM 4737 O O . LYS A 1 595 ? 11.405 -4.536 -45.232 1.00 80.81 595 LYS A O 1
ATOM 4742 N N . LEU A 1 596 ? 13.635 -4.764 -45.260 1.00 83.88 596 LEU A N 1
ATOM 4743 C CA . LEU A 1 596 ? 13.939 -3.642 -44.365 1.00 83.88 596 LEU A CA 1
ATOM 4744 C C . LEU A 1 596 ? 14.222 -2.330 -45.115 1.00 83.88 596 LEU A C 1
ATOM 4746 O O . LEU A 1 596 ? 14.624 -1.355 -44.487 1.00 83.88 596 LEU A O 1
ATOM 4750 N N . SER A 1 597 ? 14.028 -2.270 -46.437 1.00 84.25 597 SER A N 1
ATOM 4751 C CA . SER A 1 597 ? 14.317 -1.086 -47.264 1.00 84.25 597 SER A CA 1
ATOM 4752 C C . SER A 1 597 ? 13.801 0.240 -46.682 1.00 84.25 597 SER A C 1
ATOM 4754 O O . SER A 1 597 ? 14.585 1.178 -46.554 1.00 84.25 597 SER A O 1
ATOM 4756 N N . SER A 1 598 ? 12.541 0.299 -46.245 1.00 86.56 598 SER A N 1
ATOM 4757 C CA . SER A 1 598 ? 11.942 1.480 -45.603 1.00 86.56 598 SER A CA 1
ATOM 4758 C C . SER A 1 598 ? 12.586 1.840 -44.257 1.00 86.56 598 SER A C 1
ATOM 4760 O O . SER A 1 598 ? 12.856 3.012 -43.998 1.00 86.56 598 SER A O 1
ATOM 4762 N N . LEU A 1 599 ? 12.888 0.845 -43.415 1.00 87.25 599 LEU A N 1
ATOM 4763 C CA . LEU A 1 599 ? 13.537 1.047 -42.114 1.00 87.25 599 LEU A CA 1
ATOM 4764 C C . LEU A 1 599 ? 15.001 1.489 -42.262 1.00 87.25 599 LEU A C 1
ATOM 4766 O O . LEU A 1 599 ? 15.443 2.363 -41.523 1.00 87.25 599 LEU A O 1
ATOM 4770 N N . ARG A 1 600 ? 15.734 0.958 -43.253 1.00 89.00 600 ARG A N 1
ATOM 4771 C CA . ARG A 1 600 ? 17.101 1.404 -43.592 1.00 89.00 600 ARG A CA 1
ATOM 4772 C C . ARG A 1 600 ? 17.134 2.875 -44.019 1.00 89.00 600 ARG A C 1
ATOM 4774 O O . ARG A 1 600 ? 18.104 3.556 -43.722 1.00 89.00 600 ARG A O 1
ATOM 4781 N N . ILE A 1 601 ? 16.092 3.362 -44.700 1.00 89.25 601 ILE A N 1
ATOM 4782 C CA . ILE A 1 601 ? 15.968 4.780 -45.079 1.00 89.25 601 ILE A CA 1
ATOM 4783 C C . ILE A 1 601 ? 15.613 5.635 -43.853 1.00 89.25 601 ILE A C 1
ATOM 4785 O O . ILE A 1 601 ? 16.247 6.663 -43.635 1.00 89.25 601 ILE A O 1
ATOM 4789 N N . ARG A 1 602 ? 14.642 5.205 -43.031 1.00 88.56 602 ARG A N 1
ATOM 4790 C CA . ARG A 1 602 ? 14.207 5.933 -41.821 1.00 88.56 602 ARG A CA 1
ATOM 4791 C C . ARG A 1 602 ? 15.310 6.069 -40.762 1.00 88.56 602 ARG A C 1
ATOM 4793 O O . ARG A 1 602 ? 15.379 7.106 -40.118 1.00 88.56 602 ARG A O 1
ATOM 4800 N N . PHE A 1 603 ? 16.158 5.054 -40.598 1.00 92.06 603 PHE A N 1
ATOM 4801 C CA . PHE A 1 603 ? 17.250 5.028 -39.615 1.00 92.06 603 PHE A CA 1
ATOM 4802 C C . PHE A 1 603 ? 18.636 5.039 -40.286 1.00 92.06 603 PHE A C 1
ATOM 4804 O O . PHE A 1 603 ? 19.572 4.405 -39.801 1.00 92.06 603 PHE A O 1
ATOM 4811 N N . SER A 1 604 ? 18.775 5.716 -41.430 1.00 91.62 604 SER A N 1
ATOM 4812 C CA . SER A 1 604 ? 19.989 5.690 -42.265 1.00 91.62 604 SER A CA 1
ATOM 4813 C C . SER A 1 604 ? 21.262 6.085 -41.511 1.00 91.62 604 SER A C 1
ATOM 4815 O O . SER A 1 604 ? 22.290 5.428 -41.656 1.00 91.62 604 SER A O 1
ATOM 4817 N N . GLU A 1 605 ? 21.178 7.095 -40.645 1.00 91.44 605 GLU A N 1
ATOM 4818 C CA . GLU A 1 605 ? 22.277 7.522 -39.776 1.00 91.44 605 GLU A CA 1
ATOM 4819 C C . GLU A 1 605 ? 22.703 6.444 -38.762 1.00 91.44 605 GLU A C 1
ATOM 4821 O O . GLU A 1 605 ? 23.897 6.277 -38.523 1.00 91.44 605 GLU A O 1
ATOM 4826 N N . LEU A 1 606 ? 21.762 5.672 -38.194 1.00 92.00 606 LEU A N 1
ATOM 4827 C CA . LEU A 1 606 ? 22.089 4.552 -37.301 1.00 92.00 606 LEU A CA 1
ATOM 4828 C C . LEU A 1 606 ? 22.886 3.486 -38.053 1.00 92.00 606 LEU A C 1
ATOM 4830 O O . LEU A 1 606 ? 23.918 3.032 -37.568 1.00 92.00 606 LEU A O 1
ATOM 4834 N N . PHE A 1 607 ? 22.430 3.112 -39.252 1.00 91.94 607 PHE A N 1
ATOM 4835 C CA . PHE A 1 607 ? 23.135 2.145 -40.094 1.00 91.94 607 PHE A CA 1
ATOM 4836 C C . PHE A 1 607 ? 24.529 2.643 -40.505 1.00 91.94 607 PHE A C 1
ATOM 4838 O O . PHE A 1 607 ? 25.463 1.844 -40.503 1.00 91.94 607 PHE A O 1
ATOM 4845 N N . ALA A 1 608 ? 24.687 3.938 -40.800 1.00 90.88 608 ALA A N 1
ATOM 4846 C CA . ALA A 1 608 ? 25.980 4.537 -41.130 1.00 90.88 608 ALA A CA 1
ATOM 4847 C C . ALA A 1 608 ? 26.950 4.549 -39.934 1.00 90.88 608 ALA A C 1
ATOM 4849 O O . ALA A 1 608 ? 28.111 4.180 -40.083 1.00 90.88 608 ALA A O 1
ATOM 4850 N N . VAL A 1 609 ? 26.482 4.907 -38.732 1.00 89.06 609 VAL A N 1
ATOM 4851 C CA . VAL A 1 609 ? 27.311 4.867 -37.512 1.00 89.06 609 VAL A CA 1
ATOM 4852 C C . VAL A 1 609 ? 27.734 3.436 -37.172 1.00 89.06 609 VAL A C 1
ATOM 4854 O O . VAL A 1 609 ? 28.894 3.212 -36.839 1.00 89.06 609 VAL A O 1
ATOM 4857 N N . MET A 1 610 ? 26.830 2.459 -37.302 1.00 89.56 610 MET A N 1
ATOM 4858 C CA . MET A 1 610 ? 27.181 1.048 -37.105 1.00 89.56 610 MET A CA 1
ATOM 4859 C C . MET A 1 610 ? 28.259 0.592 -38.101 1.00 89.56 610 MET A C 1
ATOM 4861 O O . MET A 1 610 ? 29.205 -0.069 -37.687 1.00 89.56 610 MET A O 1
ATOM 4865 N N . GLU A 1 611 ? 28.168 0.992 -39.374 1.00 88.25 611 GLU A N 1
ATOM 4866 C CA . GLU A 1 611 ? 29.172 0.688 -40.407 1.00 88.25 611 GLU A CA 1
ATOM 4867 C C . GLU A 1 611 ? 30.558 1.275 -40.084 1.00 88.25 611 GLU A C 1
ATOM 4869 O O . GLU A 1 611 ? 31.543 0.541 -40.132 1.00 88.25 611 GLU A O 1
ATOM 4874 N N . ILE A 1 612 ? 30.632 2.543 -39.661 1.00 88.06 612 ILE A N 1
ATOM 4875 C CA . ILE A 1 612 ? 31.894 3.195 -39.255 1.00 88.06 612 ILE A CA 1
ATOM 4876 C C . ILE A 1 612 ? 32.546 2.448 -38.079 1.00 88.06 612 ILE A C 1
ATOM 4878 O O . ILE A 1 612 ? 33.722 2.089 -38.141 1.00 88.06 612 ILE A O 1
ATOM 4882 N N . LEU A 1 613 ? 31.769 2.141 -37.033 1.00 85.81 613 LEU A N 1
ATOM 4883 C CA . LEU A 1 613 ? 32.260 1.421 -35.851 1.00 85.81 613 LEU A CA 1
ATOM 4884 C C . LEU A 1 613 ? 32.732 -0.011 -36.174 1.00 85.81 613 LEU A C 1
ATOM 4886 O O . LEU A 1 613 ? 33.629 -0.533 -35.508 1.00 85.81 613 LEU A O 1
ATOM 4890 N N . ASN A 1 614 ? 32.157 -0.644 -37.200 1.00 83.31 614 ASN A N 1
ATOM 4891 C CA . ASN A 1 614 ? 32.591 -1.955 -37.677 1.00 83.31 614 ASN A CA 1
ATOM 4892 C C . ASN A 1 614 ? 33.979 -1.876 -38.335 1.00 83.31 614 ASN A C 1
ATOM 4894 O O . ASN A 1 614 ? 34.874 -2.655 -37.993 1.00 83.31 614 ASN A O 1
ATOM 4898 N N . ASP A 1 615 ? 34.181 -0.911 -39.236 1.00 74.00 615 ASP A N 1
ATOM 4899 C CA . ASP A 1 615 ? 35.439 -0.738 -39.968 1.00 74.00 615 ASP A CA 1
ATOM 4900 C C . ASP A 1 615 ? 36.603 -0.324 -39.049 1.00 74.00 615 ASP A C 1
ATOM 4902 O O . ASP A 1 615 ? 37.719 -0.834 -39.204 1.00 74.00 615 ASP A O 1
ATOM 4906 N N . ASP A 1 616 ? 36.349 0.495 -38.024 1.00 63.78 616 ASP A N 1
ATOM 4907 C CA . ASP A 1 616 ? 37.353 0.833 -37.007 1.00 63.78 616 ASP A CA 1
ATOM 4908 C C . ASP A 1 616 ? 37.800 -0.407 -36.207 1.00 63.78 616 ASP A C 1
ATOM 4910 O O . ASP A 1 616 ? 39.004 -0.635 -36.029 1.00 63.78 616 ASP A O 1
ATOM 4914 N N . SER A 1 617 ? 36.867 -1.288 -35.820 1.00 58.75 617 SER A N 1
ATOM 4915 C CA . SER A 1 617 ? 37.198 -2.562 -35.154 1.00 58.75 617 SER A CA 1
ATOM 4916 C C . SER A 1 617 ? 38.002 -3.516 -36.064 1.00 58.75 617 SER A C 1
ATOM 4918 O O . SER A 1 617 ? 38.968 -4.167 -35.636 1.00 58.75 617 SER A O 1
ATOM 4920 N N . ALA A 1 618 ? 37.675 -3.541 -37.361 1.00 55.38 618 ALA A N 1
ATOM 4921 C CA . ALA A 1 618 ? 38.347 -4.352 -38.372 1.00 55.38 618 ALA A CA 1
ATOM 4922 C C . ALA A 1 618 ? 39.721 -3.793 -38.792 1.00 55.38 618 ALA A C 1
ATOM 4924 O O . ALA A 1 618 ? 40.555 -4.540 -39.316 1.00 55.38 618 ALA A O 1
ATOM 4925 N N . SER A 1 619 ? 39.981 -2.500 -38.574 1.00 51.66 619 SER A N 1
ATOM 4926 C CA . SER A 1 619 ? 41.283 -1.873 -38.829 1.00 51.66 619 SER A CA 1
ATOM 4927 C C . SER A 1 619 ? 42.267 -2.110 -37.674 1.00 51.66 619 SER A C 1
ATOM 4929 O O . SER A 1 619 ? 43.412 -2.505 -37.919 1.00 51.66 619 SER A O 1
ATOM 4931 N N . SER A 1 620 ? 41.798 -1.994 -36.425 1.00 45.19 620 SER A N 1
ATOM 4932 C CA . SER A 1 620 ? 42.584 -2.210 -35.198 1.00 45.19 620 SER A CA 1
ATOM 4933 C C . SER A 1 620 ? 43.179 -3.626 -35.109 1.00 45.19 620 SER A C 1
ATOM 4935 O O . SER A 1 620 ? 44.316 -3.824 -34.682 1.00 45.19 620 SER A O 1
ATOM 4937 N N . SER A 1 621 ? 42.458 -4.628 -35.619 1.00 41.25 621 SER A N 1
ATOM 4938 C CA . SER A 1 621 ? 42.908 -6.028 -35.664 1.00 41.25 621 SER A CA 1
ATOM 4939 C C . SER A 1 621 ? 43.923 -6.348 -36.780 1.00 41.25 621 SER A C 1
ATOM 4941 O O . SER A 1 621 ? 44.502 -7.438 -36.788 1.00 41.25 621 SER A O 1
ATOM 4943 N N . ARG A 1 622 ? 44.188 -5.430 -37.726 1.00 41.88 622 ARG A N 1
ATOM 4944 C CA . ARG A 1 622 ? 45.045 -5.683 -38.909 1.00 41.88 622 ARG A CA 1
ATOM 4945 C C . ARG A 1 622 ? 46.431 -5.028 -38.860 1.00 41.88 622 ARG A C 1
ATOM 4947 O O . ARG A 1 622 ? 47.300 -5.397 -39.653 1.00 41.88 622 ARG A O 1
ATOM 4954 N N . THR A 1 623 ? 46.694 -4.117 -37.926 1.00 38.06 623 THR A N 1
ATOM 4955 C CA . THR A 1 623 ? 47.922 -3.293 -37.887 1.00 38.06 623 THR A CA 1
ATOM 4956 C C . THR A 1 623 ? 49.188 -3.987 -37.363 1.00 38.06 623 THR A C 1
ATOM 4958 O O . THR A 1 623 ? 50.265 -3.403 -37.438 1.00 38.06 623 THR A O 1
ATOM 4961 N N . LEU A 1 624 ? 49.123 -5.249 -36.917 1.00 39.84 624 LEU A N 1
ATOM 4962 C CA . LEU A 1 624 ? 50.289 -6.004 -36.411 1.00 39.84 624 LEU A CA 1
ATOM 4963 C C . LEU A 1 624 ? 50.961 -6.957 -37.424 1.00 39.84 624 LEU A C 1
ATOM 4965 O O . LEU A 1 624 ? 51.884 -7.686 -37.061 1.00 39.84 624 LEU A O 1
ATOM 4969 N N . ARG A 1 625 ? 50.550 -6.972 -38.704 1.00 44.81 625 ARG A N 1
ATOM 4970 C CA . ARG A 1 625 ? 51.125 -7.881 -39.725 1.00 44.81 625 ARG A CA 1
ATOM 4971 C C . ARG A 1 625 ? 51.456 -7.239 -41.083 1.00 44.81 625 ARG A C 1
ATOM 4973 O O . ARG A 1 625 ? 51.060 -7.772 -42.118 1.00 44.81 625 ARG A O 1
ATOM 4980 N N . ARG A 1 626 ? 52.281 -6.177 -41.112 1.00 34.50 626 ARG A N 1
ATOM 4981 C CA . ARG A 1 626 ? 53.222 -5.935 -42.241 1.00 34.50 626 ARG A CA 1
ATOM 4982 C C . ARG A 1 626 ? 54.237 -4.799 -42.018 1.00 34.50 626 ARG A C 1
ATOM 4984 O O . ARG A 1 626 ? 53.935 -3.637 -42.256 1.00 34.50 626 ARG A O 1
ATOM 4991 N N . ALA A 1 627 ? 55.492 -5.161 -41.751 1.00 32.59 627 ALA A N 1
ATOM 4992 C CA . ALA A 1 627 ? 56.661 -4.390 -42.184 1.00 32.59 627 ALA A CA 1
ATOM 4993 C C . ALA A 1 627 ? 57.861 -5.329 -42.437 1.00 32.59 627 ALA A C 1
ATOM 4995 O O . ALA A 1 627 ? 58.079 -6.286 -41.706 1.00 32.59 627 ALA A O 1
ATOM 4996 N N . ARG A 1 628 ? 58.572 -5.056 -43.536 1.00 31.84 628 ARG A N 1
ATOM 4997 C CA . ARG A 1 628 ? 59.750 -5.723 -44.147 1.00 31.84 628 ARG A CA 1
ATOM 4998 C C . ARG A 1 628 ? 60.835 -6.212 -43.153 1.00 31.84 628 ARG A C 1
ATOM 5000 O O . ARG A 1 628 ? 60.977 -5.639 -42.088 1.00 31.84 628 ARG A O 1
ATOM 5007 N N . GLY A 1 629 ? 61.712 -7.179 -43.457 1.00 29.36 629 GLY A N 1
ATOM 5008 C CA . GLY A 1 629 ? 61.983 -7.889 -44.720 1.00 29.36 629 GLY A CA 1
ATOM 5009 C C . GLY A 1 629 ? 63.381 -7.607 -45.319 1.00 29.36 629 GLY A C 1
ATOM 5010 O O . GLY A 1 629 ? 63.489 -6.687 -46.121 1.00 29.36 629 GLY A O 1
ATOM 5011 N N . LYS A 1 630 ? 64.371 -8.480 -45.018 1.00 33.09 630 LYS A N 1
ATOM 5012 C CA . LYS A 1 630 ? 65.777 -8.571 -45.531 1.00 33.09 630 LYS A CA 1
ATOM 5013 C C . LYS A 1 630 ? 66.730 -7.414 -45.143 1.00 33.09 630 LYS A C 1
ATOM 5015 O O . LYS A 1 630 ? 66.477 -6.273 -45.491 1.00 33.09 630 LYS A O 1
ATOM 5020 N N . SER A 1 631 ? 67.871 -7.675 -44.492 1.00 28.34 631 SER A N 1
ATOM 5021 C CA . SER A 1 631 ? 69.068 -8.270 -45.127 1.00 28.34 631 SER A CA 1
ATOM 5022 C C . SER A 1 631 ? 69.955 -9.136 -44.196 1.00 28.34 631 SER A C 1
ATOM 5024 O O . SER A 1 631 ? 69.724 -9.257 -43.000 1.00 28.34 631 SER A O 1
ATOM 5026 N N . SER A 1 632 ? 70.943 -9.799 -44.803 1.00 28.70 632 SER A N 1
ATOM 5027 C CA . SER A 1 632 ? 71.848 -10.837 -44.280 1.00 28.70 632 SER A CA 1
ATOM 5028 C C . SER A 1 632 ? 72.998 -10.362 -43.377 1.00 28.70 632 SER A C 1
ATOM 5030 O O . SER A 1 632 ? 73.643 -9.371 -43.704 1.00 28.70 632 SER A O 1
ATOM 5032 N N . HIS A 1 633 ? 73.404 -11.187 -42.399 1.00 29.81 633 HIS A N 1
ATOM 5033 C CA . HIS A 1 633 ? 74.646 -11.991 -42.488 1.00 29.81 633 HIS A CA 1
ATOM 5034 C C . HIS A 1 633 ? 74.731 -13.068 -41.384 1.00 29.81 633 HIS A C 1
ATOM 5036 O O . HIS A 1 633 ? 73.840 -13.164 -40.545 1.00 29.81 633 HIS A O 1
ATOM 5042 N N . ALA A 1 634 ? 75.740 -13.946 -41.456 1.00 28.27 634 ALA A N 1
ATOM 5043 C CA . ALA A 1 634 ? 75.787 -15.231 -40.753 1.00 28.27 634 ALA A CA 1
ATOM 5044 C C . ALA A 1 634 ? 77.015 -15.400 -39.837 1.00 28.27 634 ALA A C 1
ATOM 5046 O O . ALA A 1 634 ? 78.115 -15.018 -40.223 1.00 28.27 634 ALA A O 1
ATOM 5047 N N . ALA A 1 635 ? 76.812 -16.062 -38.692 1.00 29.06 635 ALA A N 1
ATOM 5048 C CA . ALA A 1 635 ? 77.750 -16.918 -37.943 1.00 29.06 635 ALA A CA 1
ATOM 5049 C C . ALA A 1 635 ? 76.911 -17.600 -36.832 1.00 29.06 635 ALA A C 1
ATOM 5051 O O . ALA A 1 635 ? 76.220 -16.899 -36.103 1.00 29.06 635 ALA A O 1
ATOM 5052 N N . ALA A 1 636 ? 76.684 -18.917 -36.781 1.00 28.62 636 ALA A N 1
ATOM 5053 C CA . ALA A 1 636 ? 77.598 -20.065 -36.687 1.00 28.62 636 ALA A CA 1
ATOM 5054 C C . ALA A 1 636 ? 78.107 -20.324 -35.249 1.00 28.62 636 ALA A C 1
ATOM 5056 O O . ALA A 1 636 ? 78.882 -19.543 -34.711 1.00 28.62 636 ALA A O 1
ATOM 5057 N N . GLY A 1 637 ? 77.700 -21.471 -34.682 1.00 27.80 637 GLY A N 1
ATOM 5058 C CA . GLY A 1 637 ? 78.083 -21.971 -33.350 1.00 27.80 637 GLY A CA 1
ATOM 5059 C C . GLY A 1 637 ? 77.100 -21.582 -32.227 1.00 27.80 637 GLY A C 1
ATOM 5060 O O . GLY A 1 637 ? 76.718 -20.428 -32.123 1.00 27.80 637 GLY A O 1
ATOM 5061 N N . GLY A 1 638 ? 76.641 -22.479 -31.349 1.00 27.62 638 GLY A N 1
ATOM 5062 C CA . GLY A 1 638 ? 76.821 -23.933 -31.311 1.00 27.62 638 GLY A CA 1
ATOM 5063 C C . GLY A 1 638 ? 76.691 -24.506 -29.892 1.00 27.62 638 GLY A C 1
ATOM 5064 O O . GLY A 1 638 ? 77.248 -23.951 -28.957 1.00 27.62 638 GLY A O 1
ATOM 5065 N N . SER A 1 639 ? 76.063 -25.683 -29.781 1.00 28.47 639 SER A N 1
ATOM 5066 C CA . SER A 1 639 ? 76.053 -26.584 -28.609 1.00 28.47 639 SER A CA 1
ATOM 5067 C C . SER A 1 639 ? 75.136 -26.268 -27.404 1.00 28.47 639 SER A C 1
ATOM 5069 O O . SER A 1 639 ? 75.363 -25.339 -26.646 1.00 28.47 639 SER A O 1
ATOM 5071 N N . LYS A 1 640 ? 74.158 -27.173 -27.222 1.00 31.08 640 LYS A N 1
ATOM 5072 C CA . LYS A 1 640 ? 73.801 -27.927 -25.994 1.00 31.08 640 LYS A CA 1
ATOM 5073 C C . LYS A 1 640 ? 73.622 -27.182 -24.650 1.00 31.08 640 LYS A C 1
ATOM 5075 O O . LYS A 1 640 ? 74.559 -26.612 -24.112 1.00 31.08 640 LYS A O 1
ATOM 5080 N N . GLY A 1 641 ? 72.440 -27.367 -24.040 1.00 26.78 641 GLY A N 1
ATOM 5081 C CA . GLY A 1 641 ? 72.229 -27.259 -22.580 1.00 26.78 641 GLY A CA 1
ATOM 5082 C C . GLY A 1 641 ? 72.758 -28.509 -21.839 1.00 26.78 641 GLY A C 1
ATOM 5083 O O . GLY A 1 641 ? 73.732 -29.087 -22.329 1.00 26.78 641 GLY A O 1
ATOM 5084 N N . PRO A 1 642 ? 72.113 -29.026 -20.765 1.00 40.19 642 PRO A N 1
ATOM 5085 C CA . PRO A 1 642 ? 70.823 -28.635 -20.159 1.00 40.19 642 PRO A CA 1
ATOM 5086 C C . PRO A 1 642 ? 70.865 -28.540 -18.604 1.00 40.19 642 PRO A C 1
ATOM 5088 O O . PRO A 1 642 ? 71.931 -28.730 -18.033 1.00 40.19 642 PRO A O 1
ATOM 5091 N N . LYS A 1 643 ? 69.685 -28.417 -17.953 1.00 27.27 643 LYS A N 1
ATOM 5092 C CA . LYS A 1 643 ? 69.396 -28.888 -16.565 1.00 27.27 643 LYS A CA 1
ATOM 5093 C C . LYS A 1 643 ? 70.149 -28.172 -15.405 1.00 27.27 643 LYS A C 1
ATOM 5095 O O . LYS A 1 643 ? 71.110 -27.460 -15.655 1.00 27.27 643 LYS A O 1
ATOM 5100 N N . ASP A 1 644 ? 69.752 -28.237 -14.127 1.00 27.11 644 ASP A N 1
ATOM 5101 C CA . ASP A 1 644 ? 68.606 -28.870 -13.433 1.00 27.11 644 ASP A CA 1
ATOM 5102 C C . ASP A 1 644 ? 68.144 -27.995 -12.227 1.00 27.11 644 ASP A C 1
ATOM 5104 O O . ASP A 1 644 ? 68.908 -27.176 -11.729 1.00 27.11 644 ASP A O 1
ATOM 5108 N N . GLU A 1 645 ? 66.884 -28.196 -11.819 1.00 25.86 645 GLU A N 1
ATOM 5109 C CA . GLU A 1 645 ? 66.297 -28.239 -10.452 1.00 25.86 645 GLU A CA 1
ATOM 5110 C C . GLU A 1 645 ? 66.645 -27.260 -9.295 1.00 25.86 645 GLU A C 1
ATOM 5112 O O . GLU A 1 645 ? 67.796 -27.077 -8.914 1.00 25.86 645 GLU A O 1
ATOM 5117 N N . SER A 1 646 ? 65.569 -26.899 -8.558 1.00 27.05 646 SER A N 1
ATOM 5118 C CA . SER A 1 646 ? 65.513 -26.639 -7.092 1.00 27.05 646 SER A CA 1
ATOM 5119 C C . SER A 1 646 ? 66.182 -25.346 -6.568 1.00 27.05 646 SER A C 1
ATOM 5121 O O . SER A 1 646 ? 67.043 -24.781 -7.229 1.00 27.05 646 SER A O 1
ATOM 5123 N N . SER A 1 647 ? 65.869 -24.795 -5.389 1.00 26.39 647 SER A N 1
ATOM 5124 C CA . SER A 1 647 ? 64.758 -24.875 -4.409 1.00 26.39 647 SER A CA 1
ATOM 5125 C C . SER A 1 647 ? 65.003 -23.697 -3.435 1.00 26.39 647 SER A C 1
ATOM 5127 O O . SER A 1 647 ? 66.157 -23.303 -3.306 1.00 26.39 647 SER A O 1
ATOM 5129 N N . ASP A 1 648 ? 63.938 -23.105 -2.876 1.00 28.36 648 ASP A N 1
ATOM 5130 C CA . ASP A 1 648 ? 63.751 -22.464 -1.544 1.00 28.36 648 ASP A CA 1
ATOM 5131 C C . ASP A 1 648 ? 64.956 -21.767 -0.815 1.00 28.36 648 ASP A C 1
ATOM 5133 O O . ASP A 1 648 ? 66.118 -22.118 -0.956 1.00 28.36 648 ASP A O 1
ATOM 5137 N N . ASP A 1 649 ? 64.818 -20.752 0.043 1.00 29.44 649 ASP A N 1
ATOM 5138 C CA . ASP A 1 649 ? 63.659 -20.137 0.698 1.00 29.44 649 ASP A CA 1
ATOM 5139 C C . ASP A 1 649 ? 64.022 -18.705 1.192 1.00 29.44 649 ASP A C 1
ATOM 5141 O O . ASP A 1 649 ? 65.169 -18.268 1.109 1.00 29.44 649 ASP A O 1
ATOM 5145 N N . GLU A 1 650 ? 63.033 -18.005 1.745 1.00 28.86 650 GLU A N 1
ATOM 5146 C CA . GLU A 1 650 ? 63.110 -16.998 2.815 1.00 28.86 650 GLU A CA 1
ATOM 5147 C C . GLU A 1 650 ? 64.133 -15.825 2.808 1.00 28.86 650 GLU A C 1
ATOM 5149 O O . GLU A 1 650 ? 65.315 -15.932 3.131 1.00 28.86 650 GLU A O 1
ATOM 5154 N N . SER A 1 651 ? 63.528 -14.627 2.790 1.00 27.33 651 SER A N 1
ATOM 5155 C CA . SER A 1 651 ? 63.605 -13.613 3.869 1.00 27.33 651 SER A CA 1
ATOM 5156 C C . SER A 1 651 ? 64.353 -12.276 3.662 1.00 27.33 651 SER A C 1
ATOM 5158 O O . SER A 1 651 ? 65.484 -12.168 3.206 1.00 27.33 651 SER A O 1
ATOM 5160 N N . ALA A 1 652 ? 63.652 -11.241 4.144 1.00 27.98 652 ALA A N 1
ATOM 5161 C CA . ALA A 1 652 ? 64.138 -10.017 4.787 1.00 27.98 652 ALA A CA 1
ATOM 5162 C C . ALA A 1 652 ? 64.941 -8.932 4.012 1.00 27.98 652 ALA A C 1
ATOM 5164 O O . ALA A 1 652 ? 66.155 -8.973 3.854 1.00 27.98 652 ALA A O 1
ATOM 5165 N N . ALA A 1 653 ? 64.238 -7.798 3.858 1.00 27.72 653 ALA A N 1
ATOM 5166 C CA . ALA A 1 653 ? 64.671 -6.442 4.247 1.00 27.72 653 ALA A CA 1
ATOM 5167 C C . ALA A 1 653 ? 65.279 -5.447 3.223 1.00 27.72 653 ALA A C 1
ATOM 5169 O O . ALA A 1 653 ? 66.071 -5.745 2.339 1.00 27.72 653 ALA A O 1
ATOM 5170 N N . SER A 1 654 ? 64.957 -4.176 3.513 1.00 29.94 654 SER A N 1
ATOM 5171 C CA . SER A 1 654 ? 65.557 -2.908 3.054 1.00 29.94 654 SER A CA 1
ATOM 5172 C C . SER A 1 654 ? 65.179 -2.324 1.671 1.00 29.94 654 SER A C 1
ATOM 5174 O O . SER A 1 654 ? 65.538 -2.798 0.600 1.00 29.94 654 SER A O 1
ATOM 5176 N N . LYS A 1 655 ? 64.503 -1.163 1.723 1.00 32.28 655 LYS A N 1
ATOM 5177 C CA . LYS A 1 655 ? 64.560 -0.093 0.702 1.00 32.28 655 LYS A CA 1
ATOM 5178 C C . LYS A 1 655 ? 65.844 0.731 0.961 1.00 32.28 655 LYS A C 1
ATOM 5180 O O . LYS A 1 655 ? 66.222 0.836 2.128 1.00 32.28 655 LYS A O 1
ATOM 5185 N N . PRO A 1 656 ? 66.466 1.393 -0.042 1.00 36.53 656 PRO A N 1
ATOM 5186 C CA . PRO A 1 656 ? 65.976 2.721 -0.446 1.00 36.53 656 PRO A CA 1
ATOM 5187 C C . PRO A 1 656 ? 66.044 3.049 -1.955 1.00 36.53 656 PRO A C 1
ATOM 5189 O O . PRO A 1 656 ? 66.869 2.549 -2.713 1.00 36.53 656 PRO A O 1
ATOM 5192 N N . LYS A 1 657 ? 65.181 3.982 -2.387 1.00 30.48 657 LYS A N 1
ATOM 5193 C CA . LYS A 1 657 ? 65.156 4.552 -3.749 1.00 30.48 657 LYS A CA 1
ATOM 5194 C C . LYS A 1 657 ? 66.230 5.641 -3.917 1.00 30.48 657 LYS A C 1
ATOM 5196 O O . LYS A 1 657 ? 66.330 6.516 -3.059 1.00 30.48 657 LYS A O 1
ATOM 5201 N N . ARG A 1 658 ? 66.914 5.705 -5.071 1.00 29.09 658 ARG A N 1
ATOM 5202 C CA . ARG A 1 658 ? 67.586 6.938 -5.553 1.00 29.09 658 ARG A CA 1
ATOM 5203 C C . ARG A 1 658 ? 66.696 7.691 -6.554 1.00 29.09 658 ARG A C 1
ATOM 5205 O O . ARG A 1 658 ? 65.886 7.094 -7.258 1.00 29.09 658 ARG A O 1
ATOM 5212 N N . LYS A 1 659 ? 66.806 9.023 -6.541 1.00 30.70 659 LYS A N 1
ATOM 5213 C CA . LYS A 1 659 ? 65.931 9.975 -7.251 1.00 30.70 659 LYS A CA 1
ATOM 5214 C C . LYS A 1 659 ? 66.272 10.086 -8.748 1.00 30.70 659 LYS A C 1
ATOM 5216 O O . LYS A 1 659 ? 67.434 9.969 -9.123 1.00 30.70 659 LYS A O 1
ATOM 5221 N N . ARG A 1 660 ? 65.269 10.417 -9.571 1.00 31.03 660 ARG A N 1
ATOM 5222 C CA . ARG A 1 660 ? 65.458 11.023 -10.906 1.00 31.03 660 ARG A CA 1
ATOM 5223 C C . ARG A 1 660 ? 65.833 12.512 -10.760 1.00 31.03 660 ARG A C 1
ATOM 5225 O O . ARG A 1 660 ? 65.309 13.145 -9.840 1.00 31.03 660 ARG A O 1
ATOM 5232 N N . PRO A 1 661 ? 66.673 13.084 -11.642 1.00 32.19 661 PRO A N 1
ATOM 5233 C CA . PRO A 1 661 ? 66.943 14.520 -11.667 1.00 32.19 661 PRO A CA 1
ATOM 5234 C C . PRO A 1 661 ? 65.797 15.306 -12.331 1.00 32.19 661 PRO A C 1
ATOM 5236 O O . PRO A 1 661 ? 65.080 14.776 -13.181 1.00 32.19 661 PRO A O 1
ATOM 5239 N N . LYS A 1 662 ? 65.654 16.581 -11.952 1.00 29.78 662 LYS A N 1
ATOM 5240 C CA . LYS A 1 662 ? 64.848 17.598 -12.648 1.00 29.78 662 LYS A CA 1
ATOM 5241 C C . LYS A 1 662 ? 65.798 18.638 -13.250 1.00 29.78 662 LYS A C 1
ATOM 5243 O O . LYS A 1 662 ? 66.854 18.893 -12.680 1.00 29.78 662 LYS A O 1
ATOM 5248 N N . ILE A 1 663 ? 65.413 19.196 -14.394 1.00 28.53 663 ILE A N 1
ATOM 5249 C CA . ILE A 1 663 ? 66.169 20.219 -15.129 1.00 28.53 663 ILE A CA 1
ATOM 5250 C C . ILE A 1 663 ? 65.933 21.596 -14.489 1.00 28.53 663 ILE A C 1
ATOM 5252 O O . ILE A 1 663 ? 64.837 21.863 -13.996 1.00 28.53 663 ILE A O 1
ATOM 5256 N N . VAL A 1 664 ? 66.976 22.428 -14.492 1.00 28.03 664 VAL A N 1
ATOM 5257 C CA . VAL A 1 664 ? 67.001 23.821 -14.014 1.00 28.03 664 VAL A CA 1
ATOM 5258 C C . VAL A 1 664 ? 66.757 24.771 -15.188 1.00 28.03 664 VAL A C 1
ATOM 5260 O O . VAL A 1 664 ? 67.279 24.526 -16.274 1.00 28.03 664 VAL A O 1
ATOM 5263 N N . VAL A 1 665 ? 66.026 25.861 -14.946 1.00 31.50 665 VAL A N 1
ATOM 5264 C CA . VAL A 1 665 ? 66.126 27.121 -15.702 1.00 31.50 665 VAL A CA 1
ATOM 5265 C C . VAL A 1 665 ? 66.031 28.258 -14.677 1.00 31.50 665 VAL A C 1
ATOM 5267 O O . VAL A 1 665 ? 65.150 28.212 -13.820 1.00 31.50 665 VAL A O 1
ATOM 5270 N N . ASP A 1 666 ? 66.966 29.204 -14.753 1.00 28.20 666 ASP A N 1
ATOM 5271 C CA . ASP A 1 666 ? 67.123 30.381 -13.881 1.00 28.20 666 ASP A CA 1
ATOM 5272 C C . ASP A 1 666 ? 66.603 31.674 -14.551 1.00 28.20 666 ASP A C 1
ATOM 5274 O O . ASP A 1 666 ? 66.196 31.636 -15.715 1.00 28.20 666 ASP A O 1
ATOM 5278 N N . SER A 1 667 ? 66.715 32.784 -13.800 1.00 34.81 667 SER A N 1
ATOM 5279 C CA . SER A 1 667 ? 66.517 34.221 -14.112 1.00 34.81 667 SER A CA 1
ATOM 5280 C C . SER A 1 667 ? 65.211 34.852 -13.604 1.00 34.81 667 SER A C 1
ATOM 5282 O O . SER A 1 667 ? 64.137 34.281 -13.776 1.00 34.81 667 SER A O 1
ATOM 5284 N N . ASP A 1 668 ? 65.223 36.067 -13.040 1.00 34.91 668 ASP A N 1
ATOM 5285 C CA . ASP A 1 668 ? 66.321 36.856 -12.425 1.00 34.91 668 ASP A CA 1
ATOM 5286 C C . ASP A 1 668 ? 65.716 37.993 -11.563 1.00 34.91 668 ASP A C 1
ATOM 5288 O O . ASP A 1 668 ? 64.493 38.149 -11.546 1.00 34.91 668 ASP A O 1
ATOM 5292 N N . SER A 1 669 ? 66.558 38.762 -10.861 1.00 41.31 669 SER A N 1
ATOM 5293 C CA . SER A 1 669 ? 66.217 39.983 -10.088 1.00 41.31 669 SER A CA 1
ATOM 5294 C C . SER A 1 669 ? 65.566 41.098 -10.953 1.00 41.31 669 SER A C 1
ATOM 5296 O O . SER A 1 669 ? 65.618 41.024 -12.181 1.00 41.31 669 SER A O 1
ATOM 5298 N N . ASP A 1 670 ? 64.928 42.159 -10.435 1.00 32.12 670 ASP A N 1
ATOM 5299 C CA . ASP A 1 670 ? 64.961 42.836 -9.114 1.00 32.12 670 ASP A CA 1
ATOM 5300 C C . ASP A 1 670 ? 63.555 43.100 -8.521 1.00 32.12 670 ASP A C 1
ATOM 5302 O O . ASP A 1 670 ? 62.586 43.225 -9.308 1.00 32.12 670 ASP A O 1
#

Radius of gyration: 40.45 Å; chains: 1; bounding box: 120×100×93 Å

InterPro domains:
  IPR019333 Integrator complex subunit 3, N-terminal [PF10189] (2-73)
  IPR045334 Integrator complex subunit 3 [PTHR13587] (3-629)
  IPR056518 Ints3-like, C-terminal [PF24566] (210-609)

Sequence (670 aa):
MIRHALSTQPPIANGLVDFLCRSIHELYPPIAPKLLISVNCAFKCLVDQSVTSSLSTVLENVRLDKSVREMLRDNFKDLMRPVQAPPTLPAELSTARATPPPIINLEEDLLDMTGSFSDDTKDDDDVEDAAKARSGSVNANTNKLTAKLSQRDRGSPSPARRIAADIGSDYGSIDEDEGEEPQEVDMTPFLASIREEFRDAVENLHKTPDTDTEERCEMVQKLLLCIFENDDDFDDDQAELIAECLCYIFSRQLRKKKILPSDPTEENVDESFAMPLFTIFRNLCMTPDSDPSRNPLLSIVAEMLNRCNKIGYLLLYFMKAGRRDSGEESTTAYADLCRVMDESVDQRLVKDLRQCHLNDYRLFGYLVPYVYANFQQEAMQSTKLLRLVCGSIDATQLLDMVGEAVRENMSIFRKDYFTSLITASLEWETIEQFFFWQLMHAEDVPVEWVLPIVHKLEYPKHAEAMTQILLMLKRMDRDPTMTLVRNMFSREPSHPRDLFTVHALKILVDDNDVGMKLADLIAGLIGKLITAGDLTMTQAKSKRTSQRYVCLEHVFAHLDKFRQTCLTKESRMAESFLSRESLQDAFTKARKSDKLSSLRIRFSELFAVMEILNDDSASSSRTLRRARGKSSHAAAGGSKGPKDESSDDESAASKPKRKRPKIVVDSDSD

Foldseek 3Di:
DLVVCLVPPLVVNQVVLQCLLVCLCPVDNVCSVVSLVVVLVVVVVCCVVPVDVAPCCRLVPPSHDPVSSVSSCVSHVPRPDDDDDDDDDDDDDDDDDDDDDDDDDDDDDDDDDDDDDDDDDDDDDDDDDDDDDDDDDDDDDDDDDDDDDDDDDDDDDDDDCVPPPPPPPPPPDPPDPPDDDDPPDPCVVLLVVADPLQSVLLVVLLVDDPVCLPVNLVSLVVNLVSCVVPVVPQDLVNLLSSLVSVCVSCVVVLLDLDLQDPDNDLVVLLVSCSHNLNSLLVCLVPPDPPDPSNVSSLSNLLSNCVVRVQSLLVSLSCLVRVCVVVPDSDPVSSVVNCVVVVHDSLVSCLSNLLVCLVRPLPSSLVRLLVCQQPVVVSQLLDLSNLLSCQVRDDPVSLVVLLVCLLVVSGDNDDLVRLVVNVVSLLPHDLSSLLSVLSSCVSNVPALVSVLQCLQVDDPPSRVSSLVSSLVNLLVHPDADDLSNVQSLLNHDPPDLPPCSSLSSLVSQLVDPVSLLSVLLSLLVVLVVQLVVVQADPVVPVPDDDDDRDHHNLSSLVSLLSNCVPQVVVVNVSNLVSLLRPSNLVSLVVLVPDPSCVVVCVVNVVSSVSSVVSPVVVVVVVPPPDDDDDDDDDDDDDDDDDDDDDDDDDDDDDDDDDDDDDDDDDDDDDD